Protein AF-A0A388K237-F1 (afdb_monomer)

Secondary structure (DSSP, 8-state):
-EE-TTS-EE----------EEEEEE-SGGGTT--HHHHHHHHHHHHT-GGGGGTTSS-EEEEEEPPPTHHHH--HHHHHTSS-HHHHHHH--SSS-GGGSGGGGGGEETHHHHHSTTT---EEEE--GGGSS-HHHHHHHTT-TT--PPPP--HHHHHHHHHHHHHHHHHH-HHHHSS-HHHHHHHHHHHHHHHHHHHHHHHHHTTT-PPP-TTSHHHHHHHHHHHHHEEEEEETTEEEEEEEEEHHHHHHHHHHHHTSTTEEEESS-HHHHHHHHHHHTTT--------------SS---EEEE-SSPPTT-TTHHHHHHHHHHHHHHHHHHHHHHTT-GGGGGGGTTEEE-SS-EEESS-TTHHHHT--GGGS-TT-----S-TTT-------EE-TTS-EEEEEETTEEEEEEETTTTEEEEEE--TTSTTSS----S--TTSSS-HHHHTHHHHHHHHHHHHH-SSHHHHHHHHHHHHHHHHTTT--HHHHHHHHHHHHHTGGGG---S--HHHHHHHHHHHH----

Sequence (532 aa):
MVTSPSGRRTWRREKFECDDFLHLKYTSRVMEPLSVRRLVNEVLSRVIGDDTASWLQRTRIGWTYNANISSKLCRPAEVFCEFDLSQWMDSDDPEQCPCRTRTYSDMRSNWSIELLRYEGCTHVITLDSSITDKPLLQGIINAGLNHIPLMALDVEEAIVELDRFLDNLFASVMELRELTESSKSFLRRIIVKKGRARMGKFKAAHKHAVAEPFEHPTFKRELDFITGRFLICLTDKAPNTPTFVCKNFIRKLAFQRLSGPEFACIGMPPSAVISWITLCSVGASSRTCCAPISHDSAEGAKGHLQVKGIPMGLACSPIWCGIYFFKYEFHAMMRLVDTGNAHLIPYFESTFRYIDDLGAINNAVISSFLRQSGDRDPNDPCWVYPDQFIEIKENTEVHEDGIGYVANFLSMTITVTSPIEGTYITSQFDKRTDLGFSPCRFMKFKSNRSIKQSLQIITTQVAQILMICSDPESAANEIAKIVPAMMENGFAAGACWRVGKKTLRNAHLYQPSSLSVHVIREALTNIYGIVD

Foldseek 3Di:
DDQDPVRDDDPPPPPLQAQEEFEFELQAPLCLLDPPVVLLQVLCCVQPRPVCVCLCVNHHYYYDYAAFCCVLQADVCCLFAPDDPVVCVVPDDLVVQPQVPPQNVPQWDCVLCVLVVPSNDTGGKHLQLVLDPDVLSSVSLLLFRRFAFHADLDLVVSLVSSLVSLVVVCVRGPVSVPDDPVSSVVSSVSSSVVSSVSSVVVCVVPVVQDTRVCVPPVNVVRSCVQSVFWNWAADPLQRRRIITTGSSSVNVSVVVVLVDPQKDWAPDAVVVVVVVVVVVCVDDPDDDPDRQRDDDDDDDRTGMDGPAAFDPPDPCRQVVLVVVLVVLVVVLCVLCVVVVNNVLVVQCPQWDDDSQFTDGDNNQCLVQQQDAPVVDDPSDSRHRDHPVRDDDDDQFDADPVRHGAWHDTDQKIWGAPDPVVRDIWIAGRRPVVPPPDDRSPFGAPSGRDRPVVSLCVLLVQLLVLLATGPDLLRSLVSNVVVQVSNVVSVDDSVVNVVSNVVSLVVSVVSPGDPDDSVSNVVSNCVVPVDDD

Nearest PDB structures (foldseek):
  7qxs-assembly1_A  TM=2.530E-01  e=1.026E+00  Homo sapiens
  7trd-assembly1_A  TM=2.254E-01  e=4.657E+00  Homo sapiens

pLDDT: mean 86.15, std 14.58, range [30.48, 98.5]

Mean predicted aligned error: 8.94 Å

Solvent-accessible surface area (backbone atoms only — not comparable to full-atom values): 30903 Å² total; per-residue (Å²): 116,41,70,42,100,84,69,49,79,36,80,64,74,79,78,73,73,57,85,41,82,47,63,38,67,45,70,23,68,34,50,62,80,58,54,63,69,60,50,48,47,66,44,41,37,74,73,80,32,72,86,48,74,59,72,58,68,41,47,44,82,49,75,42,67,65,72,33,47,36,82,78,49,46,54,63,50,64,65,68,25,64,50,62,61,67,65,45,66,79,66,68,45,87,87,72,36,84,54,62,45,78,94,36,63,88,42,41,26,6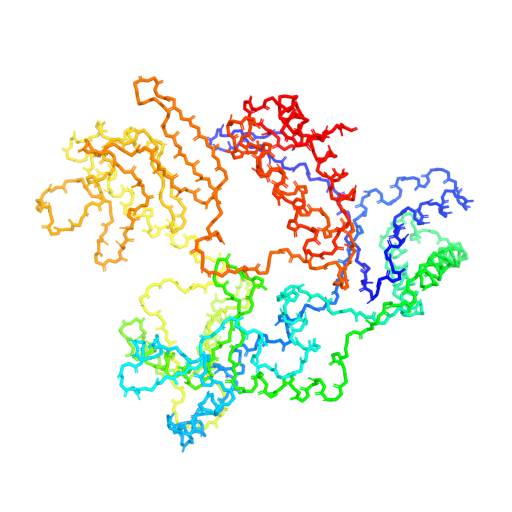9,63,42,25,73,75,39,64,91,72,74,49,64,38,31,54,37,69,65,52,74,84,46,92,48,66,69,59,27,55,51,53,69,33,11,35,71,26,21,66,27,43,54,72,45,61,64,64,44,44,55,42,52,50,56,39,48,54,53,47,33,67,67,37,64,81,53,48,74,47,53,69,71,52,52,52,52,48,49,55,50,46,51,52,53,48,50,56,47,23,50,54,46,37,69,77,46,69,84,62,72,48,58,59,72,84,38,68,73,50,42,54,52,50,50,58,48,55,69,49,28,46,35,42,61,30,83,97,34,62,29,24,55,29,41,31,29,40,69,60,54,45,51,52,48,52,57,52,61,72,30,96,43,31,44,79,39,95,48,48,40,66,57,53,51,50,52,51,52,65,75,38,78,88,56,100,64,91,70,80,69,81,57,61,49,77,88,69,101,78,79,66,61,31,69,42,73,75,58,77,76,68,76,88,47,92,58,38,68,56,54,52,50,52,59,52,45,54,33,53,50,51,26,56,48,41,23,49,79,72,72,44,47,84,58,56,68,45,49,74,51,47,50,75,54,100,93,50,79,46,68,51,90,34,92,61,53,67,61,31,66,55,57,74,92,84,52,62,97,80,62,60,61,45,45,69,59,58,94,81,47,86,82,80,88,71,56,48,57,49,100,88,67,52,70,40,37,37,72,55,101,52,30,32,41,36,58,76,33,83,89,80,71,40,65,45,30,34,80,40,60,89,61,72,78,65,86,57,88,62,42,70,72,71,35,61,72,29,40,61,52,64,76,62,65,52,46,52,46,40,54,51,49,46,47,40,43,60,43,31,59,45,42,58,62,36,25,54,57,54,58,54,51,45,58,56,40,37,80,27,65,43,58,60,76,61,48,49,52,40,42,53,51,38,63,77,48,37,80,82,58,60,48,59,95,54,55,67,65,56,24,47,47,38,30,27,73,79,70,65,53,72,134

Radius of gyration: 28.72 Å; Cα contacts (8 Å, |Δi|>4): 683; chains: 1; bounding box: 72×65×78 Å

Organism: Chara braunii (NCBI:txid69332)

Structure (mmCIF, N/CA/C/O backbone):
data_AF-A0A388K237-F1
#
_entry.id   AF-A0A388K237-F1
#
loop_
_atom_site.group_PDB
_atom_site.id
_atom_site.type_symbol
_atom_site.label_atom_id
_atom_site.label_alt_id
_atom_site.label_comp_id
_atom_site.label_asym_id
_atom_site.label_entity_id
_atom_site.label_seq_id
_atom_site.pdbx_PDB_ins_code
_atom_site.Cartn_x
_atom_site.Cartn_y
_atom_site.Cartn_z
_atom_site.occupancy
_atom_site.B_iso_or_equiv
_atom_site.auth_seq_id
_atom_site.auth_comp_id
_atom_site.auth_asym_id
_atom_site.auth_atom_id
_atom_site.pdbx_PDB_model_num
ATOM 1 N N . MET A 1 1 ? -25.981 -4.193 -14.752 1.00 48.22 1 MET A N 1
ATOM 2 C CA . MET A 1 1 ? -26.506 -4.156 -13.364 1.00 48.22 1 MET A CA 1
ATOM 3 C C . MET A 1 1 ? -27.389 -5.381 -13.174 1.00 48.22 1 MET A C 1
ATOM 5 O O . MET A 1 1 ? -28.038 -5.753 -14.140 1.00 48.22 1 MET A O 1
ATOM 9 N N . VAL A 1 2 ? -27.375 -6.047 -12.016 1.00 60.19 2 VAL A N 1
ATOM 10 C CA . VAL A 1 2 ? -28.115 -7.306 -11.796 1.00 60.19 2 VAL A CA 1
ATOM 11 C C . VAL A 1 2 ? -28.752 -7.305 -10.410 1.00 60.19 2 VAL A C 1
ATOM 13 O O . VAL A 1 2 ? -28.092 -6.981 -9.422 1.00 60.19 2 VAL A O 1
ATOM 16 N N . THR A 1 3 ? -30.029 -7.664 -10.328 1.00 63.22 3 THR A N 1
ATOM 17 C CA . THR A 1 3 ? -30.731 -7.856 -9.055 1.00 63.22 3 THR A CA 1
ATOM 18 C C . THR A 1 3 ? -30.246 -9.152 -8.409 1.00 63.22 3 THR A C 1
ATOM 20 O O . THR A 1 3 ? -30.296 -10.216 -9.021 1.00 63.22 3 THR A O 1
ATOM 23 N N . SER A 1 4 ? -29.717 -9.054 -7.193 1.00 50.19 4 SER A N 1
ATOM 24 C CA . SER A 1 4 ? -29.331 -10.215 -6.384 1.00 50.19 4 SER A CA 1
ATOM 25 C C . SER A 1 4 ? -30.572 -10.944 -5.834 1.00 50.19 4 SER A C 1
ATOM 27 O O . SER A 1 4 ? -31.647 -10.341 -5.798 1.00 50.19 4 SER A O 1
ATOM 29 N N . PRO A 1 5 ? -30.461 -12.204 -5.363 1.00 46.75 5 PRO A N 1
ATOM 30 C CA . PRO A 1 5 ? -31.592 -12.933 -4.772 1.00 46.75 5 PRO A CA 1
ATOM 31 C C . PRO A 1 5 ? -32.267 -12.220 -3.587 1.00 46.75 5 PRO A C 1
ATOM 33 O O . PRO A 1 5 ? -33.431 -12.470 -3.311 1.00 46.75 5 PRO A O 1
ATOM 36 N N . SER A 1 6 ? -31.567 -11.295 -2.920 1.00 58.12 6 SER A N 1
ATOM 37 C CA . SER A 1 6 ? -32.096 -10.436 -1.851 1.00 58.12 6 SER A CA 1
ATOM 38 C C . SER A 1 6 ? -32.778 -9.150 -2.351 1.00 58.12 6 SER A C 1
ATOM 40 O O . SER A 1 6 ? -32.961 -8.208 -1.586 1.00 58.12 6 SER A O 1
ATOM 42 N N . GLY A 1 7 ? -33.087 -9.041 -3.648 1.00 52.09 7 GLY A N 1
ATOM 43 C CA . GLY A 1 7 ? -33.732 -7.865 -4.249 1.00 52.09 7 GLY A CA 1
ATOM 44 C C . GLY A 1 7 ? -32.820 -6.642 -4.434 1.00 52.09 7 GLY A C 1
ATOM 45 O O . GLY A 1 7 ? -33.172 -5.716 -5.166 1.00 52.09 7 GLY A O 1
ATOM 46 N N . ARG A 1 8 ? -31.613 -6.620 -3.847 1.00 48.06 8 ARG A N 1
ATOM 47 C CA . ARG A 1 8 ? -30.666 -5.505 -4.023 1.00 48.06 8 ARG A CA 1
ATOM 48 C C . ARG A 1 8 ? -30.115 -5.472 -5.449 1.00 48.06 8 ARG A C 1
ATOM 50 O O . ARG A 1 8 ? -29.579 -6.471 -5.941 1.00 48.06 8 ARG A O 1
ATOM 57 N N . ARG A 1 9 ? -30.179 -4.303 -6.095 1.00 48.59 9 ARG A N 1
ATOM 58 C CA . ARG A 1 9 ? -29.499 -4.034 -7.371 1.00 48.59 9 ARG A CA 1
ATOM 59 C C . ARG A 1 9 ? -27.990 -3.973 -7.135 1.00 48.59 9 ARG A C 1
ATOM 61 O O . ARG A 1 9 ? -27.501 -3.100 -6.430 1.00 48.59 9 ARG A O 1
ATOM 68 N N . THR A 1 10 ? -27.256 -4.905 -7.734 1.00 44.53 10 THR A N 1
ATOM 69 C CA . THR A 1 10 ? -25.797 -5.016 -7.611 1.00 44.53 10 THR A CA 1
ATOM 70 C C . THR A 1 10 ? -25.102 -4.748 -8.940 1.00 44.53 10 THR A C 1
ATOM 72 O O . THR A 1 10 ? -25.561 -5.130 -10.025 1.00 44.53 10 THR A O 1
ATOM 75 N N . TRP A 1 11 ? -23.947 -4.093 -8.874 1.00 48.31 11 TRP A N 1
ATOM 76 C CA . TRP A 1 11 ? -23.080 -3.912 -10.029 1.00 48.31 11 TRP A CA 1
ATOM 77 C C . TRP A 1 11 ? -22.262 -5.183 -10.260 1.00 48.31 11 TRP A C 1
ATOM 79 O O . TRP A 1 11 ? -21.115 -5.296 -9.832 1.00 48.31 11 TRP A O 1
ATOM 89 N N . ARG A 1 12 ? -22.841 -6.154 -10.979 1.00 47.66 12 ARG A N 1
ATOM 90 C CA . ARG A 1 12 ? -22.039 -7.222 -11.587 1.00 47.66 12 ARG A CA 1
ATOM 91 C C . ARG A 1 12 ? -21.056 -6.554 -12.544 1.00 47.66 12 ARG A C 1
ATOM 93 O O . ARG A 1 12 ? -21.478 -6.032 -13.576 1.00 47.66 12 ARG A O 1
ATOM 100 N N . ARG A 1 13 ? -19.768 -6.553 -12.186 1.00 47.81 13 ARG A N 1
ATOM 101 C CA . ARG A 1 13 ? -18.689 -6.164 -13.097 1.00 47.81 13 ARG A CA 1
ATOM 102 C C . ARG A 1 13 ? -18.852 -6.999 -14.358 1.00 47.81 13 ARG A C 1
ATOM 104 O O . ARG A 1 13 ? -18.894 -8.227 -14.269 1.00 47.81 13 ARG A O 1
ATOM 111 N N . GLU A 1 14 ? -18.979 -6.335 -15.498 1.00 53.19 14 GLU A N 1
ATOM 112 C CA . GLU A 1 14 ? -18.994 -7.011 -16.786 1.00 53.19 14 GLU A CA 1
ATOM 113 C C . GLU A 1 14 ? -17.710 -7.839 -16.880 1.00 53.19 14 GLU A C 1
ATOM 115 O O . GLU A 1 14 ? -16.598 -7.304 -16.772 1.00 53.19 14 GLU A O 1
ATOM 120 N N . LYS A 1 15 ? -17.861 -9.166 -16.952 1.00 50.69 15 LYS A N 1
ATOM 121 C CA . LYS A 1 15 ? -16.728 -10.066 -17.137 1.00 50.69 15 LYS A CA 1
ATOM 122 C C . LYS A 1 15 ? -16.268 -9.877 -18.573 1.00 50.69 15 LYS A C 1
ATOM 124 O O . LYS A 1 15 ? -16.730 -10.573 -19.464 1.00 50.69 15 LYS A O 1
ATOM 129 N N . PHE A 1 16 ? -15.364 -8.923 -18.771 1.00 58.06 16 PHE A N 1
ATOM 130 C CA . PHE A 1 16 ? -14.538 -8.888 -19.966 1.00 58.06 16 PHE A CA 1
ATOM 131 C C . PHE A 1 16 ? -13.853 -10.247 -20.068 1.00 58.06 16 PHE A C 1
ATOM 133 O O . PHE A 1 16 ? -13.026 -10.570 -19.210 1.00 58.06 16 PHE A O 1
ATOM 140 N N . GLU A 1 17 ? -14.234 -11.036 -21.069 1.00 66.06 17 GLU A N 1
ATOM 141 C CA . GLU A 1 17 ? -13.560 -12.291 -21.362 1.00 66.06 17 GLU A CA 1
ATOM 142 C C . GLU A 1 17 ? -12.107 -11.966 -21.693 1.00 66.06 17 GLU A C 1
ATOM 144 O O . GLU A 1 17 ? -11.793 -11.247 -22.643 1.00 66.06 17 GLU A O 1
ATOM 149 N N . CYS A 1 18 ? -11.237 -12.401 -20.793 1.00 72.38 18 CYS A N 1
ATOM 150 C CA . CYS A 1 18 ? -9.807 -12.248 -20.897 1.00 72.38 18 CYS A CA 1
ATOM 151 C C . CYS A 1 18 ? -9.248 -13.646 -21.055 1.00 72.38 18 CYS A C 1
ATOM 153 O O . CYS A 1 18 ? -9.299 -14.418 -20.098 1.00 72.38 18 CYS A O 1
ATOM 155 N N . ASP A 1 19 ? -8.733 -13.947 -22.239 1.00 79.25 19 ASP A N 1
ATOM 156 C CA . ASP A 1 19 ? -8.264 -15.297 -22.549 1.00 79.25 19 ASP A CA 1
ATOM 157 C C . ASP A 1 19 ? -6.937 -15.571 -21.836 1.00 79.25 19 ASP A C 1
ATOM 159 O O . ASP A 1 19 ? -6.762 -16.618 -21.225 1.00 79.25 19 ASP A O 1
ATOM 163 N N . ASP A 1 20 ? -6.050 -14.568 -21.810 1.00 86.50 20 ASP A N 1
ATOM 164 C CA . ASP A 1 20 ? -4.700 -14.682 -21.259 1.00 86.50 20 ASP A CA 1
ATOM 165 C C . ASP A 1 20 ? -4.289 -13.464 -20.424 1.00 86.50 20 ASP A C 1
ATOM 167 O O . ASP A 1 20 ? -4.474 -12.309 -20.825 1.00 86.50 20 ASP A O 1
ATOM 171 N N . PHE A 1 21 ? -3.619 -13.726 -19.299 1.00 91.81 21 PHE A N 1
ATOM 172 C CA . PHE A 1 21 ? -2.900 -12.726 -18.507 1.00 91.81 21 PHE A CA 1
ATOM 173 C C . PHE A 1 21 ? -1.392 -12.919 -18.678 1.00 91.81 21 PHE A C 1
ATOM 175 O O . PHE A 1 21 ? -0.781 -13.767 -18.033 1.00 91.81 21 PHE A O 1
ATOM 182 N N . LEU A 1 22 ? -0.775 -12.097 -19.526 1.00 95.31 22 LEU A N 1
ATOM 183 C CA . LEU A 1 22 ? 0.660 -12.135 -19.791 1.00 95.31 22 LEU A CA 1
ATOM 184 C C . LEU A 1 22 ? 1.384 -11.059 -18.988 1.00 95.31 22 LEU A C 1
ATOM 186 O O . LEU A 1 22 ? 1.009 -9.886 -19.007 1.00 95.31 22 LEU A O 1
ATOM 190 N N . HIS A 1 23 ? 2.440 -11.448 -18.284 1.00 94.19 23 HIS A N 1
ATOM 191 C CA . HIS A 1 23 ? 3.242 -10.546 -17.465 1.00 94.19 23 HIS A CA 1
ATOM 192 C C . HIS A 1 23 ? 4.645 -10.386 -18.052 1.00 94.19 23 HIS A C 1
ATOM 194 O O . HIS A 1 23 ? 5.279 -11.364 -18.435 1.00 94.19 23 HIS A O 1
ATOM 200 N N . LEU A 1 24 ? 5.126 -9.144 -18.083 1.00 95.44 24 LEU A N 1
ATOM 201 C CA . LEU A 1 24 ? 6.512 -8.791 -18.388 1.00 95.44 24 LEU A CA 1
ATOM 202 C C . LEU A 1 24 ? 7.202 -8.378 -17.081 1.00 95.44 24 LEU A C 1
ATOM 204 O O . LEU A 1 24 ? 6.647 -7.563 -16.334 1.00 95.44 24 LEU A O 1
ATOM 208 N N . LYS A 1 25 ? 8.389 -8.912 -16.768 1.00 96.56 25 LYS A N 1
ATOM 209 C CA . LYS A 1 25 ? 9.138 -8.455 -15.589 1.00 96.56 25 LYS A CA 1
ATOM 210 C C . LYS A 1 25 ? 9.693 -7.050 -15.847 1.00 96.56 25 LYS A C 1
ATOM 212 O O . LYS A 1 25 ? 10.304 -6.781 -16.874 1.00 96.56 25 LYS A O 1
ATOM 217 N N . TYR A 1 26 ? 9.493 -6.139 -14.903 1.00 96.50 26 TYR A N 1
ATOM 218 C CA . TYR A 1 26 ? 10.072 -4.800 -14.929 1.00 96.50 26 TYR A CA 1
ATOM 219 C C . TYR A 1 26 ? 11.480 -4.863 -14.323 1.00 96.50 26 TYR A C 1
ATOM 221 O O . TYR A 1 26 ? 11.651 -4.706 -13.113 1.00 96.50 26 TYR A O 1
ATOM 229 N N . THR A 1 27 ? 12.483 -5.167 -15.152 1.00 95.56 27 THR A N 1
ATOM 230 C CA . THR A 1 27 ? 13.873 -5.361 -14.700 1.00 95.56 27 THR A CA 1
ATOM 231 C C . THR A 1 27 ? 14.464 -4.057 -14.173 1.00 95.56 27 THR A C 1
ATOM 233 O O . THR A 1 27 ? 14.864 -3.976 -13.012 1.00 95.56 27 THR A O 1
ATOM 236 N N . SER A 1 28 ? 14.422 -2.991 -14.974 1.00 94.25 28 SER A N 1
ATOM 237 C CA . SER A 1 28 ? 14.882 -1.656 -14.589 1.00 94.25 28 SER A CA 1
ATOM 238 C C . SER A 1 28 ? 14.064 -0.537 -15.238 1.00 94.25 28 SER A C 1
ATOM 240 O O . SER A 1 28 ? 13.298 -0.743 -16.186 1.00 94.25 28 SER A O 1
ATOM 242 N N . ARG A 1 29 ? 14.274 0.702 -14.774 1.00 94.94 29 ARG A N 1
ATOM 243 C CA . ARG A 1 29 ? 13.585 1.895 -15.297 1.00 94.94 29 ARG A CA 1
ATOM 244 C C . ARG A 1 29 ? 13.802 2.175 -16.788 1.00 94.94 29 ARG A C 1
ATOM 246 O O . ARG A 1 29 ? 13.048 2.973 -17.337 1.00 94.94 29 ARG A O 1
ATOM 253 N N . VAL A 1 30 ? 14.735 1.505 -17.480 1.00 96.62 30 VAL A N 1
ATOM 254 C CA . VAL A 1 30 ? 14.841 1.610 -18.954 1.00 96.62 30 VAL A CA 1
ATOM 255 C C . VAL A 1 30 ? 13.572 1.154 -19.680 1.00 96.62 30 VAL A C 1
ATOM 257 O O . VAL A 1 30 ? 13.391 1.498 -20.848 1.00 96.62 30 VAL A O 1
ATOM 260 N N . MET A 1 31 ? 12.697 0.402 -19.001 1.00 96.88 31 MET A N 1
ATOM 261 C CA . MET A 1 31 ? 11.425 -0.090 -19.529 1.00 96.88 31 MET A CA 1
ATOM 262 C C . MET A 1 31 ? 10.269 0.921 -19.427 1.00 96.88 31 MET A C 1
ATOM 264 O O . MET A 1 31 ? 9.267 0.738 -20.110 1.00 96.88 31 MET A O 1
ATOM 268 N N . GLU A 1 32 ? 10.397 2.021 -18.670 1.00 94.81 32 GLU A N 1
ATOM 269 C CA . GLU A 1 32 ? 9.382 3.093 -18.585 1.00 94.81 32 GLU A CA 1
ATOM 270 C C . GLU A 1 32 ? 8.847 3.604 -19.950 1.00 94.81 32 GLU A C 1
ATOM 272 O O . GLU A 1 32 ? 7.630 3.754 -20.087 1.00 94.81 32 GLU A O 1
ATOM 277 N N . PRO A 1 33 ? 9.666 3.852 -21.001 1.00 95.88 33 PRO A N 1
ATOM 278 C CA . PRO A 1 33 ? 9.162 4.275 -22.315 1.00 95.88 33 PRO A CA 1
ATOM 279 C C . PRO A 1 33 ? 8.398 3.180 -23.086 1.00 95.88 33 PRO A C 1
ATOM 281 O O . PRO A 1 33 ? 7.906 3.440 -24.191 1.00 95.88 33 PRO A O 1
ATOM 284 N N . LEU A 1 34 ? 8.307 1.949 -22.569 1.00 94.75 34 LEU A N 1
ATOM 285 C CA . LEU A 1 34 ? 7.599 0.854 -23.223 1.00 94.75 34 LEU A CA 1
ATOM 286 C C . LEU A 1 34 ? 6.124 0.802 -22.824 1.00 94.75 34 LEU A C 1
ATOM 288 O O . LEU A 1 34 ? 5.731 0.245 -21.803 1.00 94.75 34 LEU A O 1
ATOM 292 N N . SER A 1 35 ? 5.265 1.235 -23.741 1.00 93.94 35 SER A N 1
ATOM 293 C CA . SER A 1 35 ? 3.928 0.651 -23.834 1.00 93.94 35 SER A CA 1
ATOM 294 C C . SER A 1 35 ? 4.012 -0.581 -24.735 1.00 93.94 35 SER A C 1
ATOM 296 O O . SER A 1 35 ? 3.958 -0.445 -25.955 1.00 93.94 35 SER A O 1
ATOM 298 N N . VAL A 1 36 ? 4.180 -1.767 -24.139 1.00 93.94 36 VAL A N 1
ATOM 299 C CA . VAL A 1 36 ? 4.383 -3.044 -24.859 1.00 93.94 36 VAL A CA 1
ATOM 300 C C . VAL A 1 36 ? 3.264 -3.295 -25.870 1.00 93.94 36 VAL A C 1
ATOM 302 O O . VAL A 1 36 ? 3.541 -3.439 -27.053 1.00 93.94 36 VAL A O 1
ATOM 305 N N . ARG A 1 37 ? 1.996 -3.206 -25.442 1.00 95.25 37 ARG A N 1
ATOM 306 C CA . ARG A 1 37 ? 0.822 -3.279 -26.332 1.00 95.25 37 ARG A CA 1
ATOM 307 C C . ARG A 1 37 ? 0.928 -2.330 -27.525 1.00 95.25 37 ARG A C 1
ATOM 309 O O . ARG A 1 37 ? 0.760 -2.754 -28.658 1.00 95.25 37 ARG A O 1
ATOM 316 N N . ARG A 1 38 ? 1.211 -1.044 -27.281 1.00 95.50 38 ARG A N 1
ATOM 317 C CA . ARG A 1 38 ? 1.318 -0.050 -28.361 1.00 95.50 38 ARG A CA 1
ATOM 318 C C . ARG A 1 38 ? 2.482 -0.377 -29.293 1.00 95.50 38 ARG A C 1
ATOM 320 O O . ARG A 1 38 ? 2.337 -0.214 -30.492 1.00 95.50 38 ARG A O 1
ATOM 327 N N . LEU A 1 39 ? 3.612 -0.827 -28.750 1.00 96.56 39 LEU A N 1
ATOM 328 C CA . LEU A 1 39 ? 4.785 -1.227 -29.522 1.00 96.56 39 LEU A CA 1
ATOM 329 C C . LEU A 1 39 ? 4.489 -2.434 -30.425 1.00 96.56 39 LEU A C 1
ATOM 331 O O . LEU A 1 39 ? 4.886 -2.405 -31.585 1.00 96.56 39 LEU A O 1
ATOM 335 N N . VAL A 1 40 ? 3.796 -3.454 -29.911 1.00 96.38 40 VAL A N 1
ATOM 336 C CA . VAL A 1 40 ? 3.404 -4.636 -30.690 1.00 96.38 40 VAL A CA 1
ATOM 337 C C . VAL A 1 40 ? 2.376 -4.252 -31.755 1.00 96.38 40 VAL A C 1
ATOM 339 O O . VAL A 1 40 ? 2.645 -4.480 -32.929 1.00 96.38 40 VAL A O 1
ATOM 342 N N . ASN A 1 41 ? 1.277 -3.572 -31.399 1.00 96.25 41 ASN A N 1
ATOM 343 C CA . ASN A 1 41 ? 0.261 -3.132 -32.368 1.00 96.25 41 ASN A CA 1
ATOM 344 C C . ASN A 1 41 ? 0.854 -2.243 -33.483 1.00 96.25 41 ASN A C 1
ATOM 346 O O . ASN A 1 41 ? 0.536 -2.439 -34.645 1.00 96.25 41 ASN A O 1
ATOM 350 N N . GLU A 1 42 ? 1.770 -1.318 -33.162 1.00 96.06 42 GLU A N 1
ATOM 351 C CA . GLU A 1 42 ? 2.474 -0.450 -34.134 1.00 96.06 42 GLU A CA 1
ATOM 352 C C . GLU A 1 42 ? 3.442 -1.218 -35.063 1.00 96.06 42 GLU A C 1
ATOM 354 O O . GLU A 1 42 ? 3.954 -0.670 -36.044 1.00 96.06 42 GLU A O 1
ATOM 359 N N . VAL A 1 43 ? 3.786 -2.465 -34.734 1.00 96.94 43 VAL A N 1
ATOM 360 C CA . VAL A 1 43 ? 4.552 -3.348 -35.624 1.00 96.94 43 VAL A CA 1
ATOM 361 C C . VAL A 1 43 ? 3.619 -4.272 -36.398 1.00 96.94 43 VAL A C 1
ATOM 363 O O . VAL A 1 43 ? 3.802 -4.386 -37.604 1.00 96.94 43 VAL A O 1
ATOM 366 N N . LEU A 1 44 ? 2.604 -4.853 -35.753 1.00 96.38 44 LEU A N 1
ATOM 367 C CA . LEU A 1 44 ? 1.588 -5.678 -36.412 1.00 96.38 44 LEU A CA 1
ATOM 368 C C . LEU A 1 44 ? 0.873 -4.902 -37.528 1.00 96.38 44 LEU A C 1
ATOM 370 O O . LEU A 1 44 ? 0.889 -5.357 -38.670 1.00 96.38 44 LEU A O 1
ATOM 374 N N . SER A 1 45 ? 0.381 -3.688 -37.252 1.00 95.75 45 SER A N 1
ATOM 375 C CA . SER A 1 45 ? -0.339 -2.890 -38.255 1.00 95.75 45 SER A CA 1
ATOM 376 C C . SER A 1 45 ? 0.531 -2.505 -39.453 1.00 95.75 45 SER A C 1
ATOM 378 O O . SER A 1 45 ? 0.059 -2.428 -40.579 1.00 95.75 45 SER A O 1
ATOM 380 N N . ARG A 1 46 ? 1.839 -2.322 -39.228 1.00 95.44 46 ARG A N 1
ATOM 381 C CA . ARG A 1 46 ? 2.807 -1.967 -40.274 1.00 95.44 46 ARG A CA 1
ATOM 382 C C . ARG A 1 46 ? 3.305 -3.165 -41.096 1.00 95.44 46 ARG A C 1
ATOM 384 O O . ARG A 1 46 ? 3.821 -2.955 -42.190 1.00 95.44 46 ARG A O 1
ATOM 391 N N . VAL A 1 47 ? 3.260 -4.378 -40.548 1.00 93.75 47 VAL A N 1
ATOM 392 C CA . VAL A 1 47 ? 3.843 -5.582 -41.172 1.00 93.75 47 VAL A CA 1
ATOM 393 C C . VAL A 1 47 ? 2.778 -6.493 -41.777 1.00 93.75 47 VAL A C 1
ATOM 395 O O . VAL A 1 47 ? 3.038 -7.095 -42.811 1.00 93.75 47 VAL A O 1
ATOM 398 N N . ILE A 1 48 ? 1.612 -6.592 -41.138 1.00 93.31 48 ILE A N 1
ATOM 399 C CA . ILE A 1 48 ? 0.500 -7.456 -41.552 1.00 93.31 48 ILE A CA 1
ATOM 400 C C . ILE A 1 48 ? -0.628 -6.608 -42.152 1.00 93.31 48 ILE A C 1
ATOM 402 O O . ILE A 1 48 ? -1.089 -6.900 -43.248 1.00 93.31 48 ILE A O 1
ATOM 406 N N . GLY A 1 49 ? -1.039 -5.544 -41.454 1.00 92.25 49 GLY A N 1
ATOM 407 C CA . GLY A 1 49 ? -2.131 -4.659 -41.868 1.00 92.25 49 GLY A CA 1
ATOM 408 C C . GLY A 1 49 ? -3.021 -4.224 -40.702 1.00 92.25 49 GLY A C 1
ATOM 409 O O . GLY A 1 49 ? -2.891 -4.718 -39.575 1.00 92.25 49 GLY A O 1
ATOM 410 N N . ASP A 1 50 ? -3.928 -3.284 -40.963 1.00 88.00 50 ASP A N 1
ATOM 411 C CA . ASP A 1 50 ? -4.744 -2.634 -39.927 1.00 88.00 50 ASP A CA 1
ATOM 412 C C . ASP A 1 50 ? -5.750 -3.577 -39.234 1.00 88.00 50 ASP A C 1
ATOM 414 O O . ASP A 1 50 ? -6.102 -3.344 -38.074 1.00 88.00 50 ASP A O 1
ATOM 418 N N . ASP A 1 51 ? -6.101 -4.706 -39.862 1.00 89.19 51 ASP A N 1
ATOM 419 C CA . ASP A 1 51 ? -6.954 -5.769 -39.295 1.00 89.19 51 ASP A CA 1
ATOM 420 C C . ASP A 1 51 ? -6.396 -6.382 -37.991 1.00 89.19 51 ASP A C 1
ATOM 422 O O . ASP A 1 51 ? -7.117 -7.013 -37.219 1.00 89.19 51 ASP A O 1
ATOM 426 N N . THR A 1 52 ? -5.114 -6.151 -37.691 1.00 91.38 52 THR A N 1
ATOM 427 C CA . THR A 1 52 ? -4.454 -6.599 -36.451 1.00 91.38 52 THR A CA 1
ATOM 428 C C . THR A 1 52 ? -4.832 -5.807 -35.194 1.00 91.38 52 THR A C 1
ATOM 430 O O . THR A 1 52 ? -4.389 -6.142 -34.090 1.00 91.38 52 THR A O 1
ATOM 433 N N . ALA A 1 53 ? -5.642 -4.748 -35.311 1.00 87.44 53 ALA A N 1
ATOM 434 C CA . ALA A 1 53 ? -5.983 -3.865 -34.193 1.00 87.44 53 ALA A CA 1
ATOM 435 C C . ALA A 1 53 ? -6.665 -4.587 -33.008 1.00 87.44 53 ALA A C 1
ATOM 437 O O . ALA A 1 53 ? -6.446 -4.207 -31.850 1.00 87.44 53 ALA A O 1
ATOM 438 N N . SER A 1 54 ? -7.454 -5.629 -33.290 1.00 90.75 54 SER A N 1
ATOM 439 C CA . SER A 1 54 ? -8.219 -6.418 -32.313 1.00 90.75 54 SER A CA 1
ATOM 440 C C . SER A 1 54 ? -7.436 -7.569 -31.671 1.00 90.75 54 SER A C 1
ATOM 442 O O . SER A 1 54 ? -7.808 -7.993 -30.580 1.00 90.75 54 SER A O 1
ATOM 444 N N . TRP A 1 55 ? -6.330 -8.038 -32.263 1.00 93.75 55 TRP A N 1
ATOM 445 C CA . TRP A 1 55 ? -5.670 -9.305 -31.882 1.00 93.75 55 TRP A CA 1
ATOM 446 C C . TRP A 1 55 ? -5.197 -9.355 -30.420 1.00 93.75 55 TRP A C 1
ATOM 448 O O . TRP A 1 55 ? -5.159 -10.406 -29.795 1.00 93.75 55 TRP A O 1
ATOM 458 N N . LEU A 1 56 ? -4.854 -8.206 -29.823 1.00 93.31 56 LEU A N 1
ATOM 459 C CA . LEU A 1 56 ? -4.478 -8.134 -28.402 1.00 93.31 56 LEU A CA 1
ATOM 460 C C . LEU A 1 56 ? -5.630 -7.708 -27.477 1.00 93.31 56 LEU A C 1
ATOM 462 O O . LEU A 1 56 ? -5.399 -7.463 -26.291 1.00 93.31 56 LEU A O 1
ATOM 466 N N . GLN A 1 57 ? -6.854 -7.516 -27.977 1.00 90.06 57 GLN A N 1
ATOM 467 C CA . GLN A 1 57 ? -7.970 -6.929 -27.220 1.00 90.06 57 GLN A CA 1
ATOM 468 C C . GLN A 1 57 ? -8.381 -7.790 -26.018 1.00 90.06 57 GLN A C 1
ATOM 470 O O . GLN A 1 57 ? -8.640 -7.230 -24.948 1.00 90.06 57 GLN A O 1
ATOM 475 N N . ARG A 1 58 ? -8.380 -9.120 -26.177 1.00 89.56 58 ARG A N 1
ATOM 476 C CA . ARG A 1 58 ? -8.727 -10.093 -25.126 1.00 89.56 58 ARG A CA 1
ATOM 477 C C . ARG A 1 58 ? -7.548 -10.433 -24.201 1.00 89.56 58 ARG A C 1
ATOM 479 O O . ARG A 1 58 ? -7.758 -10.739 -23.034 1.00 89.56 58 ARG A O 1
ATOM 486 N N . THR A 1 59 ? -6.303 -10.276 -24.653 1.00 92.25 59 THR A N 1
ATOM 487 C CA . THR A 1 59 ? -5.098 -10.439 -23.818 1.00 92.25 59 THR A CA 1
ATOM 488 C C . THR A 1 59 ? -4.966 -9.303 -22.798 1.00 92.25 59 THR A C 1
ATOM 490 O O . THR A 1 59 ? -5.046 -8.125 -23.159 1.00 92.25 59 THR A O 1
ATOM 493 N N . ARG A 1 60 ? -4.645 -9.588 -21.534 1.00 92.25 60 ARG A N 1
ATOM 494 C CA . ARG A 1 60 ? -4.192 -8.577 -20.558 1.00 92.25 60 ARG A CA 1
ATOM 495 C C . ARG A 1 60 ? -2.673 -8.626 -20.440 1.00 92.25 60 ARG A C 1
ATOM 497 O O . ARG A 1 60 ? -2.096 -9.688 -20.266 1.00 92.25 60 ARG A O 1
ATOM 504 N N . ILE A 1 61 ? -2.030 -7.459 -20.530 1.00 93.81 61 ILE A N 1
ATOM 505 C CA . ILE A 1 61 ? -0.571 -7.323 -20.400 1.00 93.81 61 ILE A CA 1
ATOM 506 C C . ILE A 1 61 ? -0.275 -6.567 -19.104 1.00 93.81 61 ILE A C 1
ATOM 508 O O . ILE A 1 61 ? -0.637 -5.392 -18.979 1.00 93.81 61 ILE A O 1
ATOM 512 N N . GLY A 1 62 ? 0.340 -7.260 -18.149 1.00 92.56 62 GLY A N 1
ATOM 513 C CA . GLY A 1 62 ? 0.714 -6.767 -16.826 1.00 92.56 62 GLY A CA 1
ATOM 514 C C . GLY A 1 62 ? 2.224 -6.604 -16.643 1.00 92.56 62 GLY A C 1
ATOM 515 O O . GLY A 1 62 ? 3.025 -7.028 -17.475 1.00 92.56 62 GLY A O 1
ATOM 516 N N . TRP A 1 63 ? 2.602 -5.999 -15.517 1.00 93.94 63 TRP A N 1
ATOM 517 C CA . TRP A 1 63 ? 3.989 -5.901 -15.061 1.00 93.94 63 TRP A CA 1
ATOM 518 C C . TRP A 1 63 ? 4.172 -6.727 -13.789 1.00 93.94 63 TRP A C 1
ATOM 520 O O . TRP A 1 63 ? 3.402 -6.564 -12.841 1.00 93.94 63 TRP A O 1
ATOM 530 N N . THR A 1 64 ? 5.222 -7.543 -13.743 1.00 95.00 64 THR A N 1
ATOM 531 C CA . THR A 1 64 ? 5.736 -8.138 -12.501 1.00 95.00 64 THR A CA 1
ATOM 532 C C . THR A 1 64 ? 6.962 -7.344 -12.068 1.00 95.00 64 THR A C 1
ATOM 534 O O . THR A 1 64 ? 7.868 -7.135 -12.868 1.00 95.00 64 THR A O 1
ATOM 537 N N . TYR A 1 65 ? 7.014 -6.884 -10.823 1.00 94.81 65 TYR A N 1
ATOM 538 C CA . TYR A 1 65 ? 8.150 -6.108 -10.319 1.00 94.81 65 TYR A CA 1
ATOM 539 C C . TYR A 1 65 ? 9.086 -6.965 -9.467 1.00 94.81 65 TYR A C 1
ATOM 541 O O . TYR A 1 65 ? 8.702 -8.030 -8.985 1.00 94.81 65 TYR A O 1
ATOM 549 N N . ASN A 1 66 ? 10.313 -6.479 -9.267 1.00 93.62 66 ASN A N 1
ATOM 550 C CA . ASN A 1 66 ? 11.215 -7.032 -8.259 1.00 93.62 66 ASN A CA 1
ATOM 551 C C . ASN A 1 66 ? 10.614 -6.878 -6.851 1.00 93.62 66 ASN A C 1
ATOM 553 O O . ASN A 1 66 ? 9.745 -6.033 -6.620 1.00 93.62 66 ASN A O 1
ATOM 557 N N . ALA A 1 67 ? 11.098 -7.688 -5.911 1.00 93.88 67 ALA A N 1
ATOM 558 C CA . ALA A 1 67 ? 10.657 -7.621 -4.526 1.00 93.88 67 ALA A CA 1
ATOM 559 C C . ALA A 1 67 ? 10.962 -6.249 -3.893 1.00 93.88 67 ALA A C 1
ATOM 561 O O . ALA A 1 67 ? 11.968 -5.604 -4.206 1.00 93.88 67 ALA A O 1
ATOM 562 N N . ASN A 1 68 ? 10.069 -5.813 -3.009 1.00 94.81 68 ASN A N 1
ATOM 563 C CA . ASN A 1 68 ? 10.227 -4.605 -2.208 1.00 94.81 68 ASN A CA 1
ATOM 564 C C . ASN A 1 68 ? 11.218 -4.830 -1.050 1.00 94.81 68 ASN A C 1
ATOM 566 O O . ASN A 1 68 ? 11.623 -5.957 -0.762 1.00 94.81 68 ASN A O 1
ATOM 570 N N . ILE A 1 69 ? 11.611 -3.761 -0.355 1.00 94.44 69 ILE A N 1
ATOM 571 C CA . ILE A 1 69 ? 12.543 -3.881 0.775 1.00 94.44 69 ILE A CA 1
ATOM 572 C C . ILE A 1 69 ? 11.945 -4.643 1.964 1.00 94.44 69 ILE A C 1
ATOM 574 O O . ILE A 1 69 ? 12.701 -5.267 2.709 1.00 94.44 69 ILE A O 1
ATOM 578 N N . SER A 1 70 ? 10.613 -4.678 2.121 1.00 94.69 70 SER A N 1
ATOM 579 C CA . SER A 1 70 ? 9.976 -5.464 3.187 1.00 94.69 70 SER A CA 1
ATOM 580 C C . SER A 1 70 ? 10.312 -6.950 3.090 1.00 94.69 70 SER A C 1
ATOM 582 O O . SER A 1 70 ? 10.537 -7.570 4.120 1.00 94.69 70 SER A O 1
ATOM 584 N N . SER A 1 71 ? 10.446 -7.522 1.886 1.00 92.88 71 SER A N 1
ATOM 585 C CA . SER A 1 71 ? 10.832 -8.933 1.734 1.00 92.88 71 SER A CA 1
ATOM 586 C C . SER A 1 71 ? 12.283 -9.233 2.144 1.00 92.88 71 SER A C 1
ATOM 588 O O . SER A 1 71 ? 12.665 -10.399 2.182 1.00 92.88 71 SER A O 1
ATOM 590 N N . LYS A 1 72 ? 13.114 -8.203 2.361 1.00 91.50 72 LYS A N 1
ATOM 591 C CA . LYS A 1 72 ? 14.524 -8.325 2.774 1.00 91.50 72 LYS A CA 1
ATOM 592 C C . LYS A 1 72 ? 14.733 -7.947 4.249 1.00 91.50 72 LYS A C 1
ATOM 594 O O . LYS A 1 72 ? 15.605 -8.517 4.903 1.00 91.50 72 LYS A O 1
ATOM 599 N N . LEU A 1 73 ? 13.939 -6.995 4.750 1.00 93.56 73 LEU A N 1
ATOM 600 C CA . LEU A 1 73 ? 13.995 -6.457 6.116 1.00 93.56 73 LEU A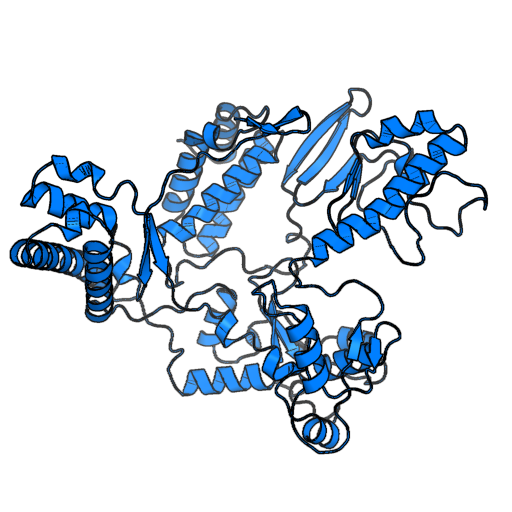 CA 1
ATOM 601 C C . LEU A 1 73 ? 13.070 -7.200 7.092 1.00 93.56 73 LEU A C 1
ATOM 603 O O . LEU A 1 73 ? 13.472 -7.508 8.211 1.00 93.56 73 LEU A O 1
ATOM 607 N N . CYS A 1 74 ? 11.830 -7.488 6.688 1.00 95.06 74 CYS A N 1
ATOM 608 C CA . CYS A 1 74 ? 10.819 -8.066 7.569 1.00 95.06 74 CYS A CA 1
ATOM 609 C C . CYS A 1 74 ? 10.946 -9.589 7.604 1.00 95.06 74 CYS A C 1
ATOM 611 O O . CYS A 1 74 ? 10.323 -10.294 6.810 1.00 95.06 74 CYS A O 1
ATOM 613 N N . ARG A 1 75 ? 11.749 -10.089 8.549 1.00 93.94 75 ARG A N 1
ATOM 614 C CA . ARG A 1 75 ? 12.037 -11.519 8.737 1.00 93.94 75 ARG A CA 1
ATOM 615 C C . ARG A 1 75 ? 11.457 -12.055 10.065 1.00 93.94 75 ARG A C 1
ATOM 617 O O . ARG A 1 75 ? 12.216 -12.417 10.958 1.00 93.94 75 ARG A O 1
ATOM 624 N N . PRO A 1 76 ? 10.120 -12.089 10.257 1.00 91.56 76 PRO A N 1
ATOM 625 C CA . PRO A 1 76 ? 9.523 -12.544 11.518 1.00 91.56 76 PRO A CA 1
ATOM 626 C C . PRO A 1 76 ? 9.778 -14.035 11.803 1.00 91.56 76 PRO A C 1
ATOM 628 O O . PRO A 1 76 ? 9.817 -14.422 12.968 1.00 91.56 76 PRO A O 1
ATOM 631 N N . ALA A 1 77 ? 10.001 -14.858 10.772 1.00 87.75 77 ALA A N 1
ATOM 632 C CA . ALA A 1 77 ? 10.342 -16.273 10.932 1.00 87.75 77 ALA A CA 1
ATOM 633 C C . ALA A 1 77 ? 11.667 -16.457 11.702 1.00 87.75 77 ALA A C 1
ATOM 635 O O . ALA A 1 77 ? 11.667 -17.123 12.733 1.00 87.75 77 ALA A O 1
ATOM 636 N N . GLU A 1 78 ? 12.735 -15.734 11.343 1.00 89.44 78 GLU A N 1
ATOM 637 C CA . GLU A 1 78 ? 14.003 -15.685 12.102 1.00 89.44 78 GLU A CA 1
ATOM 638 C C . GLU A 1 78 ? 13.846 -15.215 13.565 1.00 89.44 78 GLU A C 1
ATOM 640 O O . GLU A 1 78 ? 14.724 -15.427 14.407 1.00 89.44 78 GLU A O 1
ATOM 645 N N . VAL A 1 79 ? 12.765 -14.499 13.888 1.00 90.00 79 VAL A N 1
ATOM 646 C CA . VAL A 1 79 ? 12.515 -13.993 15.245 1.00 90.00 79 VAL A CA 1
ATOM 647 C C . VAL A 1 79 ? 11.756 -15.010 16.088 1.00 90.00 79 VAL A C 1
ATOM 649 O O . VAL A 1 79 ? 12.112 -15.174 17.252 1.00 90.00 79 VAL A O 1
ATOM 652 N N . PHE A 1 80 ? 10.758 -15.695 15.522 1.00 86.00 80 PHE A N 1
ATOM 653 C CA . PHE A 1 80 ? 9.805 -16.507 16.290 1.00 86.00 80 PHE A CA 1
ATOM 654 C C . PHE A 1 80 ? 9.776 -18.003 15.942 1.00 86.00 80 PHE A C 1
ATOM 656 O O . PHE A 1 80 ? 9.275 -18.778 16.745 1.00 86.00 80 PHE A O 1
ATOM 663 N N . CYS A 1 81 ? 10.249 -18.410 14.762 1.00 81.69 81 CYS A N 1
ATOM 664 C CA . CYS A 1 81 ? 10.071 -19.769 14.225 1.00 81.69 81 CYS A CA 1
ATOM 665 C C . CYS A 1 81 ? 11.392 -20.501 13.941 1.00 81.69 81 CYS A C 1
ATOM 667 O O . CYS A 1 81 ? 11.433 -21.713 14.094 1.00 81.69 81 CYS A O 1
ATOM 669 N N . GLU A 1 82 ? 12.441 -19.783 13.522 1.00 84.00 82 GLU A N 1
ATOM 670 C CA . GLU A 1 82 ? 13.693 -20.332 12.962 1.00 84.00 82 GLU A CA 1
ATOM 671 C C . GLU A 1 82 ? 14.914 -20.063 13.870 1.00 84.00 82 GLU A C 1
ATOM 673 O O . GLU A 1 82 ? 16.026 -19.852 13.385 1.00 84.00 82 GLU A O 1
ATOM 678 N N . PHE A 1 83 ? 14.718 -19.991 15.191 1.00 83.69 83 PHE A N 1
ATOM 679 C CA . PHE A 1 83 ? 15.796 -19.738 16.155 1.00 83.69 83 PHE A CA 1
ATOM 680 C C . PHE A 1 83 ? 15.921 -20.868 17.175 1.00 83.69 83 PHE A C 1
ATOM 682 O O . PHE A 1 83 ? 14.918 -21.447 17.591 1.00 83.69 83 PHE A O 1
ATOM 689 N N . ASP A 1 84 ? 17.152 -21.142 17.605 1.00 86.38 84 ASP A N 1
ATOM 690 C CA . ASP A 1 84 ? 17.421 -22.086 18.685 1.00 86.38 84 ASP A CA 1
ATOM 691 C C . ASP A 1 84 ? 16.944 -21.490 20.018 1.00 86.38 84 ASP A C 1
ATOM 693 O O . ASP A 1 84 ? 17.499 -20.510 20.528 1.00 86.38 84 ASP A O 1
ATOM 697 N N . LEU A 1 85 ? 15.861 -22.062 20.548 1.00 83.88 85 LEU A N 1
ATOM 698 C CA . LEU A 1 85 ? 15.257 -21.641 21.806 1.00 83.88 85 LEU A CA 1
ATOM 699 C C . LEU A 1 85 ? 16.142 -21.989 23.006 1.00 83.88 85 LEU A C 1
ATOM 701 O O . LEU A 1 85 ? 16.270 -21.161 23.903 1.00 83.88 85 LEU A O 1
ATOM 705 N N . SER A 1 86 ? 16.756 -23.173 23.018 1.00 83.31 86 SER A N 1
ATOM 706 C CA . SER A 1 86 ? 17.613 -23.622 24.118 1.00 83.31 86 SER A CA 1
ATOM 707 C C . SER A 1 86 ? 18.854 -22.741 24.207 1.00 83.31 86 SER A C 1
ATOM 709 O O . SER A 1 86 ? 19.085 -22.113 25.236 1.00 83.31 86 SER A O 1
ATOM 711 N N . GLN A 1 87 ? 19.567 -22.566 23.090 1.00 88.31 87 GLN A N 1
ATOM 712 C CA . GLN A 1 87 ? 20.722 -21.673 23.021 1.00 88.31 87 GLN A CA 1
ATOM 713 C C . GLN A 1 87 ? 20.356 -20.232 23.395 1.00 88.31 87 GLN A C 1
ATOM 715 O O . GLN A 1 87 ? 21.133 -19.561 24.075 1.00 88.31 87 GLN A O 1
ATOM 720 N N . TRP A 1 88 ? 19.194 -19.728 22.961 1.00 89.56 88 TRP A N 1
ATOM 721 C CA . TRP A 1 88 ? 18.758 -18.380 23.328 1.00 89.56 88 TRP A CA 1
ATOM 722 C C . TRP A 1 88 ? 18.429 -18.270 24.822 1.00 89.56 88 TRP A C 1
ATOM 724 O O . TRP A 1 88 ? 18.868 -17.312 25.442 1.00 89.56 88 TRP A O 1
ATOM 734 N N . MET A 1 89 ? 17.733 -19.240 25.422 1.00 84.06 89 MET A N 1
ATOM 735 C CA . MET A 1 89 ? 17.437 -19.232 26.863 1.00 84.06 89 MET A CA 1
ATOM 736 C C . MET A 1 89 ? 18.698 -19.340 27.729 1.00 84.06 89 MET A C 1
ATOM 738 O O . MET A 1 89 ? 18.779 -18.661 28.748 1.00 84.06 89 MET A O 1
ATOM 742 N N . ASP A 1 90 ? 19.691 -20.124 27.304 1.00 87.62 90 ASP A N 1
ATOM 743 C CA . ASP A 1 90 ? 20.963 -20.287 28.021 1.00 87.62 90 ASP A CA 1
ATOM 744 C C . ASP A 1 90 ? 21.895 -19.062 27.901 1.00 87.62 90 ASP A C 1
ATOM 746 O O . ASP A 1 90 ? 22.834 -18.921 28.685 1.00 87.62 90 ASP A O 1
ATOM 750 N N . SER A 1 91 ? 21.669 -18.182 26.914 1.00 86.69 91 SER A N 1
ATOM 751 C CA . SER A 1 91 ? 22.532 -17.022 26.619 1.00 86.69 91 SER A CA 1
ATOM 752 C C . SER A 1 91 ? 21.854 -15.654 26.746 1.00 86.69 91 SER A C 1
ATOM 754 O O . SER A 1 91 ? 22.517 -14.625 26.586 1.00 86.69 91 SER A O 1
ATOM 756 N N . ASP A 1 92 ? 20.550 -15.604 27.022 1.00 85.56 92 ASP A N 1
ATOM 757 C CA . ASP A 1 92 ? 19.816 -14.353 27.172 1.00 85.56 92 ASP A CA 1
ATOM 758 C C . ASP A 1 92 ? 20.046 -13.728 28.557 1.00 85.56 92 ASP A C 1
ATOM 760 O O . ASP A 1 92 ? 19.508 -14.159 29.574 1.00 85.56 92 ASP A O 1
ATOM 764 N N . ASP A 1 93 ? 20.831 -12.653 28.565 1.00 87.06 93 ASP A N 1
ATOM 765 C CA . ASP A 1 93 ? 20.989 -11.754 29.704 1.00 87.06 93 ASP A CA 1
ATOM 766 C C . ASP A 1 93 ? 20.325 -10.392 29.381 1.00 87.06 93 ASP A C 1
ATOM 768 O O . ASP A 1 93 ? 20.747 -9.712 28.432 1.00 87.06 93 ASP A O 1
ATOM 772 N N . PRO A 1 94 ? 19.301 -9.956 30.151 1.00 83.19 94 PRO A N 1
ATOM 773 C CA . PRO A 1 94 ? 18.690 -8.630 30.026 1.00 83.19 94 PRO A CA 1
ATOM 774 C C . PRO A 1 94 ? 19.689 -7.465 30.042 1.00 83.19 94 PRO A C 1
ATOM 776 O O . PRO A 1 94 ? 19.483 -6.475 29.333 1.00 83.19 94 PRO A O 1
ATOM 779 N N . GLU A 1 95 ? 20.757 -7.554 30.841 1.00 85.00 95 GLU A N 1
ATOM 780 C CA . GLU A 1 95 ? 21.775 -6.508 30.999 1.00 85.00 95 GLU A CA 1
ATOM 781 C C . GLU A 1 95 ? 22.726 -6.443 29.801 1.00 85.00 95 GLU A C 1
ATOM 783 O O . GLU A 1 95 ? 23.090 -5.349 29.361 1.00 85.00 95 GLU A O 1
ATOM 788 N N . GLN A 1 96 ? 23.049 -7.593 29.203 1.00 89.56 96 GLN A N 1
ATOM 789 C CA . GLN A 1 96 ? 23.932 -7.700 28.033 1.00 89.56 96 GLN A CA 1
ATOM 790 C C . GLN A 1 96 ? 23.183 -7.685 26.687 1.00 89.56 96 GLN A C 1
ATOM 792 O O . GLN A 1 96 ? 23.792 -7.873 25.630 1.00 89.56 96 GLN A O 1
ATOM 797 N N . CYS A 1 97 ? 21.872 -7.420 26.692 1.00 92.94 97 CYS A N 1
ATOM 798 C CA . CYS A 1 97 ? 21.050 -7.357 25.486 1.00 92.94 97 CYS A CA 1
ATOM 799 C C . CYS A 1 97 ? 21.675 -6.437 24.405 1.00 92.94 97 CYS A C 1
ATOM 801 O O . CYS A 1 97 ? 21.882 -5.245 24.661 1.00 92.94 97 CYS A O 1
ATOM 803 N N . PRO A 1 98 ? 21.906 -6.912 23.159 1.00 92.56 98 PRO A N 1
ATOM 804 C CA . PRO A 1 98 ? 22.584 -6.136 22.112 1.00 92.56 98 PRO A CA 1
ATOM 805 C C . PRO A 1 98 ? 21.928 -4.803 21.723 1.00 92.56 98 PRO A C 1
ATOM 807 O O . PRO A 1 98 ? 22.573 -3.983 21.071 1.00 92.56 98 PRO A O 1
ATOM 810 N N . CYS A 1 99 ? 20.663 -4.564 22.093 1.00 94.25 99 CYS A N 1
ATOM 811 C CA . CYS A 1 99 ? 20.001 -3.275 21.879 1.00 94.25 99 CYS A CA 1
ATOM 812 C C . CYS A 1 99 ? 20.334 -2.215 22.951 1.00 94.25 99 CYS A C 1
ATOM 814 O O . CYS A 1 99 ? 19.982 -1.053 22.781 1.00 94.25 99 CYS A O 1
ATOM 816 N N . ARG A 1 100 ? 21.021 -2.586 24.042 1.00 92.62 100 ARG A N 1
ATOM 817 C CA . ARG A 1 100 ? 21.400 -1.683 25.146 1.00 92.62 100 ARG A CA 1
ATOM 818 C C . ARG A 1 100 ? 22.767 -1.019 24.967 1.00 92.62 100 ARG A C 1
ATOM 820 O O . ARG A 1 100 ? 23.173 -0.225 25.813 1.00 92.62 100 ARG A O 1
ATOM 827 N N . THR A 1 101 ? 23.478 -1.302 23.872 1.00 91.56 101 THR A N 1
ATOM 828 C CA . THR A 1 101 ? 24.723 -0.596 23.530 1.00 91.56 101 THR A CA 1
ATOM 829 C C . THR A 1 101 ? 24.489 0.911 23.444 1.00 91.56 101 THR A C 1
ATOM 831 O O . THR A 1 101 ? 23.447 1.335 22.943 1.00 91.56 101 THR A O 1
ATOM 834 N N . ARG A 1 102 ? 25.488 1.718 23.830 1.00 91.25 102 ARG A N 1
ATOM 835 C CA . ARG A 1 102 ? 25.413 3.194 23.838 1.00 91.25 102 ARG A CA 1
ATOM 836 C C . ARG A 1 102 ? 24.863 3.804 22.539 1.00 91.25 102 ARG A C 1
ATOM 838 O O . ARG A 1 102 ? 24.167 4.803 22.613 1.00 91.25 102 ARG A O 1
ATOM 845 N N . THR A 1 103 ? 25.120 3.188 21.384 1.00 92.19 103 THR A N 1
ATOM 846 C CA . THR A 1 103 ? 24.596 3.589 20.063 1.00 92.19 103 THR A CA 1
ATOM 847 C C . THR A 1 103 ? 23.074 3.765 20.012 1.00 92.19 103 THR A C 1
ATOM 849 O O . THR A 1 103 ? 22.591 4.586 19.245 1.00 92.19 103 THR A O 1
ATOM 852 N N . TYR A 1 104 ? 22.320 3.014 20.818 1.00 95.50 104 TYR A N 1
ATOM 853 C CA . TYR A 1 104 ? 20.855 3.008 20.791 1.00 95.50 104 TYR A CA 1
ATOM 854 C C . TYR A 1 104 ? 20.230 3.605 22.056 1.00 95.50 104 TYR A C 1
ATOM 856 O O . TYR A 1 104 ? 19.043 3.387 22.302 1.00 95.50 104 TYR A O 1
ATOM 864 N N . SER A 1 105 ? 21.002 4.328 22.882 1.00 93.31 105 SER A N 1
ATOM 865 C CA . SER A 1 105 ? 20.548 4.814 24.195 1.00 93.31 105 SER A CA 1
ATOM 866 C C . SER A 1 105 ? 19.215 5.554 24.132 1.00 93.31 105 SER A C 1
ATOM 868 O O . SER A 1 105 ? 18.374 5.330 25.006 1.00 93.31 105 SER A O 1
ATOM 870 N N . ASP A 1 106 ? 19.045 6.345 23.074 1.00 94.75 106 ASP A N 1
ATOM 871 C CA . ASP A 1 106 ? 17.978 7.330 22.871 1.00 94.75 106 ASP A CA 1
ATOM 872 C C . ASP A 1 106 ? 16.776 6.738 22.103 1.00 94.75 106 ASP A C 1
ATOM 874 O O . ASP A 1 106 ? 15.723 7.358 22.001 1.00 94.75 106 ASP A O 1
ATOM 878 N N . MET A 1 107 ? 16.916 5.510 21.588 1.00 95.88 107 MET A N 1
ATOM 879 C CA . MET A 1 107 ? 15.870 4.746 20.887 1.00 95.88 107 MET A CA 1
ATOM 880 C C . MET A 1 107 ? 15.152 3.741 21.799 1.00 95.88 107 MET A C 1
ATOM 882 O O . MET A 1 107 ? 14.291 2.978 21.347 1.00 95.88 107 MET A O 1
ATOM 886 N N . ARG A 1 108 ? 15.550 3.677 23.074 1.00 95.12 108 ARG A N 1
ATOM 887 C CA . ARG A 1 108 ? 14.947 2.793 24.073 1.00 95.12 108 ARG A CA 1
ATOM 888 C C . ARG A 1 108 ? 13.672 3.409 24.629 1.00 95.12 108 ARG A C 1
ATOM 890 O O . ARG A 1 108 ? 13.600 4.612 24.851 1.00 95.12 108 ARG A O 1
ATOM 897 N N . SER A 1 109 ? 12.679 2.565 24.882 1.00 95.19 109 SER A N 1
ATOM 898 C CA . SER A 1 109 ? 11.333 2.996 25.255 1.00 95.19 109 SER A CA 1
ATOM 899 C C . SER A 1 109 ? 10.907 2.435 26.608 1.00 95.19 109 SER A C 1
ATOM 901 O O . SER A 1 109 ? 11.041 1.233 26.856 1.00 95.19 109 SER A O 1
ATOM 903 N N . ASN A 1 110 ? 10.327 3.284 27.462 1.00 94.75 110 ASN A N 1
ATOM 904 C CA . ASN A 1 110 ? 9.770 2.879 28.759 1.00 94.75 110 ASN A CA 1
ATOM 905 C C . ASN A 1 110 ? 8.609 1.879 28.614 1.00 94.75 110 ASN A C 1
ATOM 907 O O . ASN A 1 110 ? 8.422 1.043 29.494 1.00 94.75 110 ASN A O 1
ATOM 911 N N . TRP A 1 111 ? 7.925 1.864 27.462 1.00 93.12 111 TRP A N 1
ATOM 912 C CA . TRP A 1 111 ? 6.908 0.860 27.125 1.00 93.12 111 TRP A CA 1
ATOM 913 C C . TRP A 1 111 ? 7.408 -0.585 27.252 1.00 93.12 111 TRP A C 1
ATOM 915 O O . TRP A 1 111 ? 6.619 -1.484 27.532 1.00 93.12 111 TRP A O 1
ATOM 925 N N . SER A 1 112 ? 8.712 -0.833 27.083 1.00 93.06 112 SER A N 1
ATOM 926 C CA . SER A 1 112 ? 9.268 -2.173 27.307 1.00 93.06 112 SER A CA 1
ATOM 927 C C . SER A 1 112 ? 9.181 -2.622 28.772 1.00 93.06 112 SER A C 1
ATOM 929 O O . SER A 1 112 ? 8.875 -3.785 29.014 1.00 93.06 112 SER A O 1
ATOM 931 N N . ILE A 1 113 ? 9.327 -1.707 29.737 1.00 92.56 113 ILE A N 1
ATOM 932 C CA . ILE A 1 113 ? 9.132 -1.990 31.168 1.00 92.56 113 ILE A CA 1
ATOM 933 C C . ILE A 1 113 ? 7.645 -2.217 31.465 1.00 92.56 113 ILE A C 1
ATOM 935 O O . ILE A 1 113 ? 7.294 -3.123 32.212 1.00 92.56 113 ILE A O 1
ATOM 939 N N . GLU A 1 114 ? 6.747 -1.437 30.863 1.00 93.06 114 GLU A N 1
ATOM 940 C CA . GLU A 1 114 ? 5.301 -1.592 31.087 1.00 93.06 114 GLU A CA 1
ATOM 941 C C . GLU A 1 114 ? 4.764 -2.940 30.579 1.00 93.06 114 GLU A C 1
ATOM 943 O O . GLU A 1 114 ? 3.914 -3.553 31.235 1.00 93.06 114 GLU A O 1
ATOM 948 N N . LEU A 1 115 ? 5.294 -3.410 29.442 1.00 91.25 115 LEU A N 1
ATOM 949 C CA . LEU A 1 115 ? 4.945 -4.681 28.801 1.00 91.25 115 LEU A CA 1
ATOM 950 C C . LEU A 1 115 ? 5.659 -5.894 29.436 1.00 91.25 115 LEU A C 1
ATOM 952 O O . LEU A 1 115 ? 5.051 -6.959 29.559 1.00 91.25 115 LEU A O 1
ATOM 956 N N . LEU A 1 116 ? 6.915 -5.737 29.877 1.00 89.38 116 LEU A N 1
ATOM 957 C CA . LEU A 1 116 ? 7.723 -6.754 30.569 1.00 89.38 116 LEU A CA 1
ATOM 958 C C . LEU A 1 116 ? 8.146 -6.278 31.968 1.00 89.38 116 LEU A C 1
ATOM 960 O O . LEU A 1 116 ? 9.328 -6.099 32.267 1.00 89.38 116 LEU A O 1
ATOM 964 N N . ARG A 1 117 ? 7.161 -6.115 32.858 1.00 82.38 117 ARG A N 1
ATOM 965 C CA . ARG A 1 117 ? 7.345 -5.553 34.215 1.00 82.38 117 ARG A CA 1
ATOM 966 C C . ARG A 1 117 ? 8.428 -6.237 35.050 1.00 82.38 117 ARG A C 1
ATOM 968 O O . ARG A 1 117 ? 9.052 -5.584 35.878 1.00 82.38 117 ARG A O 1
ATOM 975 N N . TYR A 1 118 ? 8.651 -7.532 34.831 1.00 81.00 118 TYR A N 1
ATOM 976 C CA . TYR A 1 118 ? 9.644 -8.326 35.558 1.00 81.00 118 TYR A CA 1
ATOM 977 C C . TYR A 1 118 ? 11.086 -8.126 35.075 1.00 81.00 118 TYR A C 1
ATOM 979 O O . TYR A 1 118 ? 12.010 -8.460 35.807 1.00 81.00 118 TYR A O 1
ATOM 987 N N . GLU A 1 119 ? 11.299 -7.599 33.864 1.00 82.94 119 GLU A N 1
ATOM 988 C CA . GLU A 1 119 ? 12.647 -7.397 33.320 1.00 82.94 119 GLU A CA 1
ATOM 989 C C . GLU A 1 119 ? 13.272 -6.081 33.808 1.00 82.94 119 GLU A C 1
ATOM 991 O O . GLU A 1 119 ? 14.489 -5.984 33.901 1.00 82.94 119 GLU A O 1
ATOM 996 N N . GLY A 1 120 ? 12.461 -5.065 34.133 1.00 85.94 120 GLY A N 1
ATOM 997 C CA . GLY A 1 120 ? 12.919 -3.794 34.720 1.00 85.94 120 GLY A CA 1
ATOM 998 C C . GLY A 1 120 ? 13.809 -2.924 33.817 1.00 85.94 120 GLY A C 1
ATOM 999 O O . GLY A 1 120 ? 14.339 -1.912 34.269 1.00 85.94 120 GLY A O 1
ATOM 1000 N N . CYS A 1 121 ? 13.973 -3.300 32.547 1.00 90.31 121 CYS A N 1
ATOM 1001 C CA . CYS A 1 121 ? 14.978 -2.747 31.643 1.00 90.31 121 CYS A CA 1
ATOM 1002 C C . CYS A 1 121 ? 14.355 -2.125 30.390 1.00 90.31 121 CYS A C 1
ATOM 1004 O O . CYS A 1 121 ? 13.360 -2.624 29.866 1.00 90.31 121 CYS A O 1
ATOM 1006 N N . THR A 1 122 ? 14.967 -1.052 29.874 1.00 94.88 122 THR A N 1
ATOM 1007 C CA . THR A 1 122 ? 14.507 -0.416 28.634 1.00 94.88 122 THR A CA 1
ATOM 1008 C C . THR A 1 122 ? 15.147 -1.046 27.395 1.00 94.88 122 THR A C 1
ATOM 1010 O O . THR A 1 122 ? 16.369 -1.176 27.292 1.00 94.88 122 THR A O 1
ATOM 1013 N N . HIS A 1 123 ? 14.313 -1.394 26.415 1.00 96.69 123 HIS A N 1
ATOM 1014 C CA . HIS A 1 123 ? 14.709 -1.940 25.114 1.00 96.69 123 HIS A CA 1
ATOM 1015 C C . HIS A 1 123 ? 14.331 -1.007 23.965 1.00 96.69 123 HIS A C 1
ATOM 1017 O O . HIS A 1 123 ? 13.457 -0.149 24.097 1.00 96.69 123 HIS A O 1
ATOM 1023 N N . VAL A 1 124 ? 14.980 -1.195 22.813 1.00 97.56 124 VAL A N 1
ATOM 1024 C CA . VAL A 1 124 ? 14.685 -0.443 21.586 1.00 97.56 124 VAL A CA 1
ATOM 1025 C C . VAL A 1 124 ? 13.299 -0.795 21.048 1.00 97.56 124 VAL A C 1
ATOM 1027 O O . VAL A 1 124 ? 13.032 -1.951 20.704 1.00 97.56 124 VAL A O 1
ATOM 1030 N N . ILE A 1 125 ? 12.452 0.230 20.944 1.00 96.19 125 ILE A N 1
ATOM 1031 C CA . ILE A 1 125 ? 11.152 0.217 20.266 1.00 96.19 125 ILE A CA 1
ATOM 1032 C C . ILE A 1 125 ? 11.039 1.580 19.574 1.00 96.19 125 ILE A C 1
ATOM 1034 O O . ILE A 1 125 ? 10.725 2.574 20.226 1.00 96.19 125 ILE A O 1
ATOM 1038 N N . THR A 1 126 ? 11.360 1.652 18.282 1.00 95.94 126 THR A N 1
ATOM 1039 C CA . THR A 1 126 ? 11.488 2.932 17.566 1.00 95.94 126 THR A CA 1
ATOM 1040 C C . THR A 1 126 ? 10.994 2.866 16.121 1.00 95.94 126 THR A C 1
ATOM 1042 O O . THR A 1 126 ? 10.919 1.799 15.512 1.00 95.94 126 THR A O 1
ATOM 1045 N N . LEU A 1 127 ? 10.673 4.034 15.567 1.00 95.19 127 LEU A N 1
ATOM 1046 C CA . LEU A 1 127 ? 10.439 4.264 14.137 1.00 95.19 127 LEU A CA 1
ATOM 1047 C C . LEU A 1 127 ? 11.649 4.935 13.464 1.00 95.19 127 LEU A C 1
ATOM 1049 O O . LEU A 1 127 ? 11.639 5.156 12.254 1.00 95.19 127 LEU A O 1
ATOM 1053 N N . ASP A 1 128 ? 12.683 5.292 14.234 1.00 94.56 128 ASP A N 1
ATOM 1054 C CA . ASP A 1 128 ? 13.824 6.031 13.709 1.00 94.56 128 ASP A CA 1
ATOM 1055 C C . ASP A 1 128 ? 14.758 5.140 12.878 1.00 94.56 128 ASP A C 1
ATOM 1057 O O . ASP A 1 128 ? 15.419 4.220 13.360 1.00 94.56 128 ASP A O 1
ATOM 1061 N N . SER A 1 129 ? 14.847 5.493 11.599 1.00 93.56 129 SER A N 1
ATOM 1062 C CA . SER A 1 129 ? 15.801 4.972 10.624 1.00 93.56 129 SER A CA 1
ATOM 1063 C C . SER A 1 129 ? 17.282 5.108 11.009 1.00 93.56 129 SER A C 1
ATOM 1065 O O . SER A 1 129 ? 18.105 4.399 10.430 1.00 93.56 129 SER A O 1
ATOM 1067 N N . SER A 1 130 ? 17.644 5.990 11.952 1.00 94.69 130 SER A N 1
ATOM 1068 C CA . SER A 1 130 ? 19.026 6.167 12.432 1.00 94.69 130 SER A CA 1
ATOM 1069 C C . SER A 1 130 ? 19.557 4.982 13.261 1.00 94.69 130 SER A C 1
ATOM 1071 O O . SER A 1 130 ? 20.717 4.973 13.665 1.00 94.69 130 SER A O 1
ATOM 1073 N N . ILE A 1 131 ? 18.752 3.917 13.407 1.00 95.00 131 ILE A N 1
ATOM 1074 C CA . ILE A 1 131 ? 19.147 2.566 13.854 1.00 95.00 131 ILE A CA 1
ATOM 1075 C C . ILE A 1 131 ? 20.370 1.988 13.102 1.00 95.00 131 ILE A C 1
ATOM 1077 O O . ILE A 1 131 ? 20.972 1.014 13.550 1.00 95.00 131 ILE A O 1
ATOM 1081 N N . THR A 1 132 ? 20.736 2.574 11.958 1.00 93.75 132 THR A N 1
ATOM 1082 C CA . THR A 1 132 ? 21.988 2.338 11.228 1.00 93.75 132 THR A CA 1
ATOM 1083 C C . THR A 1 132 ? 22.727 3.650 10.988 1.00 93.75 132 THR A C 1
ATOM 1085 O O . THR A 1 132 ? 22.130 4.666 10.631 1.00 93.75 132 THR A O 1
ATOM 1088 N N . ASP A 1 133 ? 24.053 3.611 11.110 1.00 91.44 133 ASP A N 1
ATOM 1089 C CA . ASP A 1 133 ? 24.958 4.713 10.771 1.00 91.44 133 ASP A CA 1
ATOM 1090 C C . ASP A 1 133 ? 25.172 4.861 9.251 1.00 91.44 133 ASP A C 1
ATOM 1092 O O . ASP A 1 133 ? 25.841 5.798 8.818 1.00 91.44 133 ASP A O 1
ATOM 1096 N N . LYS A 1 134 ? 24.649 3.942 8.420 1.00 94.25 134 LYS A N 1
ATOM 1097 C CA . LYS A 1 134 ? 24.852 3.938 6.963 1.00 94.25 134 LYS A CA 1
ATOM 1098 C C . LYS A 1 134 ? 23.787 4.796 6.261 1.00 94.25 134 LYS A C 1
ATOM 1100 O O . LYS A 1 134 ? 22.675 4.306 6.030 1.00 94.25 134 LYS A O 1
ATOM 1105 N N . PRO A 1 135 ? 24.111 6.016 5.772 1.00 93.44 135 PRO A N 1
ATOM 1106 C CA . PRO A 1 135 ? 23.096 6.957 5.278 1.00 93.44 135 PRO A CA 1
ATOM 1107 C C . PRO A 1 135 ? 22.335 6.448 4.047 1.00 93.44 135 PRO A C 1
ATOM 1109 O O . PRO A 1 135 ? 21.198 6.838 3.792 1.00 93.44 135 PRO A O 1
ATOM 1112 N N . LEU A 1 136 ? 22.950 5.548 3.273 1.00 91.81 136 LEU A N 1
ATOM 1113 C CA . LEU A 1 136 ? 22.322 4.929 2.109 1.00 91.81 136 LEU A CA 1
ATOM 1114 C C . LEU A 1 136 ? 21.233 3.920 2.497 1.00 91.81 136 LEU A C 1
ATOM 1116 O O . LEU A 1 136 ? 20.164 3.928 1.893 1.00 91.81 136 LEU A O 1
ATOM 1120 N N . LEU A 1 137 ? 21.477 3.080 3.509 1.00 92.81 137 LEU A N 1
ATOM 1121 C CA . LEU A 1 137 ? 20.463 2.152 4.014 1.00 92.81 137 LEU A CA 1
ATOM 1122 C C . LEU A 1 137 ? 19.361 2.920 4.751 1.00 92.81 137 LEU A C 1
ATOM 1124 O O . LEU A 1 137 ? 18.186 2.663 4.503 1.00 92.81 137 LEU A O 1
ATOM 1128 N N . GLN A 1 138 ? 19.726 3.933 5.540 1.00 94.31 138 GLN A N 1
ATOM 1129 C CA . GLN A 1 138 ? 18.781 4.867 6.155 1.00 94.31 138 GLN A CA 1
ATOM 1130 C C . GLN A 1 138 ? 17.863 5.528 5.106 1.00 94.31 138 GLN A C 1
ATOM 1132 O O . GLN A 1 138 ? 16.641 5.515 5.242 1.00 94.31 138 GLN A O 1
ATOM 1137 N N . GLY A 1 139 ? 18.427 6.047 4.009 1.00 92.81 139 GLY A N 1
ATOM 1138 C CA . GLY A 1 139 ? 17.664 6.652 2.912 1.00 92.81 139 GLY A CA 1
ATOM 1139 C C . GLY A 1 139 ? 16.729 5.678 2.183 1.00 92.81 139 GLY A C 1
ATOM 1140 O O . GLY A 1 139 ? 15.660 6.084 1.727 1.00 92.81 139 GLY A O 1
ATOM 1141 N N . ILE A 1 140 ? 17.101 4.398 2.104 1.00 92.81 140 ILE A N 1
ATOM 1142 C CA . ILE A 1 140 ? 16.271 3.321 1.542 1.00 92.81 140 ILE A CA 1
ATOM 1143 C C . ILE A 1 140 ? 15.138 2.939 2.509 1.00 92.81 140 ILE A C 1
ATOM 1145 O O . ILE A 1 140 ? 13.994 2.810 2.085 1.00 92.81 140 ILE A O 1
ATOM 1149 N N . ILE A 1 141 ? 15.425 2.820 3.807 1.00 93.81 141 ILE A N 1
ATOM 1150 C CA . ILE A 1 141 ? 14.432 2.593 4.871 1.00 93.81 141 ILE A CA 1
ATOM 1151 C C . ILE A 1 141 ? 13.387 3.726 4.874 1.00 93.81 141 ILE A C 1
ATOM 1153 O O . ILE A 1 141 ? 12.186 3.459 4.860 1.00 93.81 141 ILE A O 1
ATOM 1157 N N . ASN A 1 142 ? 13.835 4.980 4.753 1.00 93.31 142 ASN A N 1
ATOM 1158 C CA . ASN A 1 142 ? 12.988 6.177 4.653 1.00 93.31 142 ASN A CA 1
ATOM 1159 C C . ASN A 1 142 ? 12.229 6.322 3.318 1.00 93.31 142 ASN A C 1
ATOM 1161 O O . ASN A 1 142 ? 11.401 7.224 3.162 1.00 93.31 142 ASN A O 1
ATOM 1165 N N . ALA A 1 143 ? 12.466 5.440 2.340 1.00 93.38 143 ALA A N 1
ATOM 1166 C CA . ALA A 1 143 ? 11.594 5.308 1.173 1.00 93.38 143 ALA A CA 1
ATOM 1167 C C . ALA A 1 143 ? 10.331 4.468 1.463 1.00 93.38 143 ALA A C 1
ATOM 1169 O O . ALA A 1 143 ? 9.394 4.470 0.656 1.00 93.38 143 ALA A O 1
ATOM 1170 N N . GLY A 1 144 ? 10.290 3.803 2.621 1.00 94.44 144 GLY A N 1
ATOM 1171 C CA . GLY A 1 144 ? 9.196 2.969 3.098 1.00 94.44 144 GLY A CA 1
ATOM 1172 C C . GLY A 1 144 ? 9.275 1.522 2.612 1.00 94.44 144 GLY A C 1
ATOM 1173 O O . GLY A 1 144 ? 9.851 1.214 1.570 1.00 94.44 144 GLY A O 1
ATOM 1174 N N . LEU A 1 145 ? 8.653 0.615 3.362 1.00 94.75 145 LEU A N 1
ATOM 1175 C CA . LEU A 1 145 ? 8.727 -0.839 3.185 1.00 94.75 145 LEU A CA 1
ATOM 1176 C C . LEU A 1 145 ? 8.290 -1.349 1.794 1.00 94.75 145 LEU A C 1
ATOM 1178 O O . LEU A 1 145 ? 8.763 -2.393 1.340 1.00 94.75 145 LEU A O 1
ATOM 1182 N N . ASN A 1 146 ? 7.441 -0.603 1.081 1.00 93.44 146 ASN A N 1
ATOM 1183 C CA . ASN A 1 146 ? 7.023 -0.903 -0.292 1.00 93.44 146 ASN A CA 1
ATOM 1184 C C . ASN A 1 146 ? 7.987 -0.403 -1.377 1.00 93.44 146 ASN A C 1
ATOM 1186 O O . ASN A 1 146 ? 7.741 -0.673 -2.555 1.00 93.44 146 ASN A O 1
ATOM 1190 N N . HIS A 1 147 ? 9.052 0.324 -1.032 1.00 94.94 147 HIS A N 1
ATOM 1191 C CA . HIS A 1 147 ? 10.088 0.724 -1.986 1.00 94.94 147 HIS A CA 1
ATOM 1192 C C . HIS A 1 147 ? 10.678 -0.508 -2.676 1.00 94.94 147 HIS A C 1
ATOM 1194 O O . HIS A 1 147 ? 10.992 -1.505 -2.027 1.00 94.94 147 HIS A O 1
ATOM 1200 N N . ILE A 1 148 ? 10.806 -0.4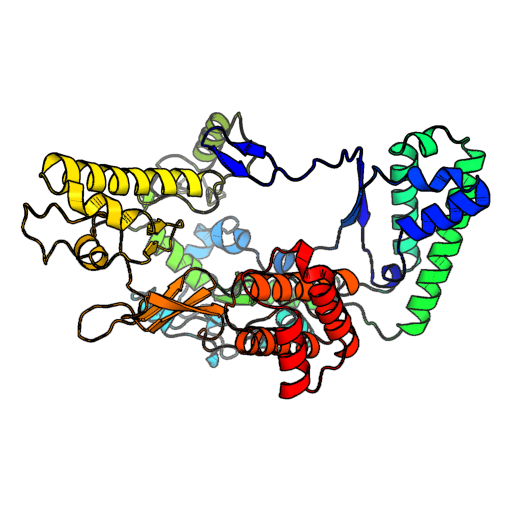49 -4.001 1.00 95.38 148 ILE A N 1
ATOM 1201 C CA . ILE A 1 148 ? 11.413 -1.505 -4.810 1.00 95.38 148 ILE A CA 1
ATOM 1202 C C . ILE A 1 148 ? 12.797 -0.991 -5.200 1.00 95.38 148 ILE A C 1
ATOM 1204 O O . ILE A 1 148 ? 12.858 0.045 -5.871 1.00 95.38 148 ILE A O 1
ATOM 1208 N N . PRO A 1 149 ? 13.892 -1.667 -4.809 1.00 94.25 149 PRO A N 1
ATOM 1209 C CA . PRO A 1 149 ? 15.221 -1.100 -4.967 1.00 94.25 149 PRO A CA 1
ATOM 1210 C C . PRO A 1 149 ? 15.567 -0.712 -6.399 1.00 94.25 149 PRO A C 1
ATOM 1212 O O . PRO A 1 149 ? 15.255 -1.444 -7.345 1.00 94.25 149 PRO A O 1
ATOM 1215 N N . LEU A 1 150 ? 16.217 0.442 -6.564 1.00 93.50 150 LEU A N 1
ATOM 1216 C CA . LEU A 1 150 ? 16.577 0.952 -7.884 1.00 93.50 150 LEU A CA 1
ATOM 1217 C C . LEU A 1 150 ? 17.631 0.050 -8.540 1.00 93.50 150 LEU A C 1
ATOM 1219 O O . LEU A 1 150 ? 18.739 -0.095 -8.034 1.00 93.50 150 LEU A O 1
ATOM 1223 N N . MET A 1 151 ? 17.283 -0.562 -9.671 1.00 93.69 151 MET A N 1
ATOM 1224 C CA . MET A 1 151 ? 18.191 -1.426 -10.430 1.00 93.69 151 MET A CA 1
ATOM 1225 C C . MET A 1 151 ? 19.063 -0.616 -11.394 1.00 93.69 151 MET A C 1
ATOM 1227 O O . MET A 1 151 ? 18.704 0.494 -11.799 1.00 93.69 151 MET A O 1
ATOM 1231 N N . ALA A 1 152 ? 20.193 -1.196 -11.802 1.00 93.31 152 ALA A N 1
ATOM 1232 C CA . ALA A 1 152 ? 21.030 -0.631 -12.854 1.00 93.31 152 ALA A CA 1
ATOM 1233 C C . ALA A 1 152 ? 20.230 -0.478 -14.156 1.00 93.31 152 ALA A C 1
ATOM 1235 O O . ALA A 1 152 ? 19.360 -1.291 -14.464 1.00 93.31 152 ALA A O 1
ATOM 1236 N N . LEU A 1 153 ? 20.532 0.561 -14.942 1.00 95.44 153 LEU A N 1
ATOM 1237 C CA . LEU A 1 153 ? 19.895 0.779 -16.242 1.00 95.44 153 LEU A CA 1
ATOM 1238 C C . LEU A 1 153 ? 20.456 -0.192 -17.295 1.00 95.44 153 LEU A C 1
ATOM 1240 O O . LEU A 1 153 ? 21.192 0.209 -18.201 1.00 95.44 153 LEU A O 1
ATOM 1244 N N . ASP A 1 154 ? 20.139 -1.476 -17.160 1.00 95.50 154 ASP A N 1
ATOM 1245 C CA . ASP A 1 154 ? 20.523 -2.523 -18.102 1.00 95.50 154 ASP A CA 1
ATOM 1246 C C . ASP A 1 154 ? 19.491 -2.645 -19.234 1.00 95.50 154 ASP A C 1
ATOM 1248 O O . ASP A 1 154 ? 18.305 -2.885 -19.002 1.00 95.50 154 ASP A O 1
ATOM 1252 N N . VAL A 1 155 ? 19.953 -2.430 -20.469 1.00 97.75 155 VAL A N 1
ATOM 1253 C CA . VAL A 1 155 ? 19.136 -2.541 -21.687 1.00 97.75 155 VAL A CA 1
ATOM 1254 C C . VAL A 1 155 ? 19.168 -3.964 -22.238 1.00 97.75 155 VAL A C 1
ATOM 1256 O O . VAL A 1 155 ? 18.191 -4.375 -22.851 1.00 97.75 155 VAL A O 1
ATOM 1259 N N . GLU A 1 156 ? 20.235 -4.732 -22.013 1.00 98.06 156 GLU A N 1
ATOM 1260 C CA . GLU A 1 156 ? 20.309 -6.116 -22.480 1.00 98.06 156 GLU A CA 1
ATOM 1261 C C . GLU A 1 156 ? 19.405 -7.012 -21.631 1.00 98.06 156 GLU A C 1
ATOM 1263 O O . GLU A 1 156 ? 18.590 -7.736 -22.196 1.00 98.06 156 GLU A O 1
ATOM 1268 N N . GLU A 1 157 ? 19.437 -6.884 -20.297 1.00 97.25 157 GLU A N 1
ATOM 1269 C CA . GLU A 1 157 ? 18.524 -7.624 -19.404 1.00 97.25 157 GLU A CA 1
ATOM 1270 C C . GLU A 1 157 ? 17.053 -7.323 -19.745 1.00 97.25 157 GLU A C 1
ATOM 1272 O O . GLU A 1 157 ? 16.232 -8.229 -19.897 1.00 97.25 157 GLU A O 1
ATOM 1277 N N . ALA A 1 158 ? 16.720 -6.042 -19.942 1.00 97.69 158 ALA A N 1
ATOM 1278 C CA . ALA A 1 158 ? 15.379 -5.614 -20.332 1.00 97.69 158 ALA A CA 1
ATOM 1279 C C . ALA A 1 158 ? 14.956 -6.120 -21.725 1.00 97.69 158 ALA A C 1
ATOM 1281 O O . ALA A 1 158 ? 13.762 -6.314 -21.966 1.00 97.69 158 ALA A O 1
ATOM 1282 N N . ILE A 1 159 ? 15.902 -6.337 -22.648 1.00 98.31 159 ILE A N 1
ATOM 1283 C CA . ILE A 1 159 ? 15.620 -6.914 -23.968 1.00 98.31 159 ILE A CA 1
ATOM 1284 C C . ILE A 1 159 ? 15.458 -8.432 -23.901 1.00 98.31 159 ILE A C 1
ATOM 1286 O O . ILE A 1 159 ? 14.536 -8.932 -24.533 1.00 98.31 159 ILE A O 1
ATOM 1290 N N . VAL A 1 160 ? 16.264 -9.151 -23.115 1.00 98.25 160 VAL A N 1
ATOM 1291 C CA . VAL A 1 160 ? 16.072 -10.594 -22.865 1.00 98.25 160 VAL A CA 1
ATOM 1292 C C . VAL A 1 160 ? 14.690 -10.858 -22.261 1.00 98.25 160 VAL A C 1
ATOM 1294 O O . VAL A 1 160 ? 13.995 -11.790 -22.659 1.00 98.25 160 VAL A O 1
ATOM 1297 N N . GLU A 1 161 ? 14.258 -10.005 -21.334 1.00 98.12 161 GLU A N 1
ATOM 1298 C CA . GLU A 1 161 ? 12.932 -10.086 -20.725 1.00 98.12 161 GLU A CA 1
ATOM 1299 C C . GLU A 1 161 ? 11.802 -9.750 -21.717 1.00 98.12 161 GLU A C 1
ATOM 1301 O O . GLU A 1 161 ? 10.791 -10.452 -21.762 1.00 98.12 161 GLU A O 1
ATOM 1306 N N . LEU A 1 162 ? 11.983 -8.730 -22.569 1.00 98.25 162 LEU A N 1
ATOM 1307 C CA . LEU A 1 162 ? 11.045 -8.431 -23.658 1.00 98.25 162 LEU A CA 1
ATOM 1308 C C . LEU A 1 162 ? 10.946 -9.587 -24.664 1.00 98.25 162 LEU A C 1
ATOM 1310 O O . LEU A 1 162 ? 9.850 -9.874 -25.134 1.00 98.25 162 LEU A O 1
ATOM 1314 N N . ASP A 1 163 ? 12.061 -10.239 -24.994 1.00 98.00 163 ASP A N 1
ATOM 1315 C CA . ASP A 1 163 ? 12.098 -11.344 -25.954 1.00 98.00 163 ASP A CA 1
ATOM 1316 C C . ASP A 1 163 ? 11.344 -12.569 -25.416 1.00 98.00 163 ASP A C 1
ATOM 1318 O O . ASP A 1 163 ? 10.428 -13.055 -26.076 1.00 98.00 163 ASP A O 1
ATOM 1322 N N . ARG A 1 164 ? 11.598 -12.954 -24.155 1.00 98.00 164 ARG A N 1
ATOM 1323 C CA . ARG A 1 164 ? 10.853 -14.021 -23.458 1.00 98.00 164 ARG A CA 1
ATOM 1324 C C . ARG A 1 164 ? 9.353 -13.727 -23.366 1.00 98.00 164 ARG A C 1
ATOM 1326 O O . ARG A 1 164 ? 8.524 -14.628 -23.474 1.00 98.00 164 ARG A O 1
ATOM 1333 N N . PHE A 1 165 ? 8.972 -12.466 -23.170 1.00 97.94 165 PHE A N 1
ATOM 1334 C CA . PHE A 1 165 ? 7.563 -12.078 -23.218 1.00 97.94 165 PHE A CA 1
ATOM 1335 C C . PHE A 1 165 ? 6.958 -12.255 -24.619 1.00 97.94 165 PHE A C 1
ATOM 1337 O O . PHE A 1 165 ? 5.787 -12.612 -24.720 1.00 97.94 165 PHE A O 1
ATOM 1344 N N . LEU A 1 166 ? 7.724 -12.032 -25.694 1.00 98.12 166 LEU A N 1
ATOM 1345 C CA . LEU A 1 166 ? 7.253 -12.271 -27.061 1.00 98.12 166 LEU A CA 1
ATOM 1346 C C . LEU A 1 166 ? 7.090 -13.764 -27.370 1.00 98.12 166 LEU A C 1
ATOM 1348 O O . LEU A 1 166 ? 6.148 -14.098 -28.083 1.00 98.12 166 LEU A O 1
ATOM 1352 N N . ASP A 1 167 ? 7.915 -14.651 -26.800 1.00 97.31 167 ASP A N 1
ATOM 1353 C CA . ASP A 1 167 ? 7.665 -16.103 -26.837 1.00 97.31 167 ASP A CA 1
ATOM 1354 C C . ASP A 1 167 ? 6.291 -16.436 -26.247 1.00 97.31 167 ASP A C 1
ATOM 1356 O O . ASP A 1 167 ? 5.444 -17.015 -26.927 1.00 97.31 167 ASP A O 1
ATOM 1360 N N . ASN A 1 168 ? 6.032 -15.982 -25.018 1.00 97.00 168 ASN A N 1
ATOM 1361 C CA . ASN A 1 168 ? 4.750 -16.202 -24.346 1.00 97.00 168 ASN A CA 1
ATOM 1362 C C . ASN A 1 168 ? 3.577 -15.578 -25.123 1.00 97.00 168 ASN A C 1
ATOM 1364 O O . ASN A 1 168 ? 2.512 -16.177 -25.220 1.00 97.00 168 ASN A O 1
ATOM 1368 N N . LEU A 1 169 ? 3.765 -14.394 -25.715 1.00 96.94 169 LEU A N 1
ATOM 1369 C CA . LEU A 1 169 ? 2.738 -13.711 -26.503 1.00 96.94 169 LEU A CA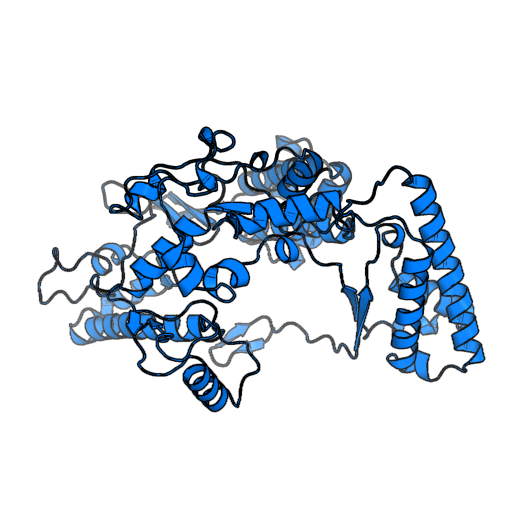 1
ATOM 1370 C C . LEU A 1 169 ? 2.379 -14.474 -27.786 1.00 96.94 169 LEU A C 1
ATOM 1372 O O . LEU A 1 169 ? 1.196 -14.634 -28.078 1.00 96.94 169 LEU A O 1
ATOM 1376 N N . PHE A 1 170 ? 3.380 -14.942 -28.537 1.00 97.00 170 PHE A N 1
ATOM 1377 C CA . PHE A 1 170 ? 3.175 -15.732 -29.756 1.00 97.00 170 PHE A CA 1
ATOM 1378 C C . PHE A 1 170 ? 2.666 -17.149 -29.462 1.00 97.00 170 PHE A C 1
ATOM 1380 O O . PHE A 1 170 ? 2.002 -17.741 -30.309 1.00 97.00 170 PHE A O 1
ATOM 1387 N N . ALA A 1 171 ? 2.955 -17.693 -28.278 1.00 95.31 171 ALA A N 1
ATOM 1388 C CA . ALA A 1 171 ? 2.391 -18.957 -27.825 1.00 95.31 171 ALA A CA 1
ATOM 1389 C C . ALA A 1 171 ? 0.919 -18.813 -27.400 1.00 95.31 171 ALA A C 1
ATOM 1391 O O . ALA A 1 171 ? 0.100 -19.652 -27.767 1.00 95.31 171 ALA A O 1
ATOM 1392 N N . SER A 1 172 ? 0.560 -17.766 -26.655 1.00 94.12 172 SER A N 1
ATOM 1393 C CA . SER A 1 172 ? -0.790 -17.592 -26.099 1.00 94.12 172 SER A CA 1
ATOM 1394 C C . SER A 1 172 ? -1.820 -17.102 -27.120 1.00 94.12 172 SER A C 1
ATOM 1396 O O . SER A 1 172 ? -2.835 -17.765 -27.316 1.00 94.12 172 SER A O 1
ATOM 1398 N N . VAL A 1 173 ? -1.550 -15.990 -27.813 1.00 94.31 173 VAL A N 1
ATOM 1399 C CA . VAL A 1 173 ? -2.534 -15.326 -28.688 1.00 94.31 173 VAL A CA 1
ATOM 1400 C C . VAL A 1 173 ? -2.737 -16.122 -29.977 1.00 94.31 173 VAL A C 1
ATOM 1402 O O . VAL A 1 173 ? -1.784 -16.338 -30.724 1.00 94.31 173 VAL A O 1
ATOM 1405 N N . MET A 1 174 ? -3.979 -16.525 -30.252 1.00 92.69 174 MET A N 1
ATOM 1406 C CA . MET A 1 174 ? -4.349 -17.413 -31.362 1.00 92.69 174 MET A CA 1
ATOM 1407 C C . MET A 1 174 ? -3.873 -16.887 -32.723 1.00 92.69 174 MET A C 1
ATOM 1409 O O . MET A 1 174 ? -3.128 -17.572 -33.422 1.00 92.69 174 MET A O 1
ATOM 1413 N N . GLU A 1 175 ? -4.196 -15.637 -33.049 1.00 94.31 175 GLU A N 1
ATOM 1414 C CA . GLU A 1 175 ? -3.856 -14.997 -34.324 1.00 94.31 175 GLU A CA 1
ATOM 1415 C C . GLU A 1 175 ? -2.336 -14.845 -34.515 1.00 94.31 175 GLU A C 1
ATOM 1417 O O . GLU A 1 175 ? -1.833 -14.849 -35.637 1.00 94.31 175 GLU A O 1
ATOM 1422 N N . LEU A 1 176 ? -1.576 -14.744 -33.417 1.00 94.75 176 LEU A N 1
ATOM 1423 C CA . LEU A 1 176 ? -0.111 -14.706 -33.453 1.00 94.75 176 LEU A CA 1
ATOM 1424 C C . LEU A 1 176 ? 0.515 -16.105 -33.518 1.00 94.75 176 LEU A C 1
ATOM 1426 O O . LEU A 1 176 ? 1.603 -16.253 -34.080 1.00 94.75 176 LEU A O 1
ATOM 1430 N N . ARG A 1 177 ? -0.159 -17.125 -32.974 1.00 94.88 177 ARG A N 1
ATOM 1431 C CA . ARG A 1 177 ? 0.270 -18.529 -33.001 1.00 94.88 177 ARG A CA 1
ATOM 1432 C C . ARG A 1 177 ? 0.233 -1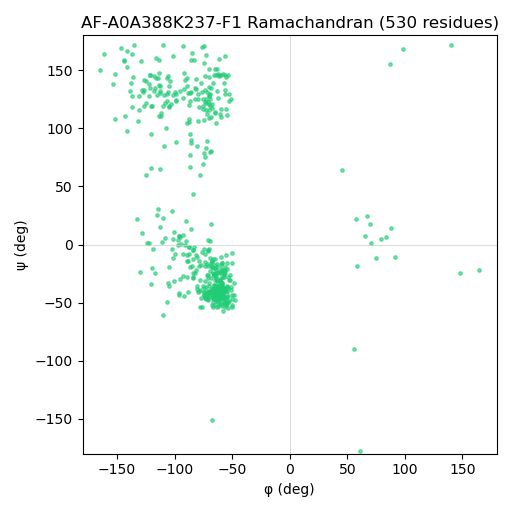9.098 -34.419 1.00 94.88 177 ARG A C 1
ATOM 1434 O O . ARG A 1 177 ? 1.150 -19.830 -34.791 1.00 94.88 177 ARG A O 1
ATOM 1441 N N . GLU A 1 178 ? -0.777 -18.722 -35.200 1.00 95.06 178 GLU A N 1
ATOM 1442 C CA . GLU A 1 178 ? -0.999 -19.166 -36.587 1.00 95.06 178 GLU A CA 1
ATOM 1443 C C . GLU A 1 178 ? -0.027 -18.549 -37.610 1.00 95.06 178 GLU A C 1
ATOM 1445 O O . GLU A 1 178 ? 0.114 -19.058 -38.722 1.00 95.06 178 GLU A O 1
ATOM 1450 N N . LEU A 1 179 ? 0.698 -17.486 -37.243 1.00 95.25 179 LEU A N 1
ATOM 1451 C CA . LEU A 1 179 ? 1.724 -16.897 -38.105 1.00 95.25 179 LEU A CA 1
ATOM 1452 C C . LEU A 1 179 ? 2.867 -17.881 -38.394 1.00 95.25 179 LEU A C 1
ATOM 1454 O O . LEU A 1 179 ? 3.301 -18.640 -37.527 1.00 95.25 179 LEU A O 1
ATOM 1458 N N . THR A 1 180 ? 3.446 -17.793 -39.594 1.00 96.69 180 THR A N 1
ATOM 1459 C CA . THR A 1 180 ? 4.652 -18.563 -39.931 1.00 96.69 180 THR A CA 1
ATOM 1460 C C . THR A 1 180 ? 5.833 -18.163 -39.040 1.00 96.69 180 THR A C 1
ATOM 1462 O O . THR A 1 180 ? 5.973 -16.999 -38.654 1.00 96.69 180 THR A O 1
ATOM 1465 N N . GLU A 1 181 ? 6.756 -19.091 -38.783 1.00 96.69 181 GLU A N 1
ATOM 1466 C CA . GLU A 1 181 ? 7.968 -18.805 -37.996 1.00 96.69 181 GLU A CA 1
ATOM 1467 C C . GLU A 1 181 ? 8.840 -17.700 -38.617 1.00 96.69 181 GLU A C 1
ATOM 1469 O O . GLU A 1 181 ? 9.426 -16.882 -37.904 1.00 96.69 181 GLU A O 1
ATOM 1474 N N . SER A 1 182 ? 8.854 -17.587 -39.951 1.00 96.56 182 SER A N 1
ATOM 1475 C CA . SER A 1 182 ? 9.478 -16.460 -40.655 1.00 96.56 182 SER A CA 1
ATOM 1476 C C . SER A 1 182 ? 8.827 -15.116 -40.299 1.00 96.56 182 SER A C 1
ATOM 1478 O O . SER A 1 182 ? 9.536 -14.136 -40.058 1.00 96.56 182 SER A O 1
ATOM 1480 N N . SER A 1 183 ? 7.497 -15.076 -40.189 1.00 95.62 183 SER A N 1
ATOM 1481 C CA . SER A 1 183 ? 6.728 -13.882 -39.818 1.00 95.62 183 SER A CA 1
ATOM 1482 C C . SER A 1 183 ? 6.927 -13.528 -38.343 1.00 95.62 183 SER A C 1
ATOM 1484 O O . SER A 1 183 ? 7.254 -12.382 -38.031 1.00 95.62 183 SER A O 1
ATOM 1486 N N . LYS A 1 184 ? 6.836 -14.510 -37.433 1.00 97.38 184 LYS A N 1
ATOM 1487 C CA . LYS A 1 184 ? 7.113 -14.336 -35.993 1.00 97.38 184 LYS A CA 1
ATOM 1488 C C . LYS A 1 184 ? 8.529 -13.811 -35.750 1.00 97.38 184 LYS A C 1
ATOM 1490 O O . LYS A 1 184 ? 8.707 -12.832 -35.025 1.00 97.38 184 LYS A O 1
ATOM 1495 N N . SER A 1 185 ? 9.532 -14.399 -36.404 1.00 97.69 185 SER A N 1
ATOM 1496 C CA . SER A 1 185 ? 10.935 -13.966 -36.328 1.00 97.69 185 SER A CA 1
ATOM 1497 C C . SER A 1 185 ? 11.132 -12.537 -36.857 1.00 97.69 185 SER A C 1
ATOM 1499 O O . SER A 1 185 ? 11.785 -11.704 -36.216 1.00 97.69 185 SER A O 1
ATOM 1501 N N . PHE A 1 186 ? 10.497 -12.194 -37.983 1.00 97.75 186 PHE A N 1
ATOM 1502 C CA . PHE A 1 186 ? 10.541 -10.844 -38.547 1.00 97.75 186 PHE A CA 1
ATOM 1503 C C . PHE A 1 186 ? 9.896 -9.798 -37.620 1.00 97.75 186 PHE A C 1
ATOM 1505 O O . PHE A 1 186 ? 10.505 -8.754 -37.356 1.00 97.75 186 PHE A O 1
ATOM 1512 N N . LEU A 1 187 ? 8.713 -10.098 -37.070 1.00 97.81 187 LEU A N 1
ATOM 1513 C CA . LEU A 1 187 ? 8.016 -9.267 -36.084 1.00 97.81 187 LEU A CA 1
ATOM 1514 C C . LEU A 1 187 ? 8.859 -9.077 -34.818 1.00 97.81 187 LEU A C 1
ATOM 1516 O O . LEU A 1 187 ? 9.108 -7.932 -34.433 1.00 97.81 187 LEU A O 1
ATOM 1520 N N . ARG A 1 188 ? 9.365 -10.169 -34.219 1.00 98.25 188 ARG A N 1
ATOM 1521 C CA . ARG A 1 188 ? 10.264 -10.152 -33.047 1.00 98.25 188 ARG A CA 1
ATOM 1522 C C . ARG A 1 188 ? 11.430 -9.204 -33.276 1.00 98.25 188 ARG A C 1
ATOM 1524 O O . ARG A 1 188 ? 11.618 -8.264 -32.507 1.00 98.25 188 ARG A O 1
ATOM 1531 N N . ARG A 1 189 ? 12.153 -9.373 -34.387 1.00 98.38 189 ARG A N 1
ATOM 1532 C CA . ARG A 1 189 ? 13.310 -8.541 -34.745 1.00 98.38 189 ARG A CA 1
ATOM 1533 C C . ARG A 1 189 ? 12.965 -7.050 -34.813 1.00 98.38 189 ARG A C 1
ATOM 1535 O O . ARG A 1 189 ? 13.756 -6.224 -34.357 1.00 98.38 189 ARG A O 1
ATOM 1542 N N . ILE A 1 190 ? 11.800 -6.680 -35.352 1.00 98.25 190 ILE A N 1
ATOM 1543 C CA . ILE A 1 190 ? 11.364 -5.274 -35.420 1.00 98.25 190 ILE A CA 1
ATOM 1544 C C . ILE A 1 190 ? 10.935 -4.753 -34.042 1.00 98.25 190 ILE A C 1
ATOM 1546 O O . ILE A 1 190 ? 11.341 -3.648 -33.669 1.00 98.25 190 ILE A O 1
ATOM 1550 N N . ILE A 1 191 ? 10.155 -5.524 -33.278 1.00 98.38 191 ILE A N 1
ATOM 1551 C CA . ILE A 1 191 ? 9.690 -5.158 -31.931 1.00 98.38 191 ILE A CA 1
ATOM 1552 C C . ILE A 1 191 ? 10.889 -4.948 -31.002 1.00 98.38 191 ILE A C 1
ATOM 1554 O O . ILE A 1 191 ? 11.014 -3.878 -30.404 1.00 98.38 191 ILE A O 1
ATOM 1558 N N . VAL A 1 192 ? 11.816 -5.908 -30.954 1.00 98.31 192 VAL A N 1
ATOM 1559 C CA . VAL A 1 192 ? 13.053 -5.849 -30.163 1.00 98.31 192 VAL A CA 1
ATOM 1560 C C . VAL A 1 192 ? 13.924 -4.666 -30.590 1.00 98.31 192 VAL A C 1
ATOM 1562 O O . VAL A 1 192 ? 14.346 -3.885 -29.738 1.00 98.31 192 VAL A O 1
ATOM 1565 N N . LYS A 1 193 ? 14.134 -4.441 -31.898 1.00 98.38 193 LYS A N 1
ATOM 1566 C CA . LYS A 1 193 ? 14.903 -3.284 -32.402 1.00 98.38 193 LYS A CA 1
ATOM 1567 C C . LYS A 1 193 ? 14.279 -1.944 -31.990 1.00 98.38 193 LYS A C 1
ATOM 1569 O O . LYS A 1 193 ? 14.997 -1.047 -31.542 1.00 98.38 193 LYS A O 1
ATOM 1574 N N . LYS A 1 194 ? 12.954 -1.793 -32.107 1.00 98.38 194 LYS A N 1
ATOM 1575 C CA . LYS A 1 194 ? 12.231 -0.584 -31.668 1.00 98.38 194 LYS A CA 1
ATOM 1576 C C . LYS A 1 194 ? 12.266 -0.419 -30.141 1.00 98.38 194 LYS A C 1
ATOM 1578 O O . LYS A 1 194 ? 12.477 0.697 -29.666 1.00 98.38 194 LYS A O 1
ATOM 1583 N N . GLY A 1 195 ? 12.088 -1.502 -29.383 1.00 98.06 195 GLY A N 1
ATOM 1584 C CA . GLY A 1 195 ? 12.174 -1.522 -27.920 1.00 98.06 195 GLY A CA 1
ATOM 1585 C C . GLY A 1 195 ? 13.547 -1.057 -27.440 1.00 98.06 195 GLY A C 1
ATOM 1586 O O . GLY A 1 195 ? 13.641 -0.064 -26.721 1.00 98.06 195 GLY A O 1
ATOM 1587 N N . ARG A 1 196 ? 14.612 -1.679 -27.959 1.00 98.50 196 ARG A N 1
ATOM 1588 C CA . ARG A 1 196 ? 16.021 -1.339 -27.707 1.00 98.50 196 ARG A CA 1
ATOM 1589 C C . ARG A 1 196 ? 16.316 0.134 -27.984 1.00 98.50 196 ARG A C 1
ATOM 1591 O O . ARG A 1 196 ? 16.934 0.803 -27.162 1.00 98.50 196 ARG A O 1
ATOM 1598 N N . ALA A 1 197 ? 15.815 0.675 -29.097 1.00 98.38 197 ALA A N 1
ATOM 1599 C CA . ALA A 1 197 ? 15.977 2.092 -29.426 1.00 98.38 197 ALA A CA 1
ATOM 1600 C C . ALA A 1 197 ? 15.261 3.035 -28.434 1.00 98.38 197 ALA A C 1
ATOM 1602 O O . ALA A 1 197 ? 15.786 4.106 -28.124 1.00 98.38 197 ALA A O 1
ATOM 1603 N N . ARG A 1 198 ? 14.084 2.656 -27.909 1.00 98.19 198 ARG A N 1
ATOM 1604 C CA . ARG A 1 198 ? 13.364 3.429 -26.875 1.00 98.19 198 ARG A CA 1
ATOM 1605 C C . ARG A 1 198 ? 14.082 3.363 -25.522 1.00 98.19 198 ARG A C 1
ATOM 1607 O O . ARG A 1 198 ? 14.325 4.411 -24.926 1.00 98.19 198 ARG A O 1
ATOM 1614 N N . MET A 1 199 ? 14.479 2.166 -25.085 1.00 98.12 199 MET A N 1
ATOM 1615 C CA . MET A 1 199 ? 15.241 1.949 -23.847 1.00 98.12 199 MET A CA 1
ATOM 1616 C C . MET A 1 199 ? 16.593 2.680 -23.869 1.00 98.12 199 MET A C 1
ATOM 1618 O O . MET A 1 199 ? 16.942 3.366 -22.912 1.00 98.12 199 MET A O 1
ATOM 1622 N N . GLY A 1 200 ? 17.342 2.592 -24.975 1.00 98.00 200 GLY A N 1
ATOM 1623 C CA . GLY A 1 200 ? 18.653 3.231 -25.126 1.00 98.00 200 GLY A CA 1
ATOM 1624 C C . GLY A 1 200 ? 18.587 4.759 -25.050 1.00 98.00 200 GLY A C 1
ATOM 1625 O O . GLY A 1 200 ? 19.377 5.373 -24.333 1.00 98.00 200 GLY A O 1
ATOM 1626 N N . LYS A 1 201 ? 17.588 5.378 -25.700 1.00 97.94 201 LYS A N 1
ATOM 1627 C CA . LYS A 1 201 ? 17.315 6.821 -25.561 1.00 97.94 201 LYS A CA 1
ATOM 1628 C C . LYS A 1 201 ? 16.992 7.204 -24.114 1.00 97.94 201 LYS A C 1
ATOM 1630 O O . LYS A 1 201 ? 17.501 8.209 -23.624 1.00 97.94 201 LYS A O 1
ATOM 1635 N N . PHE A 1 202 ? 16.192 6.394 -23.417 1.00 96.94 202 PHE A N 1
ATOM 1636 C CA . PHE A 1 202 ? 15.884 6.627 -22.007 1.00 96.94 202 PHE A CA 1
ATOM 1637 C C . PHE A 1 202 ? 17.132 6.515 -21.120 1.00 96.94 202 PHE A C 1
ATOM 1639 O O . PHE A 1 202 ? 17.365 7.408 -20.308 1.00 96.94 202 PHE A O 1
ATOM 1646 N N . LYS A 1 203 ? 17.965 5.480 -21.307 1.00 96.75 203 LYS A N 1
ATOM 1647 C CA . LYS A 1 203 ? 19.233 5.297 -20.580 1.00 96.75 203 LYS A CA 1
ATOM 1648 C C . LYS A 1 203 ? 20.177 6.485 -20.767 1.00 96.75 203 LYS A C 1
ATOM 1650 O O . LYS A 1 203 ? 20.728 6.967 -19.784 1.00 96.75 203 LYS A O 1
ATOM 1655 N N . ALA A 1 204 ? 20.318 6.995 -21.992 1.00 96.56 204 ALA A N 1
ATOM 1656 C CA . ALA A 1 204 ? 21.145 8.170 -22.269 1.00 96.56 204 ALA A CA 1
ATOM 1657 C C . ALA A 1 204 ? 20.660 9.422 -21.511 1.00 96.56 204 ALA A C 1
ATOM 1659 O O . ALA A 1 204 ? 21.471 10.133 -20.918 1.00 96.56 204 ALA A O 1
ATOM 1660 N N . ALA A 1 205 ? 19.342 9.654 -21.470 1.00 95.94 205 ALA A N 1
ATOM 1661 C CA . ALA A 1 205 ? 18.738 10.772 -20.741 1.00 95.94 205 ALA A CA 1
ATOM 1662 C C . ALA A 1 205 ? 18.796 10.621 -19.204 1.00 95.94 205 ALA A C 1
ATOM 1664 O O . ALA A 1 205 ? 18.817 11.621 -18.495 1.00 95.94 205 ALA A O 1
ATOM 1665 N N . HIS A 1 206 ? 18.852 9.389 -18.684 1.00 93.81 206 HIS A N 1
ATOM 1666 C CA . HIS A 1 206 ? 18.795 9.088 -17.245 1.00 93.81 206 HIS A CA 1
ATOM 1667 C C . HIS A 1 206 ? 20.086 8.456 -16.702 1.00 93.81 206 HIS A C 1
ATOM 1669 O O . HIS A 1 206 ? 20.058 7.779 -15.676 1.00 93.81 206 HIS A O 1
ATOM 1675 N N . LYS A 1 207 ? 21.235 8.705 -17.346 1.00 88.81 207 LYS A N 1
ATOM 1676 C CA . LYS A 1 207 ? 22.557 8.149 -16.981 1.00 88.81 207 LYS A CA 1
ATOM 1677 C C . LYS A 1 207 ? 23.004 8.397 -15.528 1.00 88.81 207 LYS A C 1
ATOM 1679 O O . LYS A 1 207 ? 23.932 7.752 -15.062 1.00 88.81 207 LYS A O 1
ATOM 1684 N N . HIS A 1 208 ? 22.355 9.329 -14.831 1.00 86.94 208 HIS A N 1
ATOM 1685 C CA . HIS A 1 208 ? 22.602 9.679 -13.429 1.00 86.94 208 HIS A CA 1
ATOM 1686 C C . HIS A 1 208 ? 21.807 8.821 -12.423 1.00 86.94 208 HIS A C 1
ATOM 1688 O O . HIS A 1 208 ? 21.953 9.005 -11.217 1.00 86.94 208 HIS A O 1
ATOM 1694 N N . ALA A 1 209 ? 20.955 7.899 -12.885 1.00 86.50 209 ALA A N 1
ATOM 1695 C CA . ALA A 1 209 ? 20.271 6.943 -12.018 1.00 86.50 209 ALA A CA 1
ATOM 1696 C C . ALA A 1 209 ? 21.256 5.859 -11.543 1.00 86.50 209 ALA A C 1
ATOM 1698 O O . ALA A 1 209 ? 21.659 4.991 -12.317 1.00 86.50 209 ALA A O 1
ATOM 1699 N N . VAL A 1 210 ? 21.640 5.925 -10.267 1.00 88.44 210 VAL A N 1
ATOM 1700 C CA . VAL A 1 210 ? 22.544 4.965 -9.618 1.00 88.44 210 VAL A CA 1
ATOM 1701 C C . VAL A 1 210 ? 21.733 3.814 -9.023 1.00 88.44 210 VAL A C 1
ATOM 1703 O O . VAL A 1 210 ? 20.697 4.047 -8.405 1.00 88.44 210 VAL A O 1
ATOM 1706 N N . ALA A 1 211 ? 22.201 2.579 -9.212 1.00 92.50 211 ALA A N 1
ATOM 1707 C CA . ALA A 1 211 ? 21.583 1.397 -8.622 1.00 92.50 211 ALA A CA 1
ATOM 1708 C C . ALA A 1 211 ? 21.794 1.349 -7.099 1.00 92.50 211 ALA A C 1
ATOM 1710 O O . ALA A 1 211 ? 22.859 1.711 -6.600 1.00 92.50 211 ALA A O 1
ATOM 1711 N N . GLU A 1 212 ? 20.806 0.853 -6.362 1.00 93.75 212 GLU A N 1
ATOM 1712 C CA . GLU A 1 212 ? 20.919 0.636 -4.921 1.00 93.75 212 GLU A CA 1
ATOM 1713 C C . GLU A 1 212 ? 21.696 -0.665 -4.640 1.00 93.75 212 GLU A C 1
ATOM 1715 O O . GLU A 1 212 ? 21.362 -1.716 -5.196 1.00 93.75 212 GLU A O 1
ATOM 1720 N N . PRO A 1 213 ? 22.733 -0.641 -3.782 1.00 91.62 213 PRO A N 1
ATOM 1721 C CA . PRO A 1 213 ? 23.749 -1.690 -3.714 1.00 91.62 213 PRO A CA 1
ATOM 1722 C C . PRO A 1 213 ? 23.328 -2.882 -2.841 1.00 91.62 213 PRO A C 1
ATOM 1724 O O . PRO A 1 213 ? 24.133 -3.414 -2.083 1.00 91.62 213 PRO A O 1
ATOM 1727 N N . PHE A 1 214 ? 22.081 -3.342 -2.960 1.00 86.25 214 PHE A N 1
ATOM 1728 C CA . PHE A 1 214 ? 21.553 -4.474 -2.186 1.00 86.25 214 PHE A CA 1
ATOM 1729 C C . PHE A 1 214 ? 22.346 -5.774 -2.356 1.00 86.25 214 PHE A C 1
ATOM 1731 O O . PHE A 1 214 ? 22.332 -6.619 -1.464 1.00 86.25 214 PHE A O 1
ATOM 1738 N N . GLU A 1 215 ? 23.040 -5.937 -3.483 1.00 85.56 215 GLU A N 1
ATOM 1739 C CA . GLU A 1 215 ? 23.879 -7.107 -3.734 1.00 85.56 215 GLU A CA 1
ATOM 1740 C C . GLU A 1 215 ? 25.326 -6.948 -3.238 1.00 85.56 215 GLU A C 1
ATOM 1742 O O . GLU A 1 215 ? 26.060 -7.935 -3.185 1.00 85.56 215 GLU A O 1
ATOM 1747 N N . HIS A 1 216 ? 25.724 -5.743 -2.810 1.00 90.25 216 HIS A N 1
ATOM 1748 C CA . HIS A 1 216 ? 27.080 -5.440 -2.357 1.00 90.25 216 HIS A CA 1
ATOM 1749 C C . HIS A 1 216 ? 27.368 -6.046 -0.967 1.00 90.25 216 HIS A C 1
ATOM 1751 O O . HIS A 1 216 ? 26.580 -5.829 -0.040 1.00 90.25 216 HIS A O 1
ATOM 1757 N N . PRO A 1 217 ? 28.512 -6.730 -0.753 1.00 92.50 217 PRO A N 1
ATOM 1758 C CA . PRO A 1 217 ? 28.805 -7.423 0.506 1.00 92.50 217 PRO A CA 1
ATOM 1759 C C . PRO A 1 217 ? 28.716 -6.543 1.760 1.00 92.50 217 PRO A C 1
ATOM 1761 O O . PRO A 1 217 ? 28.156 -6.970 2.765 1.00 92.50 217 PRO A O 1
ATOM 1764 N N . THR A 1 218 ? 29.204 -5.298 1.709 1.00 90.38 218 THR A N 1
ATOM 1765 C CA . THR A 1 218 ? 29.115 -4.360 2.847 1.00 90.38 218 THR A CA 1
ATOM 1766 C C . THR A 1 218 ? 27.670 -4.010 3.206 1.00 90.38 218 THR A C 1
ATOM 1768 O O . THR A 1 218 ? 27.356 -3.870 4.381 1.00 90.38 218 THR A O 1
ATOM 1771 N N . PHE A 1 219 ? 26.780 -3.903 2.213 1.00 91.75 219 PHE A N 1
ATOM 1772 C CA . PHE A 1 219 ? 25.369 -3.594 2.445 1.00 91.75 219 PHE A CA 1
ATOM 1773 C C . PHE A 1 219 ? 24.625 -4.805 3.019 1.00 91.75 219 PHE A C 1
ATOM 1775 O O . PHE A 1 219 ? 23.807 -4.648 3.917 1.00 91.75 219 PHE A O 1
ATOM 1782 N N . LYS A 1 220 ? 24.956 -6.020 2.555 1.00 93.31 220 LYS A N 1
ATOM 1783 C CA . LYS A 1 220 ? 24.442 -7.272 3.135 1.00 93.31 220 LYS A CA 1
ATOM 1784 C C . LYS A 1 220 ? 24.853 -7.427 4.601 1.00 93.31 220 LYS A C 1
ATOM 1786 O O . LYS A 1 220 ? 23.990 -7.633 5.438 1.00 93.31 220 LYS A O 1
ATOM 1791 N N . ARG A 1 221 ? 26.131 -7.197 4.932 1.00 94.25 221 ARG A N 1
ATOM 1792 C CA . ARG A 1 221 ? 26.617 -7.215 6.327 1.00 94.25 221 ARG A CA 1
ATOM 1793 C C . ARG A 1 221 ? 25.882 -6.225 7.233 1.00 94.25 221 ARG A C 1
ATOM 1795 O O . ARG A 1 221 ? 25.578 -6.576 8.364 1.00 94.25 221 ARG A O 1
ATOM 1802 N N . GLU A 1 222 ? 25.598 -5.016 6.749 1.00 94.44 222 GLU A N 1
ATOM 1803 C CA . GLU A 1 222 ? 24.811 -4.031 7.503 1.00 94.44 222 GLU A CA 1
ATOM 1804 C C . GLU A 1 222 ? 23.354 -4.487 7.675 1.00 94.44 222 GLU A C 1
ATOM 1806 O O . GLU A 1 222 ? 22.813 -4.440 8.777 1.00 94.44 222 GLU A O 1
ATOM 1811 N N . LEU A 1 223 ? 22.729 -4.989 6.604 1.00 93.62 223 LEU A N 1
ATOM 1812 C CA . LEU A 1 223 ? 21.376 -5.538 6.655 1.00 93.62 223 LEU A CA 1
ATOM 1813 C C . LEU A 1 223 ? 21.280 -6.654 7.703 1.00 93.62 223 LEU A C 1
ATOM 1815 O O . LEU A 1 223 ? 20.425 -6.577 8.578 1.00 93.62 223 LEU A O 1
ATOM 1819 N N . ASP A 1 224 ? 22.190 -7.628 7.657 1.00 94.19 224 ASP A N 1
ATOM 1820 C CA . ASP A 1 224 ? 22.235 -8.757 8.588 1.00 94.19 224 ASP A CA 1
ATOM 1821 C C . ASP A 1 224 ? 22.618 -8.321 10.020 1.00 94.19 224 ASP A C 1
ATOM 1823 O O . ASP A 1 224 ? 22.163 -8.918 10.995 1.00 94.19 224 ASP A O 1
ATOM 1827 N N . PHE A 1 225 ? 23.387 -7.238 10.187 1.00 94.06 225 PHE A N 1
ATOM 1828 C CA . PHE A 1 225 ? 23.678 -6.640 11.497 1.00 94.06 225 PHE A CA 1
ATOM 1829 C C . PHE A 1 225 ? 22.416 -6.075 12.174 1.00 94.06 225 PHE A C 1
ATOM 1831 O O . PHE A 1 225 ? 22.228 -6.296 13.378 1.00 94.06 225 PHE A O 1
ATOM 1838 N N . ILE A 1 226 ? 21.549 -5.394 11.411 1.00 95.12 226 ILE A N 1
ATOM 1839 C CA . ILE A 1 226 ? 20.272 -4.842 11.895 1.00 95.12 226 ILE A CA 1
ATOM 1840 C C . ILE A 1 226 ? 19.238 -5.960 12.050 1.00 95.12 226 ILE A C 1
ATOM 1842 O O . ILE A 1 226 ? 18.694 -6.135 13.141 1.00 95.12 226 ILE A O 1
ATOM 1846 N N . THR A 1 227 ? 18.987 -6.757 11.001 1.00 95.19 227 THR A N 1
ATOM 1847 C CA . THR A 1 227 ? 18.002 -7.853 11.048 1.00 95.19 227 THR A CA 1
ATOM 1848 C C . THR A 1 227 ? 18.430 -8.975 11.983 1.00 95.19 227 THR A C 1
ATOM 1850 O O . THR A 1 227 ? 17.590 -9.781 12.357 1.00 95.19 227 THR A O 1
ATOM 1853 N N . GLY A 1 228 ? 19.693 -9.032 12.417 1.00 94.25 228 GLY A N 1
ATOM 1854 C CA . GLY A 1 228 ? 20.155 -9.901 13.499 1.00 94.25 228 GLY A CA 1
ATOM 1855 C C . GLY A 1 228 ? 19.719 -9.437 14.896 1.00 94.25 228 GLY A C 1
ATOM 1856 O O . GLY A 1 228 ? 19.459 -10.279 15.751 1.00 94.25 228 GLY A O 1
ATOM 1857 N N . ARG A 1 229 ? 19.581 -8.122 15.127 1.00 95.31 229 ARG A N 1
ATOM 1858 C CA . ARG A 1 229 ? 19.273 -7.511 16.444 1.00 95.31 229 ARG A CA 1
ATOM 1859 C C . ARG A 1 229 ? 17.816 -7.106 16.622 1.00 95.31 229 ARG A C 1
ATOM 1861 O O . ARG A 1 229 ? 17.301 -7.144 17.740 1.00 95.31 229 ARG A O 1
ATOM 1868 N N . PHE A 1 230 ? 17.161 -6.721 15.533 1.00 97.62 230 PHE A N 1
ATOM 1869 C CA . PHE A 1 230 ? 15.828 -6.136 15.556 1.00 97.62 230 PHE A CA 1
ATOM 1870 C C . PHE A 1 230 ? 14.847 -6.955 14.716 1.00 97.62 230 PHE A C 1
ATOM 1872 O O . PHE A 1 230 ? 15.154 -7.383 13.603 1.00 97.62 230 PHE A O 1
ATOM 1879 N N . LEU A 1 231 ? 13.640 -7.144 15.245 1.00 97.44 231 LEU A N 1
ATOM 1880 C CA . LEU A 1 231 ? 12.463 -7.394 14.430 1.00 97.44 231 LEU A CA 1
ATOM 1881 C C . LEU A 1 231 ? 12.132 -6.088 13.701 1.00 97.44 231 LEU A C 1
ATOM 1883 O O . LEU A 1 231 ? 11.880 -5.069 14.344 1.00 97.44 231 LEU A O 1
ATOM 1887 N N . ILE A 1 232 ? 12.119 -6.136 12.371 1.00 97.25 232 ILE A N 1
ATOM 1888 C CA . ILE A 1 232 ? 11.627 -5.042 11.532 1.00 97.25 232 ILE A CA 1
ATOM 1889 C C . ILE A 1 232 ? 10.240 -5.435 11.035 1.00 97.25 232 ILE A C 1
ATOM 1891 O O . ILE A 1 232 ? 10.086 -6.460 10.367 1.00 97.25 232 ILE A O 1
ATOM 1895 N N . CYS A 1 233 ? 9.223 -4.641 11.345 1.00 94.56 233 CYS A N 1
ATOM 1896 C CA . CYS A 1 233 ? 7.840 -4.915 10.959 1.00 94.56 233 CYS A CA 1
ATOM 1897 C C . CYS A 1 233 ? 7.138 -3.668 10.406 1.00 94.56 233 CYS A C 1
ATOM 1899 O O . CYS A 1 233 ? 7.681 -2.565 10.416 1.00 94.56 233 CYS A O 1
ATOM 1901 N N . LEU A 1 234 ? 5.938 -3.871 9.865 1.00 94.06 234 LEU A N 1
ATOM 1902 C CA . LEU A 1 234 ? 5.067 -2.806 9.386 1.00 94.06 234 LEU A CA 1
ATOM 1903 C C . LEU A 1 234 ? 4.426 -2.120 10.601 1.00 94.06 234 LEU A C 1
ATOM 1905 O O . LEU A 1 234 ? 3.873 -2.813 11.457 1.00 94.06 234 LEU A O 1
ATOM 1909 N N . THR A 1 235 ? 4.446 -0.789 10.671 1.00 92.75 235 THR A N 1
ATOM 1910 C CA . THR A 1 235 ? 3.708 -0.058 11.714 1.00 92.75 235 THR A CA 1
ATOM 1911 C C . THR A 1 235 ? 2.194 -0.193 11.492 1.00 92.75 235 THR A C 1
ATOM 1913 O O . THR A 1 235 ? 1.720 -0.014 10.366 1.00 92.75 235 THR A O 1
ATOM 1916 N N . ASP A 1 236 ? 1.410 -0.474 12.542 1.00 87.44 236 ASP A N 1
ATOM 1917 C CA . ASP A 1 236 ? -0.058 -0.465 12.426 1.00 87.44 236 ASP A CA 1
ATOM 1918 C C . ASP A 1 236 ? -0.563 0.923 11.992 1.00 87.44 236 ASP A C 1
ATOM 1920 O O . ASP A 1 236 ? 0.050 1.949 12.289 1.00 87.44 236 ASP A O 1
ATOM 1924 N N . LYS A 1 237 ? -1.646 0.943 11.207 1.00 86.00 237 LYS A N 1
ATOM 1925 C CA . LYS A 1 237 ? -2.230 2.103 10.496 1.00 86.00 237 LYS A CA 1
ATOM 1926 C C . LYS A 1 237 ? -1.293 2.817 9.501 1.00 86.00 237 LYS A C 1
ATOM 1928 O O . LYS A 1 237 ? -1.775 3.469 8.574 1.00 86.00 237 LYS A O 1
ATOM 1933 N N . ALA A 1 238 ? 0.022 2.628 9.595 1.00 90.88 238 ALA A N 1
ATOM 1934 C CA . ALA A 1 238 ? 1.038 3.169 8.700 1.00 90.88 238 ALA A CA 1
ATOM 1935 C C . ALA A 1 238 ? 1.936 2.059 8.101 1.00 90.88 238 ALA A C 1
ATOM 1937 O O . ALA A 1 238 ? 3.153 2.114 8.251 1.00 90.88 238 ALA A O 1
ATOM 1938 N N . PRO A 1 239 ? 1.384 1.079 7.352 1.00 90.19 239 PRO A N 1
ATOM 1939 C CA . PRO A 1 239 ? 2.075 -0.172 6.999 1.00 90.19 239 PRO A CA 1
ATOM 1940 C C . PRO A 1 239 ? 3.309 -0.026 6.093 1.00 90.19 239 PRO A C 1
ATOM 1942 O O . PRO A 1 239 ? 4.053 -0.981 5.888 1.00 90.19 239 PRO A O 1
ATOM 1945 N N . ASN A 1 240 ? 3.520 1.150 5.501 1.00 92.69 240 ASN A N 1
ATOM 1946 C CA . ASN A 1 240 ? 4.717 1.451 4.719 1.00 92.69 240 ASN A CA 1
ATOM 1947 C C . ASN A 1 240 ? 5.863 2.014 5.582 1.00 92.69 240 ASN A C 1
ATOM 1949 O O . ASN A 1 240 ? 6.993 2.088 5.109 1.00 92.69 240 ASN A O 1
ATOM 1953 N N . THR A 1 241 ? 5.583 2.423 6.818 1.00 94.94 241 THR A N 1
ATOM 1954 C CA . THR A 1 241 ? 6.581 2.840 7.803 1.00 94.94 241 THR A CA 1
ATOM 1955 C C . THR A 1 241 ? 7.169 1.587 8.470 1.00 94.94 241 THR A C 1
ATOM 1957 O O . THR A 1 241 ? 6.407 0.681 8.821 1.00 94.94 241 THR A O 1
ATOM 1960 N N . PRO A 1 242 ? 8.501 1.490 8.607 1.00 96.19 242 PRO A N 1
ATOM 1961 C CA . PRO A 1 242 ? 9.141 0.426 9.366 1.00 96.19 242 PRO A CA 1
ATOM 1962 C C . PRO A 1 242 ? 9.155 0.742 10.866 1.00 96.19 242 PRO A C 1
ATOM 1964 O O . PRO A 1 242 ? 9.542 1.836 11.272 1.00 96.19 242 PRO A O 1
ATOM 1967 N N . THR A 1 243 ? 8.806 -0.248 11.685 1.00 96.38 243 THR A N 1
ATOM 1968 C CA . THR A 1 243 ? 9.059 -0.251 13.131 1.00 96.38 243 THR A CA 1
ATOM 1969 C C . THR A 1 243 ? 10.219 -1.190 13.446 1.00 96.38 243 THR A C 1
ATOM 1971 O O . THR A 1 243 ? 10.267 -2.307 12.928 1.00 96.38 243 THR A O 1
ATOM 1974 N N . PHE A 1 244 ? 11.124 -0.756 14.323 1.00 97.50 244 PHE A N 1
ATOM 1975 C CA . PHE A 1 244 ? 12.259 -1.523 14.835 1.00 97.50 244 PHE A CA 1
ATOM 1976 C C . PHE A 1 244 ? 12.011 -1.896 16.296 1.00 97.50 244 PHE A C 1
ATOM 1978 O O . PHE A 1 244 ? 11.821 -1.023 17.145 1.00 97.50 244 PHE A O 1
ATOM 1985 N N . VAL A 1 245 ? 12.028 -3.194 16.596 1.00 97.81 245 VAL A N 1
ATOM 1986 C CA . VAL A 1 245 ? 11.809 -3.733 17.945 1.00 97.81 245 VAL A CA 1
ATOM 1987 C C . VAL A 1 245 ? 12.948 -4.684 18.297 1.00 97.81 245 VAL A C 1
ATOM 1989 O O . VAL A 1 245 ? 13.304 -5.542 17.494 1.00 97.81 245 VAL A O 1
ATOM 1992 N N . CYS A 1 246 ? 13.530 -4.566 19.490 1.00 97.44 246 CYS A N 1
ATOM 1993 C CA . CYS A 1 246 ? 14.544 -5.502 19.986 1.00 97.44 246 CYS A CA 1
ATOM 1994 C C . CYS A 1 246 ? 14.065 -6.971 19.907 1.00 97.44 246 CYS A C 1
ATOM 1996 O O . CYS A 1 246 ? 12.979 -7.297 20.393 1.00 97.44 246 CYS A O 1
ATOM 1998 N N . LYS A 1 247 ? 14.880 -7.873 19.325 1.00 95.75 247 LYS A N 1
ATOM 1999 C CA . LYS A 1 247 ? 14.531 -9.305 19.208 1.00 95.75 247 LYS A CA 1
ATOM 2000 C C . LYS A 1 247 ? 14.347 -9.989 20.563 1.00 95.75 247 LYS A C 1
ATOM 2002 O O . LYS A 1 247 ? 13.374 -10.718 20.728 1.00 95.75 247 LYS A O 1
ATOM 2007 N N . ASN A 1 248 ? 15.244 -9.762 21.523 1.00 94.31 248 ASN A N 1
ATOM 2008 C CA . ASN A 1 248 ? 15.164 -10.423 22.831 1.00 94.31 248 ASN A CA 1
ATOM 2009 C C . ASN A 1 248 ? 13.906 -9.971 23.587 1.00 94.31 248 ASN A C 1
ATOM 2011 O O . ASN A 1 248 ? 13.145 -10.811 24.059 1.00 94.31 248 ASN A O 1
ATOM 2015 N N . PHE A 1 249 ? 13.623 -8.664 23.584 1.00 95.06 249 PHE A N 1
ATOM 2016 C CA . PHE A 1 249 ? 12.385 -8.097 24.122 1.00 95.06 249 PHE A CA 1
ATOM 2017 C C . PHE A 1 249 ? 11.131 -8.747 23.518 1.00 95.06 249 PHE A C 1
ATOM 2019 O O . PHE A 1 249 ? 10.286 -9.263 24.247 1.00 95.06 249 PHE A O 1
ATOM 2026 N N . ILE A 1 250 ? 11.002 -8.768 22.184 1.00 94.62 250 ILE A N 1
ATOM 2027 C CA . ILE A 1 250 ? 9.772 -9.271 21.557 1.00 94.62 250 ILE A CA 1
ATOM 2028 C C . ILE A 1 250 ? 9.623 -10.795 21.690 1.00 94.62 250 ILE A C 1
ATOM 2030 O O . ILE A 1 250 ? 8.498 -11.281 21.789 1.00 94.62 250 ILE A O 1
ATOM 2034 N N . ARG A 1 251 ? 10.731 -11.551 21.774 1.00 92.56 251 ARG A N 1
ATOM 2035 C CA . ARG A 1 251 ? 10.713 -12.983 22.128 1.00 92.56 251 ARG A CA 1
ATOM 2036 C C . ARG A 1 251 ? 10.190 -13.199 23.546 1.00 92.56 251 ARG A C 1
ATOM 2038 O O . ARG A 1 251 ? 9.257 -13.977 23.719 1.00 92.56 251 ARG A O 1
ATOM 2045 N N . LYS A 1 252 ? 10.712 -12.475 24.544 1.00 91.31 252 LYS A N 1
ATOM 2046 C CA . LYS A 1 252 ? 10.214 -12.539 25.932 1.00 91.31 252 LYS A CA 1
ATOM 2047 C C . LYS A 1 252 ? 8.737 -12.183 26.030 1.00 91.31 252 LYS A C 1
ATOM 2049 O O . LYS A 1 252 ? 7.980 -12.914 26.660 1.00 91.31 252 LYS A O 1
ATOM 2054 N N . LEU A 1 253 ? 8.311 -11.111 25.359 1.00 91.69 253 LEU A N 1
ATOM 2055 C CA . LEU A 1 253 ? 6.908 -10.695 25.333 1.00 91.69 253 LEU A CA 1
ATOM 2056 C C . LEU A 1 253 ? 6.006 -11.754 24.684 1.00 91.69 253 LEU A C 1
ATOM 2058 O O . LEU A 1 253 ? 4.913 -12.015 25.187 1.00 91.69 253 LEU A O 1
ATOM 2062 N N . ALA A 1 254 ? 6.478 -12.419 23.624 1.00 89.56 254 ALA A N 1
ATOM 2063 C CA . ALA A 1 254 ? 5.781 -13.559 23.042 1.00 89.56 254 ALA A CA 1
ATOM 2064 C C . ALA A 1 254 ? 5.684 -14.733 24.033 1.00 89.56 254 ALA A C 1
ATOM 2066 O O . ALA A 1 254 ? 4.585 -15.237 24.242 1.00 89.56 254 ALA A O 1
ATOM 2067 N N . PHE A 1 255 ? 6.771 -15.130 24.706 1.00 86.69 255 PHE A N 1
ATOM 2068 C CA . PHE A 1 255 ? 6.738 -16.221 25.694 1.00 86.69 255 PHE A CA 1
ATOM 2069 C C . PHE A 1 255 ? 5.856 -15.920 26.911 1.00 86.69 255 PHE A C 1
ATOM 2071 O O . PHE A 1 255 ? 5.074 -16.780 27.321 1.00 86.69 255 PHE A O 1
ATOM 2078 N N . GLN A 1 256 ? 5.907 -14.698 27.449 1.00 86.81 256 GLN A N 1
ATOM 2079 C CA . GLN A 1 256 ? 4.994 -14.250 28.504 1.00 86.81 256 GLN A CA 1
ATOM 2080 C C . GLN A 1 256 ? 3.529 -14.357 28.050 1.00 86.81 256 GLN A C 1
ATOM 2082 O O . GLN A 1 256 ? 2.684 -14.814 28.817 1.00 86.81 256 GLN A O 1
ATOM 2087 N N . ARG A 1 257 ? 3.223 -14.002 26.792 1.00 86.25 257 ARG A N 1
ATOM 2088 C CA . ARG A 1 257 ? 1.866 -14.125 26.240 1.00 86.25 257 ARG A CA 1
ATOM 2089 C C . ARG A 1 257 ? 1.441 -15.578 25.999 1.00 86.25 257 ARG A C 1
ATOM 2091 O O . ARG A 1 257 ? 0.314 -15.925 26.337 1.00 86.25 257 ARG A O 1
ATOM 2098 N N . LEU A 1 258 ? 2.327 -16.430 25.479 1.00 84.06 258 LEU A N 1
ATOM 2099 C CA . LEU A 1 258 ? 2.077 -17.870 25.297 1.00 84.06 258 LEU A CA 1
ATOM 2100 C C . LEU A 1 258 ? 1.856 -18.607 26.627 1.00 84.06 258 LEU A C 1
ATOM 2102 O O . LEU A 1 258 ? 1.177 -19.629 26.649 1.00 84.06 258 LEU A O 1
ATOM 2106 N N . SER A 1 259 ? 2.389 -18.065 27.723 1.00 83.50 259 SER A N 1
ATOM 2107 C CA . SER A 1 259 ? 2.175 -18.553 29.092 1.00 83.50 259 SER A CA 1
ATOM 2108 C C . SER A 1 259 ? 0.879 -18.015 29.725 1.00 83.50 259 SER A C 1
ATOM 2110 O O . SER A 1 259 ? 0.543 -18.373 30.854 1.00 83.50 259 SER A O 1
ATOM 2112 N N . GLY A 1 260 ? 0.161 -17.124 29.032 1.00 85.50 260 GLY A N 1
ATOM 2113 C CA . GLY A 1 260 ? -1.074 -16.501 29.497 1.00 85.50 260 GLY A CA 1
ATOM 2114 C C . GLY A 1 260 ? -2.333 -17.343 29.232 1.00 85.50 260 GLY A C 1
ATOM 2115 O O . GLY A 1 260 ? -2.335 -18.230 28.380 1.00 85.50 260 GLY A O 1
ATOM 2116 N N . PRO A 1 261 ? -3.465 -17.016 29.887 1.00 85.50 261 PRO A N 1
ATOM 2117 C CA . PRO A 1 261 ? -4.720 -17.783 29.827 1.00 85.50 261 PRO A CA 1
ATOM 2118 C C . PRO A 1 261 ? -5.469 -17.696 28.480 1.00 85.50 261 PRO A C 1
ATOM 2120 O O . PRO A 1 261 ? -6.592 -18.191 28.360 1.00 85.50 261 PRO A O 1
ATOM 2123 N N . GLU A 1 262 ? -4.890 -17.020 27.486 1.00 83.44 262 GLU A N 1
ATOM 2124 C CA . GLU A 1 262 ? -5.354 -17.001 26.094 1.00 83.44 262 GLU A CA 1
ATOM 2125 C C . GLU A 1 262 ? -4.885 -18.238 25.311 1.00 83.44 262 GLU A C 1
ATOM 2127 O O . GLU A 1 262 ? -5.501 -18.590 24.302 1.00 83.44 262 GLU A O 1
ATOM 2132 N N . PHE A 1 263 ? -3.813 -18.894 25.770 1.00 84.94 263 PHE A N 1
ATOM 2133 C CA . PHE A 1 263 ? -3.154 -20.006 25.095 1.00 84.94 263 PHE A CA 1
ATOM 2134 C C . PHE A 1 263 ? -3.221 -21.284 25.933 1.00 84.94 263 PHE A C 1
ATOM 2136 O O . PHE A 1 263 ? -3.135 -21.259 27.158 1.00 84.94 263 PHE A O 1
ATOM 2143 N N . ALA A 1 264 ? -3.354 -22.421 25.255 1.00 83.25 264 ALA A N 1
ATOM 2144 C CA . ALA A 1 264 ? -3.184 -23.738 25.845 1.00 83.25 264 ALA A CA 1
ATOM 2145 C C . ALA A 1 264 ? -1.958 -24.421 25.243 1.00 83.25 264 ALA A C 1
ATOM 2147 O O . ALA A 1 264 ? -1.739 -24.409 24.027 1.00 83.25 264 ALA A O 1
ATOM 2148 N N . CYS A 1 265 ? -1.178 -25.054 26.111 1.00 79.31 265 CYS A N 1
ATOM 2149 C CA . CYS A 1 265 ? -0.083 -25.918 25.721 1.00 79.31 265 CYS A CA 1
ATOM 2150 C C . CYS A 1 265 ? -0.647 -27.219 25.126 1.00 79.31 265 CYS A C 1
ATOM 2152 O O . CYS A 1 265 ? -1.254 -28.025 25.833 1.00 79.31 265 CYS A O 1
ATOM 2154 N N . ILE A 1 266 ? -0.452 -27.434 23.825 1.00 73.81 266 ILE A N 1
ATOM 2155 C CA . ILE A 1 266 ? -0.730 -28.715 23.183 1.00 73.81 266 ILE A CA 1
ATOM 2156 C C . ILE A 1 266 ? 0.441 -29.648 23.512 1.00 73.81 266 ILE A C 1
ATOM 2158 O O . ILE A 1 266 ? 1.569 -29.423 23.079 1.00 73.81 266 ILE A O 1
ATOM 2162 N N . GLY A 1 267 ? 0.165 -30.751 24.210 1.00 68.06 267 GLY A N 1
ATOM 2163 C CA . GLY A 1 267 ? 1.139 -31.819 24.481 1.00 68.06 267 GLY A CA 1
ATOM 2164 C C . GLY A 1 267 ? 1.566 -32.642 23.254 1.00 68.06 267 GLY A C 1
ATOM 2165 O O . GLY A 1 267 ? 2.069 -33.747 23.418 1.00 68.06 267 GLY A O 1
ATOM 2166 N N . MET A 1 268 ? 1.338 -32.140 22.037 1.00 63.97 268 MET A N 1
ATOM 2167 C CA . MET A 1 268 ? 1.742 -32.762 20.775 1.00 63.97 268 MET A CA 1
ATOM 2168 C C . MET A 1 268 ? 2.934 -32.002 20.179 1.00 63.97 268 MET A C 1
ATOM 2170 O O . MET A 1 268 ? 2.969 -30.770 20.269 1.00 63.97 268 MET A O 1
ATOM 2174 N N . PRO A 1 269 ? 3.875 -32.694 19.511 1.00 64.31 269 PRO A N 1
ATOM 2175 C CA . PRO A 1 269 ? 4.956 -32.029 18.795 1.00 64.31 269 PRO A CA 1
ATOM 2176 C C . PRO A 1 269 ? 4.406 -31.198 17.615 1.00 64.31 269 PRO A C 1
ATOM 2178 O O . PRO A 1 269 ? 3.390 -31.579 17.019 1.00 64.31 269 PRO A O 1
ATOM 2181 N N . PRO A 1 270 ? 5.076 -30.096 17.216 1.00 59.31 270 PRO A N 1
ATOM 2182 C CA . PRO A 1 270 ? 4.627 -29.226 16.127 1.00 59.31 270 PRO A CA 1
ATOM 2183 C C . PRO A 1 270 ? 4.369 -29.967 14.809 1.00 59.31 270 PRO A C 1
ATOM 2185 O O . PRO A 1 270 ? 3.411 -29.650 14.109 1.00 59.31 270 PRO A O 1
ATOM 2188 N N . SER A 1 271 ? 5.162 -30.997 14.501 1.00 63.34 271 SER A N 1
ATOM 2189 C CA . SER A 1 271 ? 4.983 -31.852 13.322 1.00 63.34 271 SER A CA 1
ATOM 2190 C C . SER A 1 271 ? 3.623 -32.560 13.302 1.00 63.34 271 SER A C 1
ATOM 2192 O O . SER A 1 271 ? 2.946 -32.535 12.278 1.00 63.34 271 SER A O 1
ATOM 2194 N N . ALA A 1 272 ? 3.165 -33.103 14.435 1.00 63.72 272 ALA A N 1
ATOM 2195 C CA . ALA A 1 272 ? 1.848 -33.734 14.548 1.00 63.72 272 ALA A CA 1
ATOM 2196 C C . ALA A 1 272 ? 0.705 -32.713 14.412 1.00 63.72 272 ALA A C 1
ATOM 2198 O O . ALA A 1 272 ? -0.302 -33.000 13.763 1.00 63.72 272 ALA A O 1
ATOM 2199 N N . VAL A 1 273 ? 0.876 -31.501 14.958 1.00 61.62 273 VAL A N 1
ATOM 2200 C CA . VAL A 1 273 ? -0.087 -30.396 14.796 1.00 61.62 273 VAL A CA 1
ATOM 2201 C C . VAL A 1 273 ? -0.189 -29.976 13.322 1.00 61.62 273 VAL A C 1
ATOM 2203 O O . VAL A 1 273 ? -1.294 -29.870 12.792 1.00 61.62 273 VAL A O 1
ATOM 2206 N N . ILE A 1 274 ? 0.943 -29.801 12.631 1.00 62.31 274 ILE A N 1
ATOM 2207 C CA . ILE A 1 274 ? 0.988 -29.468 11.197 1.00 62.31 274 ILE A CA 1
ATOM 2208 C C . ILE A 1 274 ? 0.343 -30.577 10.360 1.00 62.31 274 ILE A C 1
ATOM 2210 O O . ILE A 1 274 ? -0.463 -30.278 9.478 1.00 62.31 274 ILE A O 1
ATOM 2214 N N . SER A 1 275 ? 0.653 -31.849 10.630 1.00 61.81 275 SER A N 1
ATOM 2215 C CA . SER A 1 275 ? 0.034 -32.983 9.936 1.00 61.81 275 SER A CA 1
ATOM 2216 C C . SER A 1 275 ? -1.481 -33.012 10.136 1.00 61.81 275 SER A C 1
ATOM 2218 O O . SER A 1 275 ? -2.207 -33.153 9.156 1.00 61.81 275 SER A O 1
ATOM 2220 N N . TRP A 1 276 ? -1.968 -32.805 11.365 1.00 59.56 276 TRP A N 1
ATOM 2221 C CA . TRP A 1 276 ? -3.401 -32.755 11.675 1.00 59.56 276 TRP A CA 1
ATOM 2222 C C . TRP A 1 276 ? -4.113 -31.612 10.937 1.00 59.56 276 TRP A C 1
ATOM 2224 O O . TRP A 1 276 ? -5.125 -31.839 10.274 1.00 59.56 276 TRP A O 1
ATOM 2234 N N . ILE A 1 277 ? -3.543 -30.403 10.957 1.00 59.38 277 ILE A N 1
ATOM 2235 C CA . ILE A 1 277 ? -4.090 -29.245 10.232 1.00 59.38 277 ILE A CA 1
ATOM 2236 C C . ILE A 1 277 ? -4.082 -29.492 8.724 1.00 59.38 277 ILE A C 1
ATOM 2238 O O . ILE A 1 277 ? -5.064 -29.183 8.052 1.00 59.38 277 ILE A O 1
ATOM 2242 N N . THR A 1 278 ? -3.012 -30.079 8.184 1.00 54.47 278 THR A N 1
ATOM 2243 C CA . THR A 1 278 ? -2.894 -30.384 6.750 1.00 54.47 278 THR A CA 1
ATOM 2244 C C . THR A 1 278 ? -3.942 -31.413 6.323 1.00 54.47 278 THR A C 1
ATOM 2246 O O . THR A 1 278 ? -4.565 -31.236 5.279 1.00 54.47 278 THR A O 1
ATOM 2249 N N . LEU A 1 279 ? -4.212 -32.426 7.158 1.00 49.19 279 LEU A N 1
ATOM 2250 C CA . LEU A 1 279 ? -5.277 -33.410 6.942 1.00 49.19 279 LEU A CA 1
ATOM 2251 C C . LEU A 1 279 ? -6.670 -32.755 6.930 1.00 49.19 279 LEU A C 1
ATOM 2253 O O . LEU A 1 279 ? -7.485 -33.049 6.060 1.00 49.19 279 LEU A O 1
ATOM 2257 N N . CYS A 1 280 ? -6.922 -31.819 7.849 1.00 44.12 280 CYS A N 1
ATOM 2258 C CA . CYS A 1 280 ? -8.158 -31.033 7.894 1.00 44.12 280 CYS A CA 1
ATOM 2259 C C . CYS A 1 280 ? -8.264 -29.984 6.765 1.00 44.12 280 CYS A C 1
ATOM 2261 O O . CYS A 1 280 ? -9.355 -29.489 6.493 1.00 44.12 280 CYS A O 1
ATOM 2263 N N . SER A 1 281 ? -7.153 -29.641 6.103 1.00 44.59 281 SER A N 1
ATOM 2264 C CA . SER A 1 281 ? -7.075 -28.601 5.062 1.00 44.59 281 SER A CA 1
ATOM 2265 C C . SER A 1 281 ? -7.170 -29.142 3.629 1.00 44.59 281 SER A C 1
ATOM 2267 O O . SER A 1 281 ? -6.989 -28.376 2.677 1.00 44.59 281 SER A O 1
ATOM 2269 N N . VAL A 1 282 ? -7.464 -30.438 3.445 1.00 36.81 282 VAL A N 1
ATOM 2270 C CA . VAL A 1 282 ? -7.660 -31.071 2.127 1.00 36.81 282 VAL A CA 1
ATOM 2271 C C . VAL A 1 282 ? -8.945 -30.536 1.476 1.00 36.81 282 VAL A C 1
ATOM 2273 O O . VAL A 1 282 ? -10.015 -31.133 1.533 1.00 36.81 282 VAL A O 1
ATOM 2276 N N . GLY A 1 283 ? -8.823 -29.349 0.883 1.00 36.72 283 GLY A N 1
ATOM 2277 C CA . GLY A 1 283 ? -9.915 -28.574 0.296 1.00 36.72 283 GLY A CA 1
ATOM 2278 C C . GLY A 1 283 ? -9.565 -27.105 0.025 1.00 36.72 283 GLY A C 1
ATOM 2279 O O . GLY A 1 283 ? -10.186 -26.494 -0.841 1.00 36.72 283 GLY A O 1
ATOM 2280 N N . ALA A 1 284 ? -8.553 -26.533 0.697 1.00 32.16 284 ALA A N 1
ATOM 2281 C CA . ALA A 1 284 ? -8.162 -25.133 0.505 1.00 32.16 284 ALA A CA 1
ATOM 2282 C C . ALA A 1 284 ? -6.637 -24.938 0.441 1.00 32.16 284 ALA A C 1
ATOM 2284 O O . ALA A 1 284 ? -5.914 -25.144 1.412 1.00 32.16 284 ALA A O 1
ATOM 2285 N N . SER A 1 285 ? -6.150 -24.445 -0.703 1.00 30.95 285 SER A N 1
ATOM 2286 C CA . SER A 1 285 ? -4.759 -24.009 -0.873 1.00 30.95 285 SER A CA 1
ATOM 2287 C C . SER A 1 285 ? -4.513 -22.664 -0.172 1.00 30.95 285 SER A C 1
ATOM 2289 O O . SER A 1 285 ? -4.440 -21.617 -0.817 1.00 30.95 285 SER A O 1
ATOM 2291 N N . SER A 1 286 ? -4.347 -22.687 1.149 1.00 33.78 286 SER A N 1
ATOM 2292 C CA . SER A 1 286 ? -3.873 -21.540 1.932 1.00 33.78 286 SER A CA 1
ATOM 2293 C C . SER A 1 286 ? -2.849 -21.985 2.968 1.00 33.78 286 SER A C 1
ATOM 2295 O O . SER A 1 286 ? -3.136 -22.869 3.770 1.00 33.78 286 SER A O 1
ATOM 2297 N N . ARG A 1 287 ? -1.675 -21.342 2.989 1.00 33.03 287 ARG A N 1
ATOM 2298 C CA . ARG A 1 287 ? -0.688 -21.518 4.065 1.00 33.03 287 ARG A CA 1
ATOM 2299 C C . ARG A 1 287 ? -1.302 -21.008 5.371 1.00 33.03 287 ARG A C 1
ATOM 2301 O O . ARG A 1 287 ? -1.433 -19.801 5.550 1.00 33.03 287 ARG A O 1
ATOM 2308 N N . THR A 1 288 ? -1.716 -21.916 6.247 1.00 34.34 288 THR A N 1
ATOM 2309 C CA . THR A 1 288 ? -2.309 -21.591 7.548 1.00 34.34 288 THR A CA 1
ATOM 2310 C C . THR A 1 288 ? -1.262 -21.021 8.496 1.00 34.34 288 THR A C 1
ATOM 2312 O O . THR A 1 288 ? -0.235 -21.653 8.739 1.00 34.34 288 THR A O 1
ATOM 2315 N N . CYS A 1 289 ? -1.553 -19.860 9.082 1.00 32.09 289 CYS A N 1
ATOM 2316 C CA . CYS A 1 289 ? -0.776 -19.278 10.172 1.00 32.09 289 CYS A CA 1
ATOM 2317 C C . CYS A 1 289 ? -1.016 -20.039 11.485 1.00 32.09 289 CYS A C 1
ATOM 2319 O O . CYS A 1 289 ? -1.686 -19.550 12.389 1.00 32.09 289 CYS A O 1
ATOM 2321 N N . CYS A 1 290 ? -0.427 -21.225 11.603 1.00 34.97 290 CYS A N 1
ATOM 2322 C CA . CYS A 1 290 ? 0.090 -21.654 12.896 1.00 34.97 290 CYS A CA 1
ATOM 2323 C C . CYS A 1 290 ? 1.552 -21.220 12.979 1.00 34.97 290 CYS A C 1
ATOM 2325 O O . CYS A 1 290 ? 2.240 -21.179 11.960 1.00 34.97 290 CYS A O 1
ATOM 2327 N N . ALA A 1 291 ? 2.014 -20.892 14.183 1.00 37.31 291 ALA A N 1
ATOM 2328 C CA . ALA A 1 291 ? 3.420 -20.638 14.461 1.00 37.31 291 ALA A CA 1
ATOM 2329 C C . ALA A 1 291 ? 4.034 -21.906 15.078 1.00 37.31 291 ALA A C 1
ATOM 2331 O O . ALA A 1 291 ? 4.000 -22.060 16.301 1.00 37.31 291 ALA A O 1
ATOM 2332 N N . PRO A 1 292 ? 4.545 -22.857 14.272 1.00 37.53 292 PRO A N 1
ATOM 2333 C CA . PRO A 1 292 ? 5.441 -23.867 14.799 1.00 37.53 292 PRO A CA 1
ATOM 2334 C C . PRO A 1 292 ? 6.758 -23.183 15.175 1.00 37.53 292 PRO A C 1
ATOM 2336 O O . PRO A 1 292 ? 7.439 -22.609 14.328 1.00 37.53 292 PRO A O 1
ATOM 2339 N N . ILE A 1 293 ? 7.116 -23.260 16.453 1.00 39.97 293 ILE A N 1
ATOM 2340 C CA . ILE A 1 293 ? 8.506 -23.097 16.878 1.00 39.97 293 ILE A CA 1
ATOM 2341 C C . ILE A 1 293 ? 9.191 -24.447 16.596 1.00 39.97 293 ILE A C 1
ATOM 2343 O O . ILE A 1 293 ? 8.685 -25.487 17.019 1.00 39.97 293 ILE A O 1
ATOM 2347 N N . SER A 1 294 ? 10.290 -24.439 15.840 1.00 35.50 294 SER A N 1
ATOM 2348 C CA . SER A 1 294 ? 11.013 -25.615 15.305 1.00 35.50 294 SER A CA 1
ATOM 2349 C C . SER A 1 294 ? 12.497 -25.255 15.130 1.00 35.50 294 SER A C 1
ATOM 2351 O O . SER A 1 294 ? 12.750 -24.121 14.751 1.00 35.50 294 SER A O 1
ATOM 2353 N N . HIS A 1 295 ? 13.548 -26.069 15.275 1.00 37.56 295 HIS A N 1
ATOM 2354 C CA . HIS A 1 295 ? 13.836 -27.473 15.647 1.00 37.56 295 HIS A CA 1
ATOM 2355 C C . HIS A 1 295 ? 15.358 -27.480 16.044 1.00 37.56 295 HIS A C 1
ATOM 2357 O O . HIS A 1 295 ? 16.056 -26.532 15.696 1.00 37.56 295 HIS A O 1
ATOM 2363 N N . ASP A 1 296 ? 15.977 -28.452 16.729 1.00 33.56 296 ASP A N 1
ATOM 2364 C CA . ASP A 1 296 ? 15.527 -29.779 17.168 1.00 33.56 296 ASP A CA 1
ATOM 2365 C C . ASP A 1 296 ? 16.285 -30.267 18.428 1.00 33.56 296 ASP A C 1
ATOM 2367 O O . ASP A 1 296 ? 17.509 -30.157 18.487 1.00 33.56 296 ASP A O 1
ATOM 2371 N N . SER A 1 297 ? 15.590 -30.875 19.396 1.00 30.48 297 SER A N 1
ATOM 2372 C CA . SER A 1 297 ? 16.165 -31.742 20.446 1.00 30.48 297 SER A CA 1
ATOM 2373 C C . SER A 1 297 ? 15.048 -32.544 21.138 1.00 30.48 297 SER A C 1
ATOM 2375 O O . SER A 1 297 ? 13.887 -32.133 21.157 1.00 30.48 297 SER A O 1
ATOM 2377 N N . ALA A 1 298 ? 15.369 -33.744 21.637 1.00 32.06 298 ALA A N 1
ATOM 2378 C CA . ALA A 1 298 ? 14.390 -34.829 21.816 1.00 32.06 298 ALA A CA 1
ATOM 2379 C C . ALA A 1 298 ? 13.347 -34.655 22.947 1.00 32.06 298 ALA A C 1
ATOM 2381 O O . ALA A 1 298 ? 12.432 -35.470 23.046 1.00 32.06 298 ALA A O 1
ATOM 2382 N N . GLU A 1 299 ? 13.438 -33.606 23.769 1.00 32.66 299 GLU A N 1
ATOM 2383 C CA . GLU A 1 299 ? 12.484 -33.305 24.844 1.00 32.66 299 GLU A CA 1
ATOM 2384 C C . GLU A 1 299 ? 12.272 -31.783 24.966 1.00 32.66 299 GLU A C 1
ATOM 2386 O O . GLU A 1 299 ? 13.156 -31.075 25.437 1.00 32.66 299 GLU A O 1
ATOM 2391 N N . GLY A 1 300 ? 11.091 -31.254 24.601 1.00 40.50 300 GLY A N 1
ATOM 2392 C CA . GLY A 1 300 ? 10.688 -29.910 25.065 1.00 40.50 300 GLY A CA 1
ATOM 2393 C C . GLY A 1 300 ? 9.812 -29.041 24.156 1.00 40.50 300 GLY A C 1
ATOM 2394 O O . GLY A 1 300 ? 9.089 -28.191 24.676 1.00 40.50 300 GLY A O 1
ATOM 2395 N N . ALA A 1 301 ? 9.810 -29.237 22.833 1.00 48.41 301 ALA A N 1
ATOM 2396 C CA . ALA A 1 301 ? 9.058 -28.376 21.909 1.00 48.41 301 ALA A CA 1
ATOM 2397 C C . ALA A 1 301 ? 7.533 -28.615 21.980 1.00 48.41 301 ALA A C 1
ATOM 2399 O O . ALA A 1 301 ? 6.962 -29.353 21.177 1.00 48.41 301 ALA A O 1
ATOM 2400 N N . LYS A 1 302 ? 6.852 -27.988 22.947 1.00 57.59 302 LYS A N 1
ATOM 2401 C CA . LYS A 1 302 ? 5.387 -28.040 23.077 1.00 57.59 302 LYS A CA 1
ATOM 2402 C C . LYS A 1 302 ? 4.727 -26.946 22.235 1.00 57.59 302 LYS A C 1
ATOM 2404 O O . LYS A 1 302 ? 4.992 -25.755 22.425 1.00 57.59 302 LYS A O 1
ATOM 2409 N N . GLY A 1 303 ? 3.834 -27.338 21.327 1.00 64.56 303 GLY A N 1
ATOM 2410 C CA . GLY A 1 303 ? 3.024 -26.385 20.568 1.00 64.56 303 GLY A CA 1
ATOM 2411 C C . GLY A 1 303 ? 2.089 -25.594 21.488 1.00 64.56 303 GLY A C 1
ATOM 2412 O O . GLY A 1 303 ? 1.582 -26.131 22.468 1.00 64.56 303 GLY A O 1
ATOM 2413 N N . HIS A 1 304 ? 1.833 -24.326 21.176 1.00 74.31 304 HIS A N 1
ATOM 2414 C CA . HIS A 1 304 ? 0.840 -23.513 21.883 1.00 74.31 304 HIS A CA 1
ATOM 2415 C C . HIS A 1 304 ? -0.274 -23.118 20.913 1.00 74.31 304 HIS A C 1
ATOM 2417 O O . HIS A 1 304 ? -0.005 -22.708 19.783 1.00 74.31 304 HIS A O 1
ATOM 2423 N N . LEU A 1 305 ? -1.526 -23.241 21.350 1.00 78.88 305 LEU A N 1
ATOM 2424 C CA . LEU A 1 305 ? -2.710 -22.867 20.580 1.00 78.88 305 LEU A CA 1
ATOM 2425 C C . LEU A 1 305 ? -3.466 -21.765 21.305 1.00 78.88 305 LEU A C 1
ATOM 2427 O O . LEU A 1 305 ? -3.745 -21.887 22.494 1.00 78.88 305 LEU A O 1
ATOM 2431 N N . GLN A 1 306 ? -3.840 -20.718 20.575 1.00 82.25 306 GLN A N 1
ATOM 2432 C CA . GLN A 1 306 ? -4.782 -19.722 21.064 1.00 82.25 306 GLN A CA 1
ATOM 2433 C C . GLN A 1 306 ? -6.151 -20.389 21.268 1.00 82.25 306 GLN A C 1
ATOM 2435 O O . GLN A 1 306 ? -6.781 -20.823 20.306 1.00 82.25 306 GLN A O 1
ATOM 2440 N N . VAL A 1 307 ? -6.596 -20.481 22.521 1.00 83.25 307 VAL A N 1
ATOM 2441 C CA . VAL A 1 307 ? -7.896 -21.056 22.914 1.00 83.25 307 VAL A CA 1
ATOM 2442 C C . VAL A 1 307 ? -8.950 -19.991 23.213 1.00 83.25 307 VAL A C 1
ATOM 2444 O O . VAL A 1 307 ? -10.132 -20.314 23.317 1.00 83.25 307 VAL A O 1
ATOM 2447 N N . LYS A 1 308 ? -8.549 -18.716 23.319 1.00 82.00 308 LYS A N 1
ATOM 2448 C CA . LYS A 1 308 ? -9.461 -17.568 23.412 1.00 82.00 308 LYS A CA 1
ATOM 2449 C C . LYS A 1 308 ? -9.233 -16.607 22.248 1.00 82.00 308 LYS A C 1
ATOM 2451 O O . LYS A 1 308 ? -8.150 -16.043 22.109 1.00 82.00 308 LYS A O 1
ATOM 2456 N N . GLY A 1 309 ? -10.274 -16.400 21.445 1.00 81.88 309 GLY A N 1
ATOM 2457 C CA . GLY A 1 309 ? -10.246 -15.566 20.241 1.00 81.88 309 GLY A CA 1
ATOM 2458 C C . GLY A 1 309 ? -10.074 -16.369 18.947 1.00 81.88 309 GLY A C 1
ATOM 2459 O O . GLY A 1 309 ? -9.796 -17.566 18.963 1.00 81.88 309 GLY A O 1
ATOM 2460 N N . ILE A 1 310 ? -10.276 -15.695 17.815 1.00 83.25 310 ILE A N 1
ATOM 2461 C CA . ILE A 1 310 ? -10.136 -16.272 16.472 1.00 83.25 310 ILE A CA 1
ATOM 2462 C C . ILE A 1 310 ? -8.750 -15.879 15.933 1.00 83.25 310 ILE A C 1
ATOM 2464 O O . ILE A 1 310 ? -8.470 -14.680 15.864 1.00 83.25 310 ILE A O 1
ATOM 2468 N N . PRO A 1 311 ? -7.890 -16.829 15.514 1.00 79.25 311 PRO A N 1
ATOM 2469 C CA . PRO A 1 311 ? -6.570 -16.507 14.976 1.00 79.25 311 PRO A CA 1
ATOM 2470 C C . PRO A 1 311 ? -6.642 -15.550 13.781 1.00 79.25 311 PRO A C 1
ATOM 2472 O O . PRO A 1 311 ? -7.371 -15.787 12.811 1.00 79.25 311 PRO A O 1
ATOM 2475 N N . MET A 1 312 ? -5.868 -14.468 13.822 1.00 77.88 312 MET A N 1
ATOM 2476 C CA . MET A 1 312 ? -5.768 -13.529 12.703 1.00 77.88 312 MET A CA 1
ATOM 2477 C C . MET A 1 312 ? -5.019 -14.160 11.517 1.00 77.88 312 MET A C 1
ATOM 2479 O O . MET A 1 312 ? -4.150 -15.012 11.687 1.00 77.88 312 MET A O 1
ATOM 2483 N N . GLY A 1 313 ? -5.339 -13.723 10.297 1.00 75.19 313 GLY A N 1
ATOM 2484 C CA . GLY A 1 313 ? -4.630 -14.130 9.075 1.00 75.19 313 GLY A CA 1
ATOM 2485 C C . GLY A 1 313 ? -5.191 -15.355 8.342 1.00 75.19 313 GLY A C 1
ATOM 2486 O O . GLY A 1 313 ? -4.819 -15.573 7.189 1.00 75.19 313 GLY A O 1
ATOM 2487 N N . LEU A 1 314 ? -6.124 -16.119 8.924 1.00 79.69 314 LEU A N 1
ATOM 2488 C CA . LEU A 1 314 ? -6.857 -17.143 8.166 1.00 79.69 314 LEU A CA 1
ATOM 2489 C C . LEU A 1 314 ? -7.937 -16.481 7.298 1.00 79.69 314 LEU A C 1
ATOM 2491 O O . LEU A 1 314 ? -8.659 -15.592 7.749 1.00 79.69 314 LEU A O 1
ATOM 2495 N N . ALA A 1 315 ? -8.102 -16.957 6.061 1.00 80.81 315 ALA A N 1
ATOM 2496 C CA . ALA A 1 315 ? -9.074 -16.401 5.112 1.00 80.81 315 ALA A CA 1
ATOM 2497 C C . ALA A 1 315 ? -10.536 -16.486 5.602 1.00 80.81 315 ALA A C 1
ATOM 2499 O O . ALA A 1 315 ? -11.375 -15.688 5.189 1.00 80.81 315 ALA A O 1
ATOM 2500 N N . CYS A 1 316 ? -10.841 -17.432 6.495 1.00 85.75 316 CYS A N 1
ATOM 2501 C CA . CYS A 1 316 ? -12.160 -17.608 7.100 1.00 85.75 316 CYS A CA 1
ATOM 2502 C C . CYS A 1 316 ? -12.372 -16.809 8.399 1.00 85.75 316 CYS A C 1
ATOM 2504 O O . CYS A 1 316 ? -13.522 -16.662 8.810 1.00 85.75 316 CYS A O 1
ATOM 2506 N N . SER A 1 317 ? -11.329 -16.264 9.040 1.00 87.38 317 SER A N 1
ATOM 2507 C CA . SER A 1 317 ? -11.461 -15.562 10.331 1.00 87.38 317 SER A CA 1
ATOM 2508 C C . SER A 1 317 ? -12.453 -14.389 10.308 1.00 87.38 317 SER A C 1
ATOM 2510 O O . SER A 1 317 ? -13.258 -14.306 11.235 1.00 87.38 317 SER A O 1
ATOM 2512 N N . PRO A 1 318 ? -12.509 -13.539 9.258 1.00 88.94 318 PRO A N 1
ATOM 2513 C CA . PRO A 1 318 ? -13.548 -12.513 9.131 1.00 88.94 318 PRO A CA 1
ATOM 2514 C C . PRO A 1 318 ? -14.979 -13.066 9.143 1.00 88.94 318 PRO A C 1
ATOM 2516 O O . PRO A 1 318 ? -15.876 -12.447 9.707 1.00 88.94 318 PRO A O 1
ATOM 2519 N N . ILE A 1 319 ? -15.193 -14.241 8.540 1.00 89.50 319 ILE A N 1
ATOM 2520 C CA . ILE A 1 319 ? -16.509 -14.888 8.449 1.00 89.50 319 ILE A CA 1
ATOM 2521 C C . ILE A 1 319 ? -16.904 -15.443 9.820 1.00 89.50 319 ILE A C 1
ATOM 2523 O O . ILE A 1 319 ? -18.009 -15.182 10.289 1.00 89.50 319 ILE A O 1
ATOM 2527 N N . TRP A 1 320 ? -15.987 -16.144 10.494 1.00 90.81 320 TRP A N 1
ATOM 2528 C CA . TRP A 1 320 ? -16.206 -16.645 11.854 1.00 90.81 320 TRP A CA 1
ATOM 2529 C C . TRP A 1 320 ? -16.473 -15.516 12.851 1.00 90.81 320 TRP A C 1
ATOM 2531 O O . TRP A 1 320 ? -17.397 -15.625 13.652 1.00 90.81 320 TRP A O 1
ATOM 2541 N N . CYS A 1 321 ? -15.726 -14.413 12.762 1.00 91.38 321 CYS A N 1
ATOM 2542 C CA . CYS A 1 321 ? -15.944 -13.230 13.592 1.00 91.38 321 CYS A CA 1
ATOM 2543 C C . CYS A 1 321 ? -17.313 -12.590 13.297 1.00 91.38 321 CYS A C 1
ATOM 2545 O O . CYS A 1 321 ? -18.079 -12.284 14.210 1.00 91.38 321 CYS A O 1
ATOM 2547 N N . GLY A 1 322 ? -17.684 -12.493 12.014 1.00 92.56 322 GLY A N 1
ATOM 2548 C CA . GLY A 1 322 ? -19.011 -12.055 11.581 1.00 92.56 322 GLY A CA 1
ATOM 2549 C C . GLY A 1 322 ? -20.153 -12.888 12.172 1.00 92.56 322 GLY A C 1
ATOM 2550 O O . GLY A 1 322 ? -21.110 -12.305 12.674 1.00 92.56 322 GLY A O 1
ATOM 2551 N N . ILE A 1 323 ? -20.032 -14.222 12.165 1.00 93.62 323 ILE A N 1
ATOM 2552 C CA . ILE A 1 323 ? -21.008 -15.158 12.755 1.00 93.62 323 ILE A CA 1
ATOM 2553 C C . ILE A 1 323 ? -21.039 -15.046 14.289 1.00 93.62 323 ILE A C 1
ATOM 2555 O O . ILE A 1 323 ? -22.115 -15.081 14.887 1.00 93.62 323 ILE A O 1
ATOM 2559 N N . TYR A 1 324 ? -19.875 -14.895 14.927 1.00 92.88 324 TYR A N 1
ATOM 2560 C CA . TYR A 1 324 ? -19.756 -14.760 16.380 1.00 92.88 324 TYR A CA 1
ATOM 2561 C C . TYR A 1 324 ? -20.499 -13.523 16.896 1.00 92.88 324 TYR A C 1
ATOM 2563 O O . TYR A 1 324 ? -21.309 -13.643 17.813 1.00 92.88 324 TYR A O 1
ATOM 2571 N N . PHE A 1 325 ? -20.305 -12.364 16.262 1.00 93.88 325 PHE A N 1
ATOM 2572 C CA . PHE A 1 325 ? -21.070 -11.159 16.586 1.00 93.88 325 PHE A CA 1
ATOM 2573 C C . PHE A 1 325 ? -22.549 -11.277 16.191 1.00 93.88 325 PHE A C 1
ATOM 2575 O O . PHE A 1 325 ? -23.405 -10.942 17.010 1.00 93.88 325 PHE A O 1
ATOM 2582 N N . PHE A 1 326 ? -22.864 -11.851 15.019 1.00 94.75 326 PHE A N 1
ATOM 2583 C CA . PHE A 1 326 ? -24.250 -12.051 14.569 1.00 94.75 326 PHE A CA 1
ATOM 2584 C C . PHE A 1 326 ? -25.097 -12.818 15.589 1.00 94.75 326 PHE A C 1
ATOM 2586 O O . PHE A 1 326 ? -26.261 -12.483 15.784 1.00 94.75 326 PHE A O 1
ATOM 2593 N N . LYS A 1 327 ? -24.523 -13.803 16.294 1.00 95.19 327 LYS A N 1
ATOM 2594 C CA . LYS A 1 327 ? -25.204 -14.494 17.398 1.00 95.19 327 LYS A CA 1
ATOM 2595 C C . LYS A 1 327 ? -25.735 -13.505 18.447 1.00 95.19 327 LYS A C 1
ATOM 2597 O O . LYS A 1 327 ? -26.889 -13.613 18.853 1.00 95.19 327 LYS A O 1
ATOM 2602 N N . TYR A 1 328 ? -24.904 -12.569 18.901 1.00 94.38 328 TYR A N 1
ATOM 2603 C CA . TYR A 1 328 ? -25.278 -11.586 19.922 1.00 94.38 328 TYR A CA 1
ATOM 2604 C C . TYR A 1 328 ? -26.262 -10.545 19.378 1.00 94.38 328 TYR A C 1
ATOM 2606 O O . TYR A 1 328 ? -27.275 -10.281 20.022 1.00 94.38 328 TYR A O 1
ATOM 2614 N N . GLU A 1 329 ? -26.015 -10.038 18.167 1.00 95.06 329 GLU A N 1
ATOM 2615 C CA . GLU A 1 329 ? -26.894 -9.102 17.451 1.00 95.06 329 GLU A CA 1
ATOM 2616 C C . GLU A 1 329 ? -28.306 -9.694 17.266 1.00 95.06 329 GLU A C 1
ATOM 2618 O O . GLU A 1 329 ? -29.304 -9.076 17.635 1.00 95.06 329 GLU A O 1
ATOM 2623 N N . PHE A 1 330 ? -28.397 -10.936 16.781 1.00 95.69 330 PHE A N 1
ATOM 2624 C CA . PHE A 1 330 ? -29.657 -11.655 16.590 1.00 95.69 330 PHE A CA 1
ATOM 2625 C C . PHE A 1 330 ? -30.384 -11.919 17.914 1.00 95.69 330 PHE A C 1
ATOM 2627 O O . PHE A 1 330 ? -31.579 -11.645 18.022 1.00 95.69 330 PHE A O 1
ATOM 2634 N N . HIS A 1 331 ? -29.685 -12.410 18.944 1.00 95.25 331 HIS A N 1
ATOM 2635 C CA . HIS A 1 331 ? -30.309 -12.638 20.250 1.00 95.25 331 HIS A CA 1
ATOM 2636 C C . HIS A 1 331 ? -30.773 -11.341 20.924 1.00 95.25 331 HIS A C 1
ATOM 2638 O O . HIS A 1 331 ? -31.768 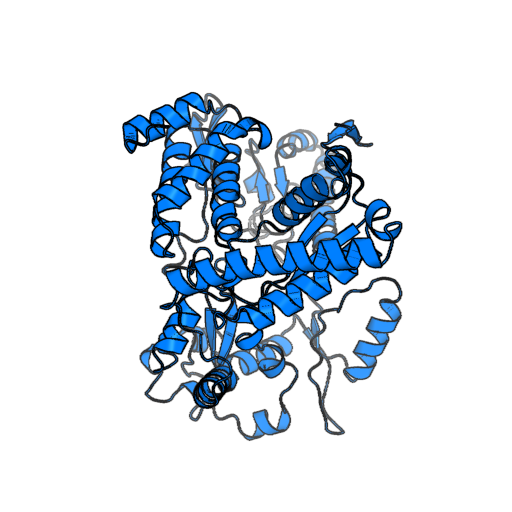-11.380 21.643 1.00 95.25 331 HIS A O 1
ATOM 2644 N N . ALA A 1 332 ? -30.114 -10.203 20.685 1.00 94.38 332 ALA A N 1
ATOM 2645 C CA . ALA A 1 332 ? -30.598 -8.904 21.145 1.00 94.38 332 ALA A CA 1
ATOM 2646 C C . ALA A 1 332 ? -31.925 -8.528 20.468 1.00 94.38 332 ALA A C 1
ATOM 2648 O O . ALA A 1 332 ? -32.884 -8.195 21.159 1.00 94.38 332 ALA A O 1
ATOM 2649 N N . MET A 1 333 ? -32.024 -8.671 19.141 1.00 95.75 333 MET A N 1
ATOM 2650 C CA . MET A 1 333 ? -33.281 -8.415 18.422 1.00 95.75 333 MET A CA 1
ATOM 2651 C C . MET A 1 333 ? -34.409 -9.352 18.879 1.00 95.75 333 MET A C 1
ATOM 2653 O O . MET A 1 333 ? -35.526 -8.893 19.102 1.00 95.75 333 MET A O 1
ATOM 2657 N N . MET A 1 334 ? -34.122 -10.643 19.089 1.00 96.56 334 MET A N 1
ATOM 2658 C CA . MET A 1 334 ? -35.114 -11.592 19.610 1.00 96.56 334 MET A CA 1
ATOM 2659 C C . MET A 1 334 ? -35.562 -11.244 21.036 1.00 96.56 334 MET A C 1
ATOM 2661 O O . MET A 1 334 ? -36.762 -11.201 21.283 1.00 96.56 334 MET A O 1
ATOM 2665 N N . ARG A 1 335 ? -34.641 -10.876 21.946 1.00 94.94 335 ARG A N 1
ATOM 2666 C CA . ARG A 1 335 ? -35.005 -10.382 23.290 1.00 94.94 335 ARG A CA 1
ATOM 2667 C C . ARG A 1 335 ? -35.956 -9.190 23.229 1.00 94.94 335 ARG A C 1
ATOM 2669 O O . ARG A 1 335 ? -36.874 -9.117 24.042 1.00 94.94 335 ARG A O 1
ATOM 2676 N N . LEU A 1 336 ? -35.757 -8.263 22.289 1.00 95.12 336 LEU A N 1
ATOM 2677 C CA . LEU A 1 336 ? -36.666 -7.127 22.116 1.00 95.12 336 LEU A CA 1
ATOM 2678 C C . LEU A 1 336 ? -38.068 -7.576 21.689 1.00 95.12 336 LEU A C 1
ATOM 2680 O O . LEU A 1 336 ? -39.041 -7.039 22.207 1.00 95.12 336 LEU A O 1
ATOM 2684 N N . VAL A 1 337 ? -38.197 -8.579 20.815 1.00 95.56 337 VAL A N 1
ATOM 2685 C CA . VAL A 1 337 ? -39.507 -9.172 20.485 1.00 95.56 337 VAL A CA 1
ATOM 2686 C C . VAL A 1 337 ? -40.135 -9.824 21.719 1.00 95.56 337 VAL A C 1
ATOM 2688 O O . VAL A 1 337 ? -41.249 -9.464 22.100 1.00 95.56 337 VAL A O 1
ATOM 2691 N N . ASP A 1 338 ? -39.402 -10.726 22.372 1.00 95.31 338 ASP A N 1
ATOM 2692 C CA . ASP A 1 338 ? -39.910 -11.573 23.457 1.00 95.31 338 ASP A CA 1
ATOM 2693 C C . ASP A 1 338 ? -40.303 -10.772 24.715 1.00 95.31 338 ASP A C 1
ATOM 2695 O O . ASP A 1 338 ? -41.183 -11.183 25.468 1.00 95.31 338 ASP A O 1
ATOM 2699 N N . THR A 1 339 ? -39.689 -9.602 24.931 1.00 94.25 339 THR A N 1
ATOM 2700 C CA . THR A 1 339 ? -39.984 -8.698 26.063 1.00 94.25 339 THR A CA 1
ATOM 2701 C C . THR A 1 339 ? -40.982 -7.579 25.735 1.00 94.25 339 THR A C 1
ATOM 2703 O O . THR A 1 339 ? -41.207 -6.701 26.563 1.00 94.25 339 THR A O 1
ATOM 2706 N N . GLY A 1 340 ? -41.589 -7.576 24.540 1.00 94.19 340 GLY A N 1
ATOM 2707 C CA . GLY A 1 340 ? -42.553 -6.546 24.116 1.00 94.19 340 GLY A CA 1
ATOM 2708 C C . GLY A 1 340 ? -41.927 -5.225 23.635 1.00 94.19 340 GLY A C 1
ATOM 2709 O O . GLY A 1 340 ? -42.634 -4.285 23.272 1.00 94.19 340 GLY A O 1
ATOM 2710 N N . ASN A 1 341 ? -40.599 -5.161 23.550 1.00 94.44 341 ASN A N 1
ATOM 2711 C CA . ASN A 1 341 ? -39.817 -4.005 23.104 1.00 94.44 341 ASN A CA 1
ATOM 2712 C C . ASN A 1 341 ? -39.553 -3.986 21.583 1.00 94.44 341 ASN A C 1
ATOM 2714 O O . ASN A 1 341 ? -38.656 -3.291 21.108 1.00 94.44 341 ASN A O 1
ATOM 2718 N N . ALA A 1 342 ? -40.352 -4.711 20.790 1.00 95.12 342 ALA A N 1
ATOM 2719 C CA . ALA A 1 342 ? -40.203 -4.812 19.332 1.00 95.12 342 ALA A CA 1
ATOM 2720 C C . ALA A 1 342 ? -40.227 -3.448 18.608 1.00 95.12 342 ALA A C 1
ATOM 2722 O O . ALA A 1 342 ? -39.649 -3.304 17.532 1.00 95.12 342 ALA A O 1
ATOM 2723 N N . HIS A 1 343 ? -40.844 -2.431 19.218 1.00 94.12 343 HIS A N 1
ATOM 2724 C CA . HIS A 1 343 ? -40.862 -1.049 18.732 1.00 94.12 343 HIS A CA 1
ATOM 2725 C C . HIS A 1 343 ? -39.469 -0.384 18.679 1.00 94.12 343 HIS A C 1
ATOM 2727 O O . HIS A 1 343 ? -39.311 0.618 17.987 1.00 94.12 343 HIS A O 1
ATOM 2733 N N . LEU A 1 344 ? -38.458 -0.938 19.364 1.00 93.69 344 LEU A N 1
ATOM 2734 C CA . LEU A 1 344 ? -37.068 -0.467 19.312 1.00 93.69 344 LEU A CA 1
ATOM 2735 C C . LEU A 1 344 ? -36.273 -1.043 18.127 1.00 93.69 344 LEU A C 1
ATOM 2737 O O . LEU A 1 344 ? -35.249 -0.479 17.750 1.00 93.69 344 LEU A O 1
ATOM 2741 N N . ILE A 1 345 ? -36.732 -2.134 17.505 1.00 93.31 345 ILE A N 1
ATOM 2742 C CA . ILE A 1 345 ? -36.013 -2.806 16.406 1.00 93.31 345 ILE A CA 1
ATOM 2743 C C . ILE A 1 345 ? -35.781 -1.885 15.186 1.00 93.31 345 ILE A C 1
ATOM 2745 O O . ILE A 1 345 ? -34.665 -1.899 14.662 1.00 93.31 345 ILE A O 1
ATOM 2749 N N . PRO A 1 346 ? -36.738 -1.037 14.742 1.00 94.06 346 PRO A N 1
ATOM 2750 C CA . PRO A 1 346 ? -36.523 -0.124 13.613 1.00 94.06 346 PRO A CA 1
ATOM 2751 C C . PRO A 1 346 ? -35.344 0.846 13.780 1.00 94.06 346 PRO A C 1
ATOM 2753 O O . PRO A 1 346 ? -34.713 1.198 12.787 1.00 94.06 346 PRO A O 1
ATOM 2756 N N . TYR A 1 347 ? -34.973 1.226 15.010 1.00 91.81 347 TYR A N 1
ATOM 2757 C CA . TYR A 1 347 ? -33.820 2.108 15.256 1.00 91.81 347 TYR A CA 1
ATOM 2758 C C . TYR A 1 347 ? -32.484 1.486 14.808 1.00 91.81 347 TYR A C 1
ATOM 2760 O O . TYR A 1 347 ? -31.515 2.202 14.561 1.00 91.81 347 TYR A O 1
ATOM 2768 N N . PHE A 1 348 ? -32.425 0.160 14.643 1.00 92.62 348 PHE A N 1
ATOM 2769 C CA . PHE A 1 348 ? -31.238 -0.547 14.164 1.00 92.62 348 PHE A CA 1
ATOM 2770 C C . PHE A 1 348 ? -31.144 -0.649 12.630 1.00 92.62 348 PHE A C 1
ATOM 2772 O O . PHE A 1 348 ? -30.133 -1.140 12.132 1.00 92.62 348 PHE A O 1
ATOM 2779 N N . GLU A 1 349 ? -32.122 -0.149 11.858 1.00 91.00 349 GLU A N 1
ATOM 2780 C CA . GLU A 1 349 ? -32.109 -0.220 10.381 1.00 91.00 349 GLU A CA 1
ATOM 2781 C C . GLU A 1 349 ? -30.854 0.424 9.760 1.00 91.00 349 GLU A C 1
ATOM 2783 O O . GLU A 1 349 ? -30.293 -0.097 8.795 1.00 91.00 349 GLU A O 1
ATOM 2788 N N . SER A 1 350 ? -30.384 1.529 10.348 1.00 89.88 350 SER A N 1
ATOM 2789 C CA . SER A 1 350 ? -29.169 2.250 9.937 1.00 89.88 350 SER A CA 1
ATOM 2790 C C . SER A 1 350 ? -27.964 1.973 10.852 1.00 89.88 350 SER A C 1
ATOM 2792 O O . SER A 1 350 ? -27.079 2.817 11.005 1.00 89.88 350 SER A O 1
ATOM 2794 N N . THR A 1 351 ? -27.922 0.786 11.469 1.00 91.62 351 THR A N 1
ATOM 2795 C CA . THR A 1 351 ? -26.759 0.291 12.221 1.00 91.62 351 THR A CA 1
ATOM 2796 C C . THR A 1 351 ? -25.933 -0.665 11.358 1.00 91.62 351 THR A C 1
ATOM 2798 O O . THR A 1 351 ? -26.425 -1.675 10.858 1.00 91.62 351 THR A O 1
ATOM 2801 N N . PHE A 1 352 ? -24.651 -0.349 11.184 1.00 91.00 352 PHE A N 1
ATOM 2802 C CA . PHE A 1 352 ? -23.706 -1.070 10.339 1.00 91.00 352 PHE A CA 1
ATOM 2803 C C . PHE A 1 352 ? -22.484 -1.486 11.154 1.00 91.00 352 PHE A C 1
ATOM 2805 O O . PHE A 1 352 ? -21.764 -0.645 11.690 1.00 91.00 352 PHE A O 1
ATOM 2812 N N . ARG A 1 353 ? -22.208 -2.790 11.195 1.00 91.88 353 ARG A N 1
ATOM 2813 C CA . ARG A 1 353 ? -21.006 -3.337 11.824 1.00 91.88 353 ARG A CA 1
ATOM 2814 C C . ARG A 1 353 ? -20.001 -3.815 10.774 1.00 91.88 353 ARG A C 1
ATOM 2816 O O . ARG A 1 353 ? -20.305 -4.674 9.945 1.00 91.88 353 ARG A O 1
ATOM 2823 N N . TYR A 1 354 ? -18.786 -3.283 10.847 1.00 89.31 354 TYR A N 1
ATOM 2824 C CA . TYR A 1 354 ? -17.575 -3.901 10.312 1.00 89.31 354 TYR A CA 1
ATOM 2825 C C . TYR A 1 354 ? -16.899 -4.742 11.409 1.00 89.31 354 TYR A C 1
ATOM 2827 O O . TYR A 1 354 ? -17.326 -4.694 12.553 1.00 89.31 354 TYR A O 1
ATOM 2835 N N . ILE A 1 355 ? -15.875 -5.544 11.094 1.00 87.56 355 ILE A N 1
ATOM 2836 C CA . ILE A 1 355 ? -15.330 -6.544 12.046 1.00 87.56 355 ILE A CA 1
ATOM 2837 C C . ILE A 1 355 ? -15.027 -5.933 13.427 1.00 87.56 355 ILE A C 1
ATOM 2839 O O . ILE A 1 355 ? -15.479 -6.491 14.422 1.00 87.56 355 ILE A O 1
ATOM 2843 N N . ASP A 1 356 ? -14.359 -4.774 13.444 1.00 87.19 356 ASP A N 1
ATOM 2844 C CA . ASP A 1 356 ? -13.912 -4.073 14.656 1.00 87.19 356 ASP A CA 1
ATOM 2845 C C . ASP A 1 356 ? -14.473 -2.631 14.780 1.00 87.19 356 ASP A C 1
ATOM 2847 O O . ASP A 1 356 ? -14.137 -1.925 15.726 1.00 87.19 356 ASP A O 1
ATOM 2851 N N . ASP A 1 357 ? -15.309 -2.169 13.836 1.00 89.94 357 ASP A N 1
ATOM 2852 C CA . ASP A 1 357 ? -15.915 -0.823 13.835 1.00 89.94 357 ASP A CA 1
ATOM 2853 C C . ASP A 1 357 ? -17.458 -0.952 13.816 1.00 89.94 357 ASP A C 1
ATOM 2855 O O . ASP A 1 357 ? -18.016 -1.609 12.933 1.00 89.94 357 ASP A O 1
ATOM 2859 N N . LEU A 1 358 ? -18.167 -0.291 14.737 1.00 92.00 358 LEU A N 1
ATOM 2860 C CA . LEU A 1 358 ? -19.636 -0.207 14.770 1.00 92.00 358 LEU A CA 1
ATOM 2861 C C . LEU A 1 358 ? -20.069 1.235 14.480 1.00 92.00 358 LEU A C 1
ATOM 2863 O O . LEU A 1 358 ? -19.560 2.159 15.102 1.00 92.00 358 LEU A O 1
ATOM 2867 N N . GLY A 1 359 ? -21.004 1.433 13.551 1.00 91.56 359 GLY A N 1
ATOM 2868 C CA . GLY A 1 359 ? -21.605 2.737 13.270 1.00 91.56 359 GLY A CA 1
ATOM 2869 C C . GLY A 1 359 ? -23.125 2.655 13.335 1.00 91.56 359 GLY A C 1
ATOM 2870 O O . GLY A 1 359 ? -23.713 1.746 12.753 1.00 91.56 359 GLY A O 1
ATOM 2871 N N . ALA A 1 360 ? -23.769 3.597 14.020 1.00 90.19 360 ALA A N 1
ATOM 2872 C CA . ALA A 1 360 ? -25.224 3.679 14.112 1.00 90.19 360 ALA A CA 1
ATOM 2873 C C . ALA A 1 360 ? -25.680 5.108 13.797 1.00 90.19 360 ALA A C 1
ATOM 2875 O O . ALA A 1 360 ? -25.345 6.044 14.515 1.00 90.19 360 ALA A O 1
ATOM 2876 N N . ILE A 1 361 ? -26.429 5.276 12.707 1.00 85.88 361 ILE A N 1
ATOM 2877 C CA . ILE A 1 361 ? -26.974 6.571 12.278 1.00 85.88 361 ILE A CA 1
ATOM 2878 C C . ILE A 1 361 ? -28.467 6.598 12.624 1.00 85.88 361 ILE A C 1
ATOM 2880 O O . ILE A 1 361 ? -29.147 5.583 12.490 1.00 85.88 361 ILE A O 1
ATOM 2884 N N . ASN A 1 362 ? -28.977 7.747 13.081 1.00 85.94 362 ASN A N 1
ATOM 2885 C CA . ASN A 1 362 ? -30.374 7.950 13.502 1.00 85.94 362 ASN A CA 1
ATOM 2886 C C . ASN A 1 362 ? -30.861 7.010 14.631 1.00 85.94 362 ASN A C 1
ATOM 2888 O O . ASN A 1 362 ? -32.063 6.824 14.816 1.00 85.94 362 ASN A O 1
ATOM 2892 N N . ASN A 1 363 ? -29.941 6.440 15.418 1.00 87.69 363 ASN A N 1
ATOM 2893 C CA . ASN A 1 363 ? -30.251 5.537 16.526 1.00 87.69 363 ASN A CA 1
ATOM 2894 C C . ASN A 1 363 ? -29.974 6.212 17.880 1.00 87.69 363 ASN A C 1
ATOM 2896 O O . ASN A 1 363 ? -28.916 6.025 18.475 1.00 87.69 363 ASN A O 1
ATOM 2900 N N . ALA A 1 364 ? -30.942 6.981 18.384 1.00 82.69 364 ALA A N 1
ATOM 2901 C CA . ALA A 1 364 ? -30.822 7.688 19.665 1.00 82.69 364 ALA A CA 1
ATOM 2902 C C . ALA A 1 364 ? -30.763 6.762 20.902 1.00 82.69 364 ALA A C 1
ATOM 2904 O O . ALA A 1 364 ? -30.442 7.224 21.993 1.00 82.69 364 ALA A O 1
ATOM 2905 N N . VAL A 1 365 ? -31.072 5.466 20.759 1.00 88.31 365 VAL A N 1
ATOM 2906 C CA . VAL A 1 365 ? -31.091 4.507 21.879 1.00 88.31 365 VAL A CA 1
ATOM 2907 C C . VAL A 1 365 ? -29.832 3.639 21.965 1.00 88.31 365 VAL A C 1
ATOM 2909 O O . VAL A 1 365 ? -29.660 2.939 22.963 1.00 88.31 365 VAL A O 1
ATOM 2912 N N . ILE A 1 366 ? -28.937 3.685 20.967 1.00 89.88 366 ILE A N 1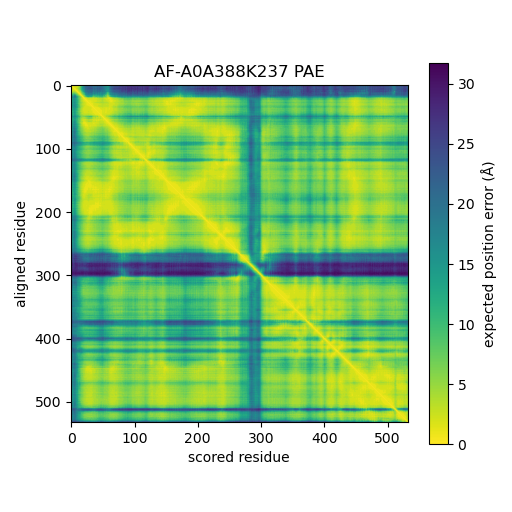
ATOM 2913 C CA . ILE A 1 366 ? -27.787 2.769 20.847 1.00 89.88 366 ILE A CA 1
ATOM 2914 C C . ILE A 1 366 ? -26.889 2.750 22.091 1.00 89.88 366 ILE A C 1
ATOM 2916 O O . ILE A 1 366 ? -26.465 1.678 22.513 1.00 89.88 366 ILE A O 1
ATOM 2920 N N . SER A 1 367 ? -26.656 3.899 22.728 1.00 86.88 367 SER A N 1
ATOM 2921 C CA . SER A 1 367 ? -25.785 4.014 23.904 1.00 86.88 367 SER A CA 1
ATOM 2922 C C . SER A 1 367 ? -26.254 3.135 25.069 1.00 86.88 367 SER A C 1
ATOM 2924 O O . SER A 1 367 ? -25.435 2.485 25.716 1.00 86.88 367 SER A O 1
ATOM 2926 N N . SER A 1 368 ? -27.568 3.012 25.290 1.00 87.94 368 SER A N 1
ATOM 2927 C CA . SER A 1 368 ? -28.155 2.104 26.289 1.00 87.94 368 SER A CA 1
ATOM 2928 C C . SER A 1 368 ? -27.813 0.635 26.006 1.00 87.94 368 SER A C 1
ATOM 2930 O O . SER A 1 368 ? -27.396 -0.100 26.903 1.00 87.94 368 SER A O 1
ATOM 2932 N N . PHE A 1 369 ? -27.870 0.233 24.734 1.00 91.00 369 PHE A N 1
ATOM 2933 C CA . PHE A 1 369 ? -27.543 -1.123 24.280 1.00 91.00 369 PHE A CA 1
ATOM 2934 C C . PHE A 1 369 ? -26.055 -1.492 24.405 1.00 91.00 369 PHE A C 1
ATOM 2936 O O . PHE A 1 369 ? -25.718 -2.682 24.372 1.00 91.00 369 PHE A O 1
ATOM 2943 N N . LEU A 1 370 ? -25.177 -0.501 24.586 1.00 89.19 370 LEU A N 1
ATOM 2944 C CA . LEU A 1 370 ? -23.720 -0.660 24.656 1.00 89.19 370 LEU A CA 1
ATOM 2945 C C . LEU A 1 370 ? -23.121 -0.407 26.055 1.00 89.19 370 LEU A C 1
ATOM 2947 O O . LEU A 1 370 ? -21.910 -0.532 26.216 1.00 89.19 370 LEU A O 1
ATOM 2951 N N . ARG A 1 371 ? -23.945 -0.113 27.076 1.00 82.56 371 ARG A N 1
ATOM 2952 C CA . ARG A 1 371 ? -23.503 0.025 28.484 1.00 82.56 371 ARG A CA 1
ATOM 2953 C C . ARG A 1 371 ? -22.779 -1.226 29.004 1.00 82.56 371 ARG A C 1
ATOM 2955 O O . ARG A 1 371 ? -22.921 -2.317 28.443 1.00 82.56 371 ARG A O 1
ATOM 2962 N N . GLN A 1 372 ? -22.037 -1.084 30.099 1.00 79.06 372 GLN A N 1
ATOM 2963 C CA . GLN A 1 372 ? -21.409 -2.214 30.792 1.00 79.06 372 GLN A CA 1
ATOM 2964 C C . GLN A 1 372 ? -22.406 -2.899 31.741 1.00 79.06 372 GLN A C 1
ATOM 2966 O O . GLN A 1 372 ? -23.425 -2.323 32.119 1.00 79.06 372 GLN A O 1
ATOM 2971 N N . SER A 1 373 ? -22.153 -4.158 32.099 1.00 72.81 373 SER A N 1
ATOM 2972 C CA . SER A 1 373 ? -23.060 -4.970 32.926 1.00 72.81 373 SER A CA 1
ATOM 2973 C C . SER A 1 373 ? -23.216 -4.456 34.360 1.00 72.81 373 SER A C 1
ATOM 2975 O O . SER A 1 373 ? -24.267 -4.668 34.958 1.00 72.81 373 SER A O 1
ATOM 2977 N N . GLY A 1 374 ? -22.218 -3.737 34.889 1.00 72.62 374 GLY A N 1
ATOM 2978 C CA . GLY A 1 374 ? -22.273 -3.122 36.220 1.00 72.62 374 GLY A CA 1
ATOM 2979 C C . GLY A 1 374 ? -23.341 -2.031 36.376 1.00 72.62 374 GLY A C 1
ATOM 2980 O O . GLY A 1 374 ? -23.785 -1.788 37.495 1.00 72.62 374 GLY A O 1
ATOM 2981 N N . ASP A 1 375 ? -23.793 -1.429 35.270 1.00 68.19 375 ASP A N 1
ATOM 2982 C CA . ASP A 1 375 ? -24.760 -0.321 35.255 1.00 68.19 375 ASP A CA 1
ATOM 2983 C C . ASP A 1 375 ? -26.198 -0.770 34.911 1.00 68.19 375 ASP A C 1
ATOM 2985 O O . ASP A 1 375 ? -27.055 0.066 34.605 1.00 68.19 375 ASP A O 1
ATOM 2989 N N . ARG A 1 376 ? -26.469 -2.085 34.885 1.00 74.62 376 ARG A N 1
ATOM 2990 C CA . ARG A 1 376 ? -27.727 -2.667 34.382 1.00 74.62 376 ARG A CA 1
ATOM 2991 C C . ARG A 1 376 ? -28.577 -3.343 35.453 1.00 74.62 376 ARG A C 1
ATOM 2993 O O . ARG A 1 376 ? -28.068 -3.996 36.361 1.00 74.62 376 ARG A O 1
ATOM 3000 N N . ASP A 1 377 ? -29.895 -3.276 35.266 1.00 78.81 377 ASP A N 1
ATOM 3001 C CA . ASP A 1 377 ? -30.831 -4.196 35.920 1.00 78.81 377 ASP A CA 1
ATOM 3002 C C . ASP A 1 377 ? -30.612 -5.623 35.367 1.00 78.81 377 ASP A C 1
ATOM 3004 O O . ASP A 1 377 ? -30.452 -5.776 34.152 1.00 78.81 377 ASP A O 1
ATOM 3008 N N . PRO A 1 378 ? -30.636 -6.686 36.193 1.00 76.25 378 PRO A N 1
ATOM 3009 C CA . PRO A 1 378 ? -30.554 -8.073 35.719 1.00 76.25 378 PRO A CA 1
ATOM 3010 C C . PRO A 1 378 ? -31.599 -8.468 34.660 1.00 76.25 378 PRO A C 1
ATOM 3012 O O . PRO A 1 378 ? -31.391 -9.441 33.935 1.00 76.25 378 PRO A O 1
ATOM 3015 N N . ASN A 1 379 ? -32.713 -7.736 34.574 1.00 81.25 379 ASN A N 1
ATOM 3016 C CA . ASN A 1 379 ? -33.802 -7.940 33.619 1.00 81.25 379 ASN A CA 1
ATOM 3017 C C . ASN A 1 379 ? -33.761 -6.963 32.430 1.00 81.25 379 ASN A C 1
ATOM 3019 O O . ASN A 1 379 ? -34.686 -6.976 31.619 1.00 81.25 379 ASN A O 1
ATOM 3023 N N . ASP A 1 380 ? -32.730 -6.116 32.314 1.00 85.06 380 ASP A N 1
ATOM 3024 C CA . ASP A 1 380 ? -32.576 -5.171 31.204 1.00 85.06 380 ASP A CA 1
ATOM 3025 C C . ASP A 1 380 ? -32.514 -5.922 29.852 1.00 85.06 380 ASP A C 1
ATOM 3027 O O . ASP A 1 380 ? -31.577 -6.695 29.616 1.00 85.06 380 ASP A O 1
ATOM 3031 N N . PRO A 1 381 ? -33.481 -5.727 28.931 1.00 85.62 381 PRO A N 1
ATOM 3032 C CA . PRO A 1 381 ? -33.421 -6.327 27.601 1.00 85.62 381 PRO A CA 1
ATOM 3033 C C . PRO A 1 381 ? -32.449 -5.581 26.672 1.00 85.62 381 PRO A C 1
ATOM 3035 O O . PRO A 1 381 ? -32.033 -6.138 25.649 1.00 85.62 381 PRO A O 1
ATOM 3038 N N . CYS A 1 382 ? -32.079 -4.342 27.015 1.00 88.06 382 CYS A N 1
ATOM 3039 C CA . CYS A 1 382 ? -31.332 -3.404 26.186 1.00 88.06 382 CYS A CA 1
ATOM 3040 C C . CYS A 1 382 ? -29.817 -3.597 26.328 1.00 88.06 382 CYS A C 1
ATOM 3042 O O . CYS A 1 382 ? -29.071 -2.730 26.780 1.00 88.06 382 CYS A O 1
ATOM 3044 N N . TRP A 1 383 ? -29.341 -4.748 25.864 1.00 90.62 383 TRP A N 1
ATOM 3045 C CA . TRP A 1 383 ? -27.919 -5.009 25.652 1.00 90.62 383 TRP A CA 1
ATOM 3046 C C . TRP A 1 383 ? -27.698 -5.819 24.384 1.00 90.62 383 TRP A C 1
ATOM 3048 O O . TRP A 1 383 ? -28.571 -6.589 23.981 1.00 90.62 383 TRP A O 1
ATOM 3058 N N . VAL A 1 384 ? -26.526 -5.676 23.762 1.00 92.12 384 VAL A N 1
ATOM 3059 C CA . VAL A 1 384 ? -26.123 -6.518 22.621 1.00 92.12 384 VAL A CA 1
ATOM 3060 C C . VAL A 1 384 ? -24.991 -7.460 23.010 1.00 92.12 384 VAL A C 1
ATOM 3062 O O . VAL A 1 384 ? -25.169 -8.678 22.967 1.00 92.12 384 VAL A O 1
ATOM 3065 N N . TYR A 1 385 ? -23.849 -6.914 23.429 1.00 91.88 385 TYR A N 1
ATOM 3066 C CA . TYR A 1 385 ? -22.614 -7.677 23.607 1.00 91.88 385 TYR A CA 1
ATOM 3067 C C . TYR A 1 385 ? -22.266 -7.912 25.087 1.00 91.88 385 TYR A C 1
ATOM 3069 O O . TYR A 1 385 ? -22.475 -7.017 25.905 1.00 91.88 385 TYR A O 1
ATOM 3077 N N . PRO A 1 386 ? -21.714 -9.087 25.446 1.00 87.75 386 PRO A N 1
ATOM 3078 C CA . PRO A 1 386 ? -21.120 -9.323 26.759 1.00 87.75 386 PRO A CA 1
ATOM 3079 C C . PRO A 1 386 ? -19.777 -8.589 26.903 1.00 87.75 386 PRO A C 1
ATOM 3081 O O . PRO A 1 386 ? -18.791 -8.939 26.250 1.00 87.75 386 PRO A O 1
ATOM 3084 N N . ASP A 1 387 ? -19.726 -7.633 27.824 1.00 84.31 387 ASP A N 1
ATOM 3085 C CA . ASP A 1 387 ? -18.532 -6.867 28.217 1.00 84.31 387 ASP A CA 1
ATOM 3086 C C . ASP A 1 387 ? -17.359 -7.739 28.707 1.00 84.31 387 ASP A C 1
ATOM 3088 O O . ASP A 1 387 ? -16.198 -7.397 28.501 1.00 84.31 387 ASP A O 1
ATOM 3092 N N . GLN A 1 388 ? -17.648 -8.921 29.259 1.00 82.62 388 GLN A N 1
ATOM 3093 C CA . GLN A 1 388 ? -16.658 -9.946 29.629 1.00 82.62 388 GLN A CA 1
ATOM 3094 C C . GLN A 1 388 ? -15.764 -10.411 28.463 1.00 82.62 388 GLN A C 1
ATOM 3096 O O . GLN A 1 388 ? -14.687 -10.963 28.700 1.00 82.62 388 GLN A O 1
ATOM 3101 N N . PHE A 1 389 ? -16.221 -10.253 27.214 1.00 82.75 389 PHE A N 1
ATOM 3102 C CA . PHE A 1 389 ? -15.529 -10.741 26.013 1.00 82.75 389 PHE A CA 1
ATOM 3103 C C . PHE A 1 389 ? -15.369 -9.684 24.915 1.00 82.75 389 PHE A C 1
ATOM 3105 O O . PHE A 1 389 ? -14.503 -9.840 24.056 1.00 82.75 389 PHE A O 1
ATOM 3112 N N . ILE A 1 390 ? -16.221 -8.656 24.902 1.00 87.50 390 ILE A N 1
ATOM 3113 C CA . ILE A 1 390 ? -16.311 -7.654 23.840 1.00 87.50 390 ILE A CA 1
ATOM 3114 C C . ILE A 1 390 ? -16.313 -6.270 24.490 1.00 87.50 390 ILE A C 1
ATOM 3116 O O . ILE A 1 390 ? -17.309 -5.836 25.061 1.00 87.50 390 ILE A O 1
ATOM 3120 N N . GLU A 1 391 ? -15.188 -5.571 24.370 1.00 86.94 391 GLU A N 1
ATOM 3121 C CA . GLU A 1 391 ? -15.067 -4.157 24.718 1.00 86.94 391 GLU A CA 1
ATOM 3122 C C . GLU A 1 391 ? -15.495 -3.306 23.512 1.00 86.94 391 GLU A C 1
ATOM 3124 O O . GLU A 1 391 ? -15.014 -3.525 22.399 1.00 86.94 391 GLU A O 1
ATOM 3129 N N . ILE A 1 392 ? -16.367 -2.318 23.724 1.00 86.81 392 ILE A N 1
ATOM 3130 C CA . ILE A 1 392 ? -16.669 -1.280 22.731 1.00 86.81 392 ILE A CA 1
ATOM 3131 C C . ILE A 1 392 ? -16.209 0.058 23.293 1.00 86.81 392 ILE A C 1
ATOM 3133 O O . ILE A 1 392 ? -16.539 0.416 24.422 1.00 86.81 392 ILE A O 1
ATOM 3137 N N . LYS A 1 393 ? -15.423 0.782 22.494 1.00 87.06 393 LYS A N 1
ATOM 3138 C CA . LYS A 1 393 ? -14.917 2.115 22.821 1.00 87.06 393 LYS A CA 1
ATOM 3139 C C . LYS A 1 393 ? -15.699 3.125 22.017 1.00 87.06 393 LYS A C 1
ATOM 3141 O O . LYS A 1 393 ? -15.650 3.089 20.790 1.00 87.06 393 LYS A O 1
ATOM 3146 N N . GLU A 1 394 ? -16.402 4.002 22.719 1.00 86.00 394 GLU A N 1
ATOM 3147 C CA . GLU A 1 394 ? -17.070 5.130 22.090 1.00 86.00 394 GLU A CA 1
ATOM 3148 C C . GLU A 1 394 ? -16.022 6.050 21.450 1.00 86.00 394 GLU A C 1
ATOM 3150 O O . GLU A 1 394 ? -15.000 6.370 22.062 1.00 86.00 394 GLU A O 1
ATOM 3155 N N . ASN A 1 395 ? -16.262 6.433 20.199 1.00 85.62 395 ASN A N 1
ATOM 3156 C CA . ASN A 1 395 ? -15.428 7.368 19.441 1.00 85.62 395 ASN A CA 1
ATOM 3157 C C . ASN A 1 395 ? -16.248 8.512 18.819 1.00 85.62 395 ASN A C 1
ATOM 3159 O O . ASN A 1 395 ? -15.726 9.269 17.996 1.00 85.62 395 ASN A O 1
ATOM 3163 N N . THR A 1 396 ? -17.519 8.610 19.211 1.00 88.50 396 THR A N 1
ATOM 3164 C CA . THR A 1 396 ? -18.446 9.690 18.890 1.00 88.50 396 THR A CA 1
ATOM 3165 C C . THR A 1 396 ? -18.300 10.818 19.908 1.00 88.50 396 THR A C 1
ATOM 3167 O O . THR A 1 396 ? -18.360 10.588 21.115 1.00 88.50 396 THR A O 1
ATOM 3170 N N . GLU A 1 397 ? -18.156 12.051 19.433 1.00 88.69 397 GLU A N 1
ATOM 3171 C CA . GLU A 1 397 ? -18.343 13.239 20.259 1.00 88.69 397 GLU A CA 1
ATOM 3172 C C . GLU A 1 397 ? -19.846 13.460 20.480 1.00 88.69 397 GLU A C 1
ATOM 3174 O O . GLU A 1 397 ? -20.621 13.527 19.519 1.00 88.69 397 GLU A O 1
ATOM 3179 N N . VAL A 1 398 ? -20.257 13.557 21.746 1.00 83.69 398 VAL A N 1
ATOM 3180 C CA . VAL A 1 398 ? -21.657 13.704 22.170 1.00 83.69 398 VAL A CA 1
ATOM 3181 C C . VAL A 1 398 ? -21.886 15.047 22.861 1.00 83.69 398 VAL A C 1
ATOM 3183 O O . VAL A 1 398 ? -21.021 15.536 23.588 1.00 83.69 398 VAL A O 1
ATOM 3186 N N . HIS A 1 399 ? -23.053 15.647 22.637 1.00 77.19 399 HIS A N 1
ATOM 3187 C CA . HIS A 1 399 ? -23.517 16.816 23.383 1.00 77.19 399 HIS A CA 1
ATOM 3188 C C . HIS A 1 399 ? -23.967 16.429 24.806 1.00 77.19 399 HIS A C 1
ATOM 3190 O O . HIS A 1 399 ? -24.089 15.250 25.141 1.00 77.19 399 HIS A O 1
ATOM 3196 N N . GLU A 1 400 ? -24.235 17.428 25.655 1.00 73.25 400 GLU A N 1
ATOM 3197 C CA . GLU A 1 400 ? -24.689 17.232 27.047 1.00 73.25 400 GLU A CA 1
ATOM 3198 C C . GLU A 1 400 ? -26.019 16.457 27.159 1.00 73.25 400 GLU A C 1
ATOM 3200 O O . GLU A 1 400 ? -26.292 15.839 28.186 1.00 73.25 400 GLU A O 1
ATOM 3205 N N . ASP A 1 401 ? -26.830 16.452 26.098 1.00 69.81 401 ASP A N 1
ATOM 3206 C CA . ASP A 1 401 ? -28.077 15.686 25.971 1.00 69.81 401 ASP A CA 1
ATOM 3207 C C . ASP A 1 401 ? -27.871 14.221 25.525 1.00 69.81 401 ASP A C 1
ATOM 3209 O O . ASP A 1 401 ? -28.832 13.455 25.434 1.00 69.81 401 ASP A O 1
ATOM 3213 N N . GLY A 1 402 ? -26.623 13.813 25.269 1.00 70.50 402 GLY A N 1
ATOM 3214 C CA . GLY A 1 402 ? -26.252 12.476 24.808 1.00 70.50 402 GLY A CA 1
ATOM 3215 C C . GLY A 1 402 ? -26.367 12.257 23.295 1.00 70.50 402 GLY A C 1
ATOM 3216 O O . GLY A 1 402 ? -26.174 11.127 22.842 1.00 70.50 402 GLY A O 1
ATOM 3217 N N . ILE A 1 403 ? -26.661 13.293 22.500 1.00 73.75 403 ILE A N 1
ATOM 3218 C CA . ILE A 1 403 ? -26.736 13.186 21.036 1.00 73.75 403 ILE A CA 1
ATOM 3219 C C . ILE A 1 403 ? -25.331 13.282 20.427 1.00 73.75 403 ILE A C 1
ATOM 3221 O O . ILE A 1 403 ? -24.603 14.249 20.646 1.00 73.75 403 ILE A O 1
ATOM 3225 N N . GLY A 1 404 ? -24.957 12.284 19.621 1.00 79.81 404 GLY A N 1
ATOM 3226 C CA . GLY A 1 404 ? -23.710 12.290 18.854 1.00 79.81 404 GLY A CA 1
ATOM 3227 C C . GLY A 1 404 ? -23.727 13.318 17.722 1.00 79.81 404 GLY A C 1
ATOM 3228 O O . GLY A 1 404 ? -24.624 13.281 16.878 1.00 79.81 404 GLY A O 1
ATOM 3229 N N . TYR A 1 405 ? -22.731 14.207 17.683 1.00 87.12 405 TYR A N 1
ATOM 3230 C CA . TYR A 1 405 ? -22.634 15.286 16.690 1.00 87.12 405 TYR A CA 1
ATOM 3231 C C . TYR A 1 405 ? -21.403 15.179 15.772 1.00 87.12 405 TYR A C 1
ATOM 3233 O O . TYR A 1 405 ? -21.468 15.641 14.631 1.00 87.12 405 TYR A O 1
ATOM 3241 N N . VAL A 1 406 ? -20.319 14.517 16.200 1.00 91.25 406 VAL A N 1
ATOM 3242 C CA . VAL A 1 406 ? -19.186 14.120 15.336 1.00 91.25 406 VAL A CA 1
ATOM 3243 C C . VAL A 1 406 ? -18.859 12.648 15.563 1.00 91.25 406 VAL A C 1
ATOM 3245 O O . VAL A 1 406 ? -18.634 12.236 16.694 1.00 91.25 406 VAL A O 1
ATOM 3248 N N . ALA A 1 407 ? -18.788 11.848 14.498 1.00 90.81 407 ALA A N 1
ATOM 3249 C CA . ALA A 1 407 ? -18.430 10.429 14.576 1.00 90.81 407 ALA A CA 1
ATOM 3250 C C . ALA A 1 407 ? -17.437 10.029 13.477 1.00 90.81 407 ALA A C 1
ATOM 3252 O O . ALA A 1 407 ? -17.534 10.486 12.337 1.00 90.81 407 ALA A O 1
ATOM 3253 N N . ASN A 1 408 ? -16.508 9.125 13.799 1.00 90.50 408 ASN A N 1
ATOM 3254 C CA . ASN A 1 408 ? -15.505 8.619 12.859 1.00 90.50 408 ASN A CA 1
ATOM 3255 C C . ASN A 1 408 ? -15.755 7.144 12.524 1.00 90.50 408 ASN A C 1
ATOM 3257 O O . ASN A 1 408 ? -15.511 6.262 13.348 1.00 90.50 408 ASN A O 1
ATOM 3261 N N . PHE A 1 409 ? -16.164 6.859 11.284 1.00 88.81 409 PHE A N 1
ATOM 3262 C CA . PHE A 1 409 ? -16.414 5.499 10.801 1.00 88.81 409 PHE A CA 1
ATOM 3263 C C . PHE A 1 409 ? -15.520 5.167 9.597 1.00 88.81 409 PHE A C 1
ATOM 3265 O O . PHE A 1 409 ? -15.574 5.813 8.548 1.00 88.81 409 PHE A O 1
ATOM 3272 N N . LEU A 1 410 ? -14.678 4.137 9.741 1.00 87.75 410 LEU A N 1
ATOM 3273 C CA . LEU A 1 410 ? -13.681 3.694 8.753 1.00 87.75 410 LEU A CA 1
ATOM 3274 C C . LEU A 1 410 ? -12.688 4.797 8.313 1.00 87.75 410 LEU A C 1
ATOM 3276 O O . LEU A 1 410 ? -11.613 4.931 8.899 1.00 87.75 410 LEU A O 1
ATOM 3280 N N . SER A 1 411 ? -13.016 5.546 7.256 1.00 88.06 411 SER A N 1
ATOM 3281 C CA . SER A 1 411 ? -12.217 6.646 6.674 1.00 88.06 411 SER A CA 1
ATOM 3282 C C . SER A 1 411 ? -13.060 7.899 6.404 1.00 88.06 411 SER A C 1
ATOM 3284 O O . SER A 1 411 ? -12.711 8.718 5.554 1.00 88.06 411 SER A O 1
ATOM 3286 N N . MET A 1 412 ? -14.189 8.021 7.099 1.00 90.81 412 MET A N 1
ATOM 3287 C CA . MET A 1 412 ? -15.140 9.118 6.988 1.00 90.81 412 MET A CA 1
ATOM 3288 C C . MET A 1 412 ? -15.412 9.700 8.374 1.00 90.81 412 MET A C 1
ATOM 3290 O O . MET A 1 412 ? -15.715 8.952 9.305 1.00 90.81 412 MET A O 1
ATOM 3294 N N . THR A 1 413 ? -15.336 11.021 8.483 1.00 92.38 413 THR A N 1
ATOM 3295 C CA . THR A 1 413 ? -15.929 11.768 9.594 1.00 92.38 413 THR A CA 1
ATOM 3296 C C . THR A 1 413 ? -17.334 12.174 9.168 1.00 92.38 413 THR A C 1
ATOM 3298 O O . THR A 1 413 ? -17.531 12.625 8.037 1.00 92.38 413 THR A O 1
ATOM 3301 N N . ILE A 1 414 ? -18.310 11.983 10.050 1.00 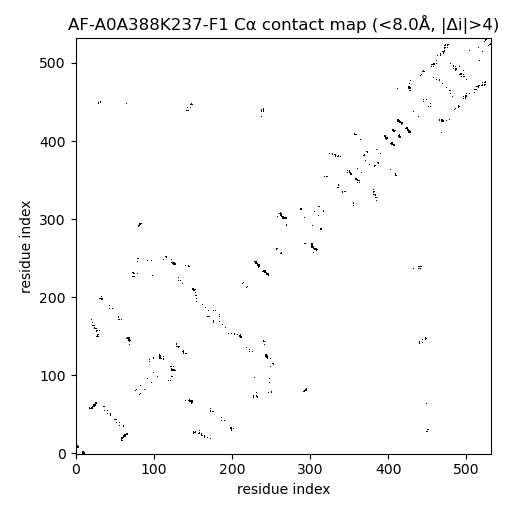90.88 414 ILE A N 1
ATOM 3302 C CA . ILE A 1 414 ? -19.685 12.467 9.908 1.00 90.88 414 ILE A CA 1
ATOM 3303 C C . ILE A 1 414 ? -19.860 13.585 10.932 1.00 90.88 414 ILE A C 1
ATOM 3305 O O . ILE A 1 414 ? -19.569 13.372 12.107 1.00 90.88 414 ILE A O 1
ATOM 3309 N N . THR A 1 415 ? -20.339 14.750 10.503 1.00 91.12 415 THR A N 1
ATOM 3310 C CA . THR A 1 415 ? -20.603 15.901 11.376 1.00 91.12 415 THR A CA 1
ATOM 3311 C C . THR A 1 415 ? -22.038 16.363 11.179 1.00 91.12 415 THR A C 1
ATOM 3313 O O . THR A 1 415 ? -22.414 16.756 10.075 1.00 91.12 415 THR A O 1
ATOM 3316 N N . VAL A 1 416 ? -22.849 16.321 12.234 1.00 88.00 416 VAL A N 1
ATOM 3317 C CA . VAL A 1 416 ? -24.225 16.833 12.218 1.00 88.00 416 VAL A CA 1
ATOM 3318 C C . VAL A 1 416 ? -24.177 18.360 12.157 1.00 88.00 416 VAL A C 1
ATOM 3320 O O . VAL A 1 416 ? -23.574 19.002 13.012 1.00 88.00 416 VAL A O 1
ATOM 3323 N N . THR A 1 417 ? -24.801 18.950 11.136 1.00 85.44 417 THR A N 1
ATOM 3324 C CA . THR A 1 417 ? -24.846 20.408 10.932 1.00 85.44 417 THR A CA 1
ATOM 3325 C C . THR A 1 417 ? -26.112 21.042 11.493 1.00 85.44 417 THR A C 1
ATOM 3327 O O . THR A 1 417 ? -26.080 22.194 11.914 1.00 85.44 417 THR A O 1
ATOM 3330 N N . SER A 1 418 ? -27.220 20.299 11.528 1.00 82.56 418 SER A N 1
ATOM 3331 C CA . SER A 1 418 ? -28.449 20.705 12.211 1.00 82.56 418 SER A CA 1
ATOM 3332 C C . SER A 1 418 ? -29.219 19.464 12.672 1.00 82.56 418 SER A C 1
ATOM 3334 O O . SER A 1 418 ? -29.815 18.776 11.838 1.00 82.56 418 SER A O 1
ATOM 3336 N N . PRO A 1 419 ? -29.257 19.173 13.988 1.00 76.38 419 PRO A N 1
ATOM 3337 C CA . PRO A 1 419 ? -30.062 18.078 14.533 1.00 76.38 419 PRO A CA 1
ATOM 3338 C C . PRO A 1 419 ? -31.563 18.247 14.254 1.00 76.38 419 PRO A C 1
ATOM 3340 O O . PRO A 1 419 ? -32.269 17.262 14.070 1.00 76.38 419 PRO A O 1
ATOM 3343 N N . ILE A 1 420 ? -32.045 19.495 14.184 1.00 78.50 420 ILE A N 1
ATOM 3344 C CA . ILE A 1 420 ? -33.460 19.833 13.955 1.00 78.50 420 ILE A CA 1
ATOM 3345 C C . ILE A 1 420 ? -33.875 19.531 12.509 1.00 78.50 420 ILE A C 1
ATOM 3347 O O . ILE A 1 420 ? -34.961 19.012 12.269 1.00 78.50 420 ILE A O 1
ATOM 3351 N N . GLU A 1 421 ? -33.012 19.844 11.541 1.00 80.06 421 GLU A N 1
ATOM 3352 C CA . GLU A 1 421 ? -33.275 19.600 10.115 1.00 80.06 421 GLU A CA 1
ATOM 3353 C C . GLU A 1 421 ? -32.836 18.195 9.662 1.00 80.06 421 GLU A C 1
ATOM 3355 O O . GLU A 1 421 ? -33.096 17.805 8.524 1.00 80.06 421 GLU A O 1
ATOM 3360 N N . GLY A 1 422 ? -32.145 17.442 10.525 1.00 78.06 422 GLY A N 1
ATOM 3361 C CA . GLY A 1 422 ? -31.543 16.152 10.187 1.00 78.06 422 GLY A CA 1
ATOM 3362 C C . GLY A 1 422 ? -30.391 16.258 9.181 1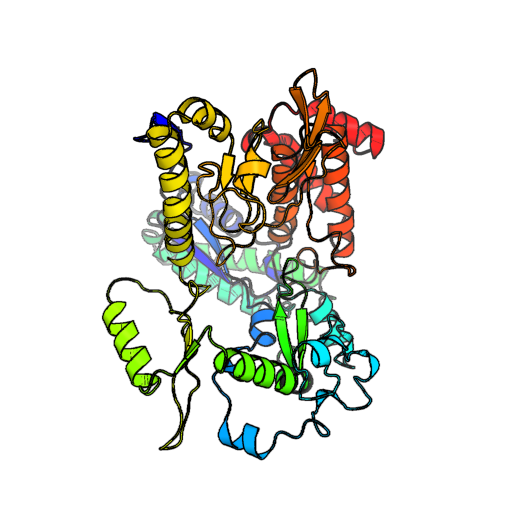.00 78.06 422 GLY A C 1
ATOM 3363 O O . GLY A 1 422 ? -30.122 15.298 8.457 1.00 78.06 422 GLY A O 1
ATOM 3364 N N . THR A 1 423 ? -29.728 17.417 9.090 1.00 84.88 423 THR A N 1
ATOM 3365 C CA . THR A 1 423 ? -28.638 17.643 8.130 1.00 84.88 423 THR A CA 1
ATOM 3366 C C . THR A 1 423 ? -27.280 17.299 8.730 1.00 84.88 423 THR A C 1
ATOM 3368 O O . THR A 1 423 ? -26.996 17.566 9.901 1.00 84.88 423 THR A O 1
ATOM 3371 N N . TYR A 1 424 ? -26.423 16.706 7.903 1.00 89.06 424 TYR A N 1
ATOM 3372 C CA . TYR A 1 424 ? -25.046 16.372 8.239 1.00 89.06 424 TYR A CA 1
ATOM 3373 C C . TYR A 1 424 ? -24.140 16.551 7.020 1.00 89.06 424 TYR A C 1
ATOM 3375 O O . TYR A 1 424 ? -24.589 16.480 5.872 1.00 89.06 424 TYR A O 1
ATOM 3383 N N . ILE A 1 425 ? -22.850 16.733 7.282 1.00 90.00 425 ILE A N 1
ATOM 3384 C CA . ILE A 1 425 ? -21.786 16.686 6.284 1.00 90.00 425 ILE A CA 1
ATOM 3385 C C . ILE A 1 425 ? -20.862 15.498 6.535 1.00 90.00 425 ILE A C 1
ATOM 3387 O O . ILE A 1 425 ? -20.780 14.963 7.643 1.00 90.00 425 ILE A O 1
ATOM 3391 N N . THR A 1 426 ? -20.154 15.088 5.490 1.00 92.00 426 THR A N 1
ATOM 3392 C CA . THR A 1 426 ? -19.136 14.044 5.547 1.00 92.00 426 THR A CA 1
ATOM 3393 C C . THR A 1 426 ? -17.824 14.546 4.964 1.00 92.00 426 THR A C 1
ATOM 3395 O O . THR A 1 426 ? -17.803 15.289 3.977 1.00 92.00 426 THR A O 1
ATOM 3398 N N . SER A 1 427 ? -16.714 14.143 5.578 1.00 91.88 427 SER A N 1
ATOM 3399 C CA . SER A 1 427 ? -15.354 14.523 5.187 1.00 91.88 427 SER A CA 1
ATOM 3400 C C . SER A 1 427 ? -14.385 13.344 5.339 1.00 91.88 427 SER A C 1
ATOM 3402 O O . SER A 1 427 ? -14.724 12.300 5.905 1.00 91.88 427 SER A O 1
ATOM 3404 N N . GLN A 1 428 ? -13.183 13.461 4.768 1.00 91.00 428 GLN A N 1
ATOM 3405 C CA . GLN A 1 428 ? -12.195 12.385 4.816 1.00 91.00 428 GLN A CA 1
ATOM 3406 C C . GLN A 1 428 ? -11.541 12.289 6.200 1.00 91.00 428 GLN A C 1
ATOM 3408 O O . GLN A 1 428 ? -10.813 13.190 6.608 1.00 91.00 428 GLN A O 1
ATOM 3413 N N . PHE A 1 429 ? -11.697 11.139 6.858 1.00 89.88 429 PHE A N 1
ATOM 3414 C CA . PHE A 1 429 ? -10.943 10.808 8.065 1.00 89.88 429 PHE A CA 1
ATOM 3415 C C . PHE A 1 429 ? -9.675 10.026 7.712 1.00 89.88 429 PHE A C 1
ATOM 3417 O O . PHE A 1 429 ? -9.731 8.979 7.055 1.00 89.88 429 PHE A O 1
ATOM 3424 N N . ASP A 1 430 ? -8.521 10.504 8.175 1.00 86.44 430 ASP A N 1
ATOM 3425 C CA . ASP A 1 430 ? -7.239 9.817 8.034 1.00 86.44 430 ASP A CA 1
ATOM 3426 C C . ASP A 1 430 ? -6.637 9.528 9.414 1.00 86.44 430 ASP A C 1
ATOM 3428 O O . ASP A 1 430 ? -5.891 10.347 9.936 1.00 86.44 430 ASP A O 1
ATOM 3432 N N . LYS A 1 431 ? -6.865 8.311 9.942 1.00 83.25 431 LYS A N 1
ATOM 3433 C CA . LYS A 1 431 ? -6.291 7.782 11.207 1.00 83.25 431 LYS A CA 1
ATOM 3434 C C . LYS A 1 431 ? -4.752 7.940 11.332 1.00 83.25 431 LYS A C 1
ATOM 3436 O O . LYS A 1 431 ? -4.184 7.611 12.366 1.00 83.25 431 LYS A O 1
ATOM 3441 N N . ARG A 1 432 ? -4.049 8.382 10.277 1.00 83.81 432 ARG A N 1
ATOM 3442 C CA . ARG A 1 432 ? -2.603 8.656 10.241 1.00 83.81 432 ARG A CA 1
ATOM 3443 C C . ARG A 1 432 ? -2.218 10.116 10.521 1.00 83.81 432 ARG A C 1
ATOM 3445 O O . ARG A 1 432 ? -1.028 10.424 10.422 1.00 83.81 432 ARG A O 1
ATOM 3452 N N . THR A 1 433 ? -3.160 11.025 10.777 1.00 82.94 433 THR A N 1
ATOM 3453 C CA . THR A 1 433 ? -2.850 12.387 11.265 1.00 82.94 433 THR A CA 1
ATOM 3454 C C . THR A 1 433 ? -2.404 12.367 12.721 1.00 82.94 433 THR A C 1
ATOM 3456 O O . THR A 1 433 ? -1.462 13.067 13.080 1.00 82.94 433 THR A O 1
ATOM 3459 N N . ASP A 1 434 ? -3.001 11.485 13.521 1.00 83.50 434 ASP A N 1
ATOM 3460 C CA . ASP A 1 434 ? -2.933 11.547 14.987 1.00 83.50 434 ASP A CA 1
ATOM 3461 C C . ASP A 1 434 ? -1.838 10.634 15.570 1.00 83.50 434 ASP A C 1
ATOM 3463 O O . ASP A 1 434 ? -1.715 10.461 16.778 1.00 83.50 434 ASP A O 1
ATOM 3467 N N . LEU A 1 435 ? -1.009 10.041 14.703 1.00 83.88 435 LEU A N 1
ATOM 3468 C CA . LEU A 1 435 ? 0.023 9.069 15.081 1.00 83.88 435 LEU A CA 1
ATOM 3469 C C . LEU A 1 435 ? 1.248 9.687 15.781 1.00 83.88 435 LEU A C 1
ATOM 3471 O O . LEU A 1 435 ? 2.125 8.950 16.220 1.00 83.88 435 LEU A O 1
ATOM 3475 N N . GLY A 1 436 ? 1.362 11.017 15.849 1.00 87.12 436 GLY A N 1
ATOM 3476 C CA . GLY A 1 436 ? 2.501 11.711 16.475 1.00 87.12 436 GLY A CA 1
ATOM 3477 C C . GLY A 1 436 ? 3.831 11.628 15.705 1.00 87.12 436 GLY A C 1
ATOM 3478 O O . GLY A 1 436 ? 4.832 12.183 16.150 1.00 87.12 436 GLY A O 1
ATOM 3479 N N . PHE A 1 437 ? 3.859 10.978 14.538 1.00 88.62 437 PHE A N 1
ATOM 3480 C CA . PHE A 1 437 ? 5.014 10.899 13.637 1.00 88.62 437 PHE A CA 1
ATOM 3481 C C . PHE A 1 437 ? 4.587 11.092 12.176 1.00 88.62 437 PHE A C 1
ATOM 3483 O O . PHE A 1 437 ? 3.414 10.949 11.840 1.00 88.62 437 PHE A O 1
ATOM 3490 N N . SER A 1 438 ? 5.541 11.380 11.283 1.00 88.69 438 SER A N 1
ATOM 3491 C CA . SER A 1 438 ? 5.278 11.462 9.839 1.00 88.69 438 SER A CA 1
ATOM 3492 C C . SER A 1 438 ? 5.413 10.076 9.188 1.00 88.69 438 SER A C 1
ATOM 3494 O O . SER A 1 438 ? 6.529 9.561 9.082 1.00 88.69 438 SER A O 1
ATOM 3496 N N . PRO A 1 439 ? 4.314 9.415 8.774 1.00 89.94 439 PRO A N 1
ATOM 3497 C CA . PRO A 1 439 ? 4.387 8.081 8.191 1.00 89.94 439 PRO A CA 1
ATOM 3498 C C . PRO A 1 439 ? 4.926 8.127 6.757 1.00 89.94 439 PRO A C 1
ATOM 3500 O O . PRO A 1 439 ? 4.739 9.106 6.034 1.00 89.94 439 PRO A O 1
ATOM 3503 N N . CYS A 1 440 ? 5.502 7.019 6.285 1.00 89.38 440 CYS A N 1
ATOM 3504 C CA . CYS A 1 440 ? 5.944 6.876 4.895 1.00 89.38 440 CYS A CA 1
ATOM 3505 C C . CYS A 1 440 ? 4.740 6.813 3.929 1.00 89.38 440 CYS A C 1
ATOM 3507 O O . CYS A 1 440 ? 4.321 5.740 3.492 1.00 89.38 440 CYS A O 1
ATOM 3509 N N . ARG A 1 441 ? 4.142 7.962 3.592 1.00 84.00 441 ARG A N 1
ATOM 3510 C CA . ARG A 1 441 ? 2.980 8.056 2.693 1.00 84.00 441 ARG A CA 1
ATOM 3511 C C . ARG A 1 441 ? 3.407 7.795 1.246 1.00 84.00 441 ARG A C 1
ATOM 3513 O O . ARG A 1 441 ? 4.261 8.496 0.720 1.00 84.00 441 ARG A O 1
ATOM 3520 N N . PHE A 1 442 ? 2.751 6.833 0.595 1.00 88.19 442 PHE A N 1
ATOM 3521 C CA . PHE A 1 442 ? 2.942 6.459 -0.818 1.00 88.19 442 PHE A CA 1
ATOM 3522 C C . PHE A 1 442 ? 4.360 5.954 -1.176 1.00 88.19 442 PHE A C 1
ATOM 3524 O O . PHE A 1 442 ? 5.213 5.742 -0.320 1.00 88.19 442 PHE A O 1
ATOM 3531 N N . MET A 1 443 ? 4.587 5.656 -2.460 1.00 87.38 443 MET A N 1
ATOM 3532 C CA . MET A 1 443 ? 5.858 5.128 -2.972 1.00 87.38 443 MET A CA 1
ATOM 3533 C C . MET A 1 443 ? 6.736 6.261 -3.512 1.00 87.38 443 MET A C 1
ATOM 3535 O O . MET A 1 443 ? 6.263 7.039 -4.336 1.00 87.38 443 MET A O 1
ATOM 3539 N N . LYS A 1 444 ? 8.021 6.314 -3.134 1.00 90.50 444 LYS A N 1
ATOM 3540 C CA . LYS A 1 444 ? 8.989 7.292 -3.669 1.00 90.50 444 LYS A CA 1
ATOM 3541 C C . LYS A 1 444 ? 9.190 7.152 -5.187 1.00 90.50 444 LYS A C 1
ATOM 3543 O O . LYS A 1 444 ? 9.271 6.046 -5.721 1.00 90.50 444 LYS A O 1
ATOM 3548 N N . PHE A 1 445 ? 9.405 8.276 -5.876 1.00 89.75 445 PHE A N 1
ATOM 3549 C CA . PHE A 1 445 ? 9.710 8.357 -7.314 1.00 89.75 445 PHE A CA 1
ATOM 3550 C C . PHE A 1 445 ? 10.968 7.575 -7.729 1.00 89.75 445 PHE A C 1
ATOM 3552 O O . PHE A 1 445 ? 11.106 7.201 -8.895 1.00 89.75 445 PHE A O 1
ATOM 3559 N N . LYS A 1 446 ? 11.908 7.345 -6.803 1.00 88.44 446 LYS A N 1
ATOM 3560 C CA . LYS A 1 446 ? 13.155 6.604 -7.060 1.00 88.44 446 LYS A CA 1
ATOM 3561 C C . LYS A 1 446 ? 12.982 5.076 -7.074 1.00 88.44 446 LYS A C 1
ATOM 3563 O O . LYS A 1 446 ? 13.865 4.406 -7.594 1.00 88.44 446 LYS A O 1
ATOM 3568 N N . SER A 1 447 ? 11.852 4.549 -6.594 1.00 92.38 447 SER A N 1
ATOM 3569 C CA . SER A 1 447 ? 11.513 3.119 -6.648 1.00 92.38 447 SER A CA 1
ATOM 3570 C C . SER A 1 447 ? 11.564 2.565 -8.081 1.00 92.38 447 SER A C 1
ATOM 3572 O O . SER A 1 447 ? 11.191 3.253 -9.037 1.00 92.38 447 SER A O 1
ATOM 3574 N N . ASN A 1 448 ? 11.994 1.312 -8.250 1.00 94.44 448 ASN A N 1
ATOM 3575 C CA . ASN A 1 448 ? 12.049 0.612 -9.538 1.00 94.44 448 ASN A CA 1
ATOM 3576 C C . ASN A 1 448 ? 10.666 0.106 -9.980 1.00 94.44 448 ASN A C 1
ATOM 3578 O O . ASN A 1 448 ? 10.435 -1.087 -10.177 1.00 94.44 448 ASN A O 1
ATOM 3582 N N . ARG A 1 449 ? 9.735 1.047 -10.130 1.00 92.44 449 ARG A N 1
ATOM 3583 C CA . ARG A 1 449 ? 8.366 0.839 -10.603 1.00 92.44 449 ARG A CA 1
ATOM 3584 C C . ARG A 1 449 ? 8.063 1.829 -11.724 1.00 92.44 449 ARG A C 1
ATOM 3586 O O . ARG A 1 449 ? 8.696 2.881 -11.793 1.00 92.44 449 ARG A O 1
ATOM 3593 N N . SER A 1 450 ? 7.084 1.533 -12.581 1.00 91.94 450 SER A N 1
ATOM 3594 C CA . SER A 1 450 ? 6.628 2.525 -13.561 1.00 91.94 450 SER A CA 1
ATOM 3595 C C . SER A 1 450 ? 6.041 3.753 -12.856 1.00 91.94 450 SER A C 1
ATOM 3597 O O . SER A 1 450 ? 5.092 3.632 -12.073 1.00 91.94 450 SER A O 1
ATOM 3599 N N . ILE A 1 451 ? 6.548 4.942 -13.200 1.00 91.75 451 ILE A N 1
ATOM 3600 C CA . ILE A 1 451 ? 6.042 6.251 -12.758 1.00 91.75 451 ILE A CA 1
ATOM 3601 C C . ILE A 1 451 ? 4.533 6.330 -12.996 1.00 91.75 451 ILE A C 1
ATOM 3603 O O . ILE A 1 451 ? 3.784 6.781 -12.128 1.00 91.75 451 ILE A O 1
ATOM 3607 N N . LYS A 1 452 ? 4.073 5.860 -14.165 1.00 89.88 452 LYS A N 1
ATOM 3608 C CA . LYS A 1 452 ? 2.653 5.870 -14.529 1.00 89.88 452 LYS A CA 1
ATOM 3609 C C . LYS A 1 452 ? 1.806 5.090 -13.526 1.00 89.88 452 LYS A C 1
ATOM 3611 O O . LYS A 1 452 ? 0.707 5.542 -13.227 1.00 89.88 452 LYS A O 1
ATOM 3616 N N . GLN A 1 453 ? 2.288 3.951 -13.024 1.00 89.25 453 GLN A N 1
ATOM 3617 C CA . GLN A 1 453 ? 1.555 3.166 -12.032 1.00 89.25 453 GLN A CA 1
ATOM 3618 C C . GLN A 1 453 ? 1.608 3.818 -10.647 1.00 89.25 453 GLN A C 1
ATOM 3620 O O . GLN A 1 453 ? 0.581 3.885 -9.981 1.00 89.25 453 GLN A O 1
ATOM 3625 N N . SER A 1 454 ? 2.759 4.354 -10.232 1.00 91.75 454 SER A N 1
ATOM 3626 C CA . SER A 1 454 ? 2.870 5.069 -8.952 1.00 91.75 454 SER A CA 1
ATOM 3627 C C . SER A 1 454 ? 1.937 6.285 -8.891 1.00 91.75 454 SER A C 1
ATOM 3629 O O . SER A 1 454 ? 1.292 6.510 -7.873 1.00 91.75 454 SER A O 1
ATOM 3631 N N . LEU A 1 455 ? 1.769 7.015 -10.001 1.00 93.94 455 LEU A N 1
ATOM 3632 C CA . LEU A 1 455 ? 0.819 8.129 -10.100 1.00 93.94 455 LEU A CA 1
ATOM 3633 C C . LEU A 1 455 ? -0.663 7.704 -10.053 1.00 93.94 455 LEU A C 1
ATOM 3635 O O . LEU A 1 455 ? -1.506 8.548 -9.761 1.00 93.94 455 LEU A O 1
ATOM 3639 N N . GLN A 1 456 ? -1.018 6.432 -10.299 1.00 91.81 456 GLN A N 1
ATOM 3640 C CA . GLN A 1 456 ? -2.423 5.984 -10.216 1.00 91.81 456 GLN A CA 1
ATOM 3641 C C . GLN A 1 456 ? -2.994 6.072 -8.797 1.00 91.81 456 GLN A C 1
ATOM 3643 O O . GLN A 1 456 ? -4.214 6.108 -8.653 1.00 91.81 456 GLN A O 1
ATOM 3648 N N . ILE A 1 457 ? -2.149 6.177 -7.765 1.00 92.25 457 ILE A N 1
ATOM 3649 C CA . ILE A 1 457 ? -2.614 6.403 -6.394 1.00 92.25 457 ILE A CA 1
ATOM 3650 C C . ILE A 1 457 ? -3.420 7.703 -6.270 1.00 92.25 457 ILE A C 1
ATOM 3652 O O . ILE A 1 457 ? -4.408 7.734 -5.548 1.00 92.25 457 ILE A O 1
ATOM 3656 N N . ILE A 1 458 ? -3.081 8.729 -7.062 1.00 95.31 458 ILE A N 1
ATOM 3657 C CA . ILE A 1 458 ? -3.823 9.995 -7.134 1.00 95.31 458 ILE A CA 1
ATOM 3658 C C . ILE A 1 458 ? -5.249 9.746 -7.632 1.00 95.31 458 ILE A C 1
ATOM 3660 O O . ILE A 1 458 ? -6.191 10.291 -7.073 1.00 95.31 458 ILE A O 1
ATOM 3664 N N . THR A 1 459 ? -5.434 8.886 -8.641 1.00 94.31 459 THR A N 1
ATOM 3665 C CA . THR A 1 459 ? -6.775 8.513 -9.115 1.00 94.31 459 THR A CA 1
ATOM 3666 C C . THR A 1 459 ? -7.583 7.826 -8.017 1.00 94.31 459 THR A C 1
ATOM 3668 O O . THR A 1 459 ? -8.742 8.177 -7.831 1.00 94.31 459 THR A O 1
ATOM 3671 N N . THR A 1 460 ? -6.981 6.908 -7.255 1.00 91.94 460 THR A N 1
ATOM 3672 C CA . THR A 1 460 ? -7.669 6.241 -6.138 1.00 91.94 460 THR A CA 1
ATOM 3673 C C . THR A 1 460 ? -8.028 7.216 -5.016 1.00 91.94 460 THR A C 1
ATOM 3675 O O . THR A 1 460 ? -9.144 7.165 -4.516 1.00 91.94 460 THR A O 1
ATOM 3678 N N . GLN A 1 461 ? -7.120 8.118 -4.628 1.00 93.06 461 GLN A N 1
ATOM 3679 C CA . GLN A 1 461 ? -7.369 9.093 -3.559 1.00 93.06 461 GLN A CA 1
ATOM 3680 C C . GLN A 1 461 ? -8.408 10.147 -3.969 1.00 93.06 461 GLN A C 1
ATOM 3682 O O . GLN A 1 461 ? -9.345 10.383 -3.218 1.00 93.06 461 GLN A O 1
ATOM 3687 N N . VAL A 1 462 ? -8.329 10.702 -5.185 1.00 93.38 462 VAL A N 1
ATOM 3688 C CA . VAL A 1 462 ? -9.357 11.628 -5.699 1.00 93.38 462 VAL A CA 1
ATOM 3689 C C . VAL A 1 462 ? -10.717 10.932 -5.809 1.00 93.38 462 VAL A C 1
ATOM 3691 O O . VAL A 1 462 ? -11.719 11.508 -5.403 1.00 93.38 462 VAL A O 1
ATOM 3694 N N . ALA A 1 463 ? -10.777 9.689 -6.301 1.00 91.44 463 ALA A N 1
ATOM 3695 C CA . ALA A 1 463 ? -12.030 8.933 -6.343 1.00 91.44 463 ALA A CA 1
ATOM 3696 C C . ALA A 1 463 ? -12.596 8.663 -4.937 1.00 91.44 463 ALA A C 1
ATOM 3698 O O . ALA A 1 463 ? -13.801 8.769 -4.744 1.00 91.44 463 ALA A O 1
ATOM 3699 N N . GLN A 1 464 ? -11.742 8.361 -3.952 1.00 90.62 464 GLN A N 1
ATOM 3700 C CA . GLN A 1 464 ? -12.150 8.189 -2.556 1.00 90.62 464 GLN A CA 1
ATOM 3701 C C . GLN A 1 464 ? -12.743 9.480 -1.972 1.00 90.62 464 GLN A C 1
ATOM 3703 O O . GLN A 1 464 ? -13.820 9.429 -1.391 1.00 90.62 464 GLN A O 1
ATOM 3708 N N . ILE A 1 465 ? -12.101 10.632 -2.186 1.00 92.19 465 ILE A N 1
ATOM 3709 C CA . ILE A 1 465 ? -12.612 11.940 -1.739 1.00 92.19 465 ILE A CA 1
ATOM 3710 C C . ILE A 1 465 ? -13.982 12.241 -2.364 1.00 92.19 465 ILE A C 1
ATOM 3712 O O . ILE A 1 465 ? -14.900 12.634 -1.654 1.00 92.19 465 ILE A O 1
ATOM 3716 N N . LEU A 1 466 ? -14.154 11.983 -3.666 1.00 90.00 466 LEU A N 1
ATOM 3717 C CA . LEU A 1 466 ? -15.430 12.177 -4.374 1.00 90.00 466 LEU A CA 1
ATOM 3718 C C . LEU A 1 466 ? -16.572 11.260 -3.893 1.00 90.00 466 LEU A C 1
ATOM 3720 O O . LEU A 1 466 ? -17.731 11.558 -4.172 1.00 90.00 466 LEU A O 1
ATOM 3724 N N . MET A 1 467 ? -16.258 10.144 -3.227 1.00 87.50 467 MET A N 1
ATOM 3725 C CA . MET A 1 467 ? -17.252 9.245 -2.621 1.00 87.50 467 MET A CA 1
ATOM 3726 C C . MET A 1 467 ? -17.539 9.577 -1.151 1.00 87.50 467 MET A C 1
ATOM 3728 O O . MET A 1 467 ? -18.618 9.245 -0.670 1.00 87.50 467 MET A O 1
ATOM 3732 N N . ILE A 1 468 ? -16.576 10.169 -0.433 1.00 89.94 468 ILE A N 1
ATOM 3733 C CA . ILE A 1 468 ? -16.662 10.407 1.016 1.00 89.94 468 ILE A CA 1
ATOM 3734 C C . ILE A 1 468 ? -17.145 11.819 1.340 1.00 89.94 468 ILE A C 1
ATOM 3736 O O . ILE A 1 468 ? -17.951 11.974 2.251 1.00 89.94 468 ILE A O 1
ATOM 3740 N N . CYS A 1 469 ? -16.673 12.849 0.639 1.00 91.25 469 CYS A N 1
ATOM 3741 C CA . CYS A 1 469 ? -17.062 14.220 0.955 1.00 91.25 469 CYS A CA 1
ATOM 3742 C C . CYS A 1 469 ? -18.510 14.515 0.524 1.00 91.25 469 CYS A C 1
ATOM 3744 O O . CYS A 1 469 ? -18.965 14.042 -0.520 1.00 91.25 469 CYS A O 1
ATOM 3746 N N . SER A 1 470 ? -19.214 15.339 1.301 1.00 90.12 470 SER A N 1
ATOM 3747 C CA . SER A 1 470 ? -20.516 15.921 0.927 1.00 90.12 470 SER A CA 1
ATOM 3748 C C . SER A 1 470 ? -20.425 17.400 0.534 1.00 90.12 470 SER A C 1
ATOM 3750 O O . SER A 1 470 ? -21.327 17.912 -0.123 1.00 90.12 470 SER A O 1
ATOM 3752 N N . ASP A 1 471 ? -19.344 18.077 0.929 1.00 88.75 471 ASP A N 1
ATOM 3753 C CA . ASP A 1 471 ? -19.088 19.499 0.691 1.00 88.75 471 ASP A CA 1
ATOM 3754 C C . ASP A 1 471 ? -18.003 19.719 -0.398 1.00 88.75 471 ASP A C 1
ATOM 3756 O O . ASP A 1 471 ? -16.930 19.100 -0.323 1.00 88.75 471 ASP A O 1
ATOM 3760 N N . PRO A 1 472 ? -18.248 20.565 -1.425 1.00 89.44 472 PRO A N 1
ATOM 3761 C CA . PRO A 1 472 ? -17.281 20.828 -2.489 1.00 89.44 472 PRO A CA 1
ATOM 3762 C C . PRO A 1 472 ? -15.967 21.472 -2.035 1.00 89.44 472 PRO A C 1
ATOM 3764 O O . PRO A 1 472 ? -14.926 21.150 -2.615 1.00 89.44 472 PRO A O 1
ATOM 3767 N N . GLU A 1 473 ? -15.983 22.359 -1.034 1.00 90.50 473 GLU A N 1
ATOM 3768 C CA . GLU A 1 473 ? -14.766 23.035 -0.558 1.00 90.50 473 GLU A CA 1
ATOM 3769 C C . GLU A 1 473 ? -13.866 22.061 0.206 1.00 90.50 473 GLU A C 1
ATOM 3771 O O . GLU A 1 473 ? -12.679 21.933 -0.096 1.00 90.50 473 GLU A O 1
ATOM 3776 N N . SER A 1 474 ? -14.445 21.268 1.106 1.00 89.81 474 SER A N 1
ATOM 3777 C CA . SER A 1 474 ? -13.783 20.157 1.793 1.00 89.81 474 SER A CA 1
ATOM 3778 C C . SER A 1 474 ? -13.183 19.161 0.798 1.00 89.81 474 SER A C 1
ATOM 3780 O O . SER A 1 474 ? -12.020 18.777 0.924 1.00 89.81 474 SER A O 1
ATOM 3782 N N . ALA A 1 475 ? -13.925 18.789 -0.252 1.00 91.94 475 ALA A N 1
ATOM 3783 C CA . ALA A 1 475 ? -13.405 17.934 -1.319 1.00 91.94 475 ALA A CA 1
ATOM 3784 C C . ALA A 1 475 ? -12.224 18.579 -2.074 1.00 91.94 475 ALA A C 1
ATOM 3786 O O . ALA A 1 475 ? -11.236 17.900 -2.366 1.00 91.94 475 ALA A O 1
ATOM 3787 N N . ALA A 1 476 ? -12.288 19.881 -2.374 1.00 92.81 476 ALA A N 1
ATOM 3788 C CA . ALA A 1 476 ? -11.190 20.617 -2.999 1.00 92.81 476 ALA A CA 1
ATOM 3789 C C . ALA A 1 476 ? -9.940 20.655 -2.099 1.00 92.81 476 ALA A C 1
ATOM 3791 O O . ALA A 1 476 ? -8.834 20.380 -2.574 1.00 92.81 476 ALA A O 1
ATOM 3792 N N . ASN A 1 477 ? -10.123 20.907 -0.801 1.00 92.94 477 ASN A N 1
ATOM 3793 C CA . ASN A 1 477 ? -9.060 20.951 0.201 1.00 92.94 477 ASN A CA 1
ATOM 3794 C C . ASN A 1 477 ? -8.346 19.593 0.341 1.00 92.94 477 ASN A C 1
ATOM 3796 O O . ASN A 1 477 ? -7.114 19.540 0.306 1.00 92.94 477 ASN A O 1
ATOM 3800 N N . GLU A 1 478 ? -9.078 18.474 0.415 1.00 92.94 478 GLU A N 1
ATOM 3801 C CA . GLU A 1 478 ? -8.453 17.140 0.450 1.00 92.94 478 GLU A CA 1
ATOM 3802 C C . GLU A 1 478 ? -7.725 16.794 -0.860 1.00 92.94 478 GLU A C 1
ATOM 3804 O O . GLU A 1 478 ? -6.617 16.251 -0.839 1.00 92.94 478 GLU A O 1
ATOM 3809 N N . ILE A 1 479 ? -8.286 17.162 -2.020 1.00 94.12 479 ILE A N 1
ATOM 3810 C CA . ILE A 1 479 ? -7.624 16.952 -3.319 1.00 94.12 479 ILE A CA 1
ATOM 3811 C C . ILE A 1 479 ? -6.312 17.750 -3.395 1.00 94.12 479 ILE A C 1
ATOM 3813 O O . ILE A 1 479 ? -5.308 17.236 -3.901 1.00 94.12 479 ILE A O 1
ATOM 3817 N N . ALA A 1 480 ? -6.293 18.976 -2.863 1.00 93.50 480 ALA A N 1
ATOM 3818 C CA . ALA A 1 480 ? -5.106 19.823 -2.813 1.00 93.50 480 ALA A CA 1
ATOM 3819 C C . ALA A 1 480 ? -3.972 19.220 -1.973 1.00 93.50 480 ALA A C 1
ATOM 3821 O O . ALA A 1 480 ? -2.815 19.315 -2.385 1.00 93.50 480 ALA A O 1
ATOM 3822 N N . LYS A 1 481 ? -4.273 18.512 -0.874 1.00 92.88 481 LYS A N 1
ATOM 3823 C CA . LYS A 1 481 ? -3.267 17.834 -0.027 1.00 92.88 481 LYS A CA 1
ATOM 3824 C C . LYS A 1 481 ? -2.534 16.680 -0.730 1.00 92.88 481 LYS A C 1
ATOM 3826 O O . LYS A 1 481 ? -1.394 16.374 -0.376 1.00 92.88 481 LYS A O 1
ATOM 3831 N N . ILE A 1 482 ? -3.132 16.047 -1.748 1.00 93.25 482 ILE A N 1
ATOM 3832 C CA . ILE A 1 482 ? -2.515 14.902 -2.449 1.00 93.25 482 ILE A CA 1
ATOM 3833 C C . ILE A 1 482 ? -1.227 15.310 -3.180 1.00 93.25 482 ILE A C 1
ATOM 3835 O O . ILE A 1 482 ? -0.255 14.549 -3.201 1.00 93.25 482 ILE A O 1
ATOM 3839 N N . VAL A 1 483 ? -1.202 16.482 -3.822 1.00 92.50 483 VAL A N 1
ATOM 3840 C CA . VAL A 1 483 ? -0.073 16.859 -4.688 1.00 92.50 483 VAL A CA 1
ATOM 3841 C C . VAL A 1 483 ? 1.204 17.194 -3.904 1.00 92.50 483 VAL A C 1
ATOM 3843 O O . VAL A 1 483 ? 2.234 16.630 -4.280 1.00 92.50 483 VAL A O 1
ATOM 3846 N N . PRO A 1 484 ? 1.181 17.983 -2.810 1.00 92.81 484 PRO A N 1
ATOM 3847 C CA . PRO A 1 484 ? 2.325 18.156 -1.911 1.00 92.81 484 PRO A CA 1
ATOM 3848 C C . PRO A 1 484 ? 2.891 16.823 -1.406 1.00 92.81 484 PRO A C 1
ATOM 3850 O O . PRO A 1 484 ? 4.076 16.557 -1.602 1.00 92.81 484 PRO A O 1
ATOM 3853 N N . ALA A 1 485 ? 2.039 15.914 -0.916 1.00 91.56 485 ALA A N 1
ATOM 3854 C CA . ALA A 1 485 ? 2.470 14.587 -0.464 1.00 91.56 485 ALA A CA 1
ATOM 3855 C C . ALA A 1 485 ? 3.129 13.753 -1.586 1.00 91.56 485 ALA A C 1
ATOM 3857 O O . ALA A 1 485 ? 4.028 12.950 -1.342 1.00 91.56 485 ALA A O 1
ATOM 3858 N N . MET A 1 486 ? 2.733 13.935 -2.850 1.00 93.94 486 MET A N 1
ATOM 3859 C CA . MET A 1 486 ? 3.424 13.317 -3.991 1.00 93.94 486 MET A CA 1
ATOM 3860 C C . MET A 1 486 ? 4.724 14.057 -4.370 1.00 93.94 486 MET A C 1
ATOM 3862 O O . MET A 1 486 ? 5.678 13.421 -4.821 1.00 93.94 486 MET A O 1
ATOM 3866 N N . MET A 1 487 ? 4.816 15.370 -4.160 1.00 94.00 487 MET A N 1
ATOM 3867 C CA . MET A 1 487 ? 6.039 16.154 -4.386 1.00 94.00 487 MET A CA 1
ATOM 3868 C C . MET A 1 487 ? 7.139 15.827 -3.367 1.00 94.00 487 MET A C 1
ATOM 3870 O O . MET A 1 487 ? 8.283 15.624 -3.766 1.00 94.00 487 MET A O 1
ATOM 3874 N N . GLU A 1 488 ? 6.793 15.638 -2.091 1.00 91.94 488 GLU A N 1
ATOM 3875 C CA . GLU A 1 488 ? 7.679 15.105 -1.031 1.00 91.94 488 GLU A CA 1
ATOM 3876 C C . GLU A 1 488 ? 8.213 13.694 -1.346 1.00 91.94 488 GLU A C 1
ATOM 3878 O O . GLU A 1 488 ? 9.243 13.238 -0.836 1.00 91.94 488 GLU A O 1
ATOM 3883 N N . ASN A 1 489 ? 7.515 12.978 -2.228 1.00 91.56 489 ASN A N 1
ATOM 3884 C CA . ASN A 1 489 ? 7.935 11.690 -2.762 1.00 91.56 489 ASN A CA 1
ATOM 3885 C C . ASN A 1 489 ? 8.767 11.797 -4.054 1.00 91.56 489 ASN A C 1
ATOM 3887 O O . ASN A 1 489 ? 9.176 10.770 -4.600 1.00 91.56 489 ASN A O 1
ATOM 3891 N N . GLY A 1 490 ? 9.069 13.011 -4.521 1.00 93.12 490 GLY A N 1
ATOM 3892 C CA . GLY A 1 490 ? 9.915 13.298 -5.681 1.00 93.12 490 GLY A CA 1
ATOM 3893 C C . GLY A 1 490 ? 9.184 13.343 -7.026 1.00 93.12 490 GLY A C 1
ATOM 3894 O O . GLY A 1 490 ? 9.841 13.280 -8.065 1.00 93.12 490 GLY A O 1
ATOM 3895 N N . PHE A 1 491 ? 7.848 13.418 -7.046 1.00 94.81 491 PHE A N 1
ATOM 3896 C CA . PHE A 1 491 ? 7.079 13.550 -8.289 1.00 94.81 491 PHE A CA 1
ATOM 3897 C C . PHE A 1 491 ? 6.881 15.021 -8.680 1.00 94.81 491 PHE A C 1
ATOM 3899 O O . PHE A 1 491 ? 6.647 15.886 -7.841 1.00 94.81 491 PHE A O 1
ATOM 3906 N N . ALA A 1 492 ? 6.915 15.310 -9.982 1.00 94.94 492 ALA A N 1
ATOM 3907 C CA . ALA A 1 492 ? 6.670 16.657 -10.489 1.00 94.94 492 ALA A CA 1
ATOM 3908 C C . ALA A 1 492 ? 5.192 17.063 -10.334 1.00 94.94 492 ALA A C 1
ATOM 3910 O O . ALA A 1 492 ? 4.303 16.370 -10.838 1.00 94.94 492 ALA A O 1
ATOM 3911 N N . ALA A 1 493 ? 4.935 18.232 -9.736 1.00 95.06 493 ALA A N 1
ATOM 3912 C CA . ALA A 1 493 ? 3.594 18.771 -9.476 1.00 95.06 493 ALA A CA 1
ATOM 3913 C C . ALA A 1 493 ? 2.657 18.703 -10.699 1.00 95.06 493 ALA A C 1
ATOM 3915 O O . ALA A 1 493 ? 1.543 18.191 -10.618 1.00 95.06 493 ALA A O 1
ATOM 3916 N N . GLY A 1 494 ? 3.136 19.141 -11.870 1.00 94.62 494 GLY A N 1
ATOM 3917 C CA . GLY A 1 494 ? 2.363 19.129 -13.119 1.00 94.62 494 GLY A CA 1
ATOM 3918 C C . GLY A 1 494 ? 2.049 17.730 -13.673 1.00 94.62 494 GLY A C 1
ATOM 3919 O O . GLY A 1 494 ? 1.123 17.582 -14.472 1.00 94.62 494 GLY A O 1
ATOM 3920 N N . ALA A 1 495 ? 2.777 16.687 -13.259 1.00 94.62 495 ALA A N 1
ATOM 3921 C CA . ALA A 1 495 ? 2.421 15.299 -13.559 1.00 94.62 495 ALA A CA 1
ATOM 3922 C C . ALA A 1 495 ? 1.322 14.797 -12.610 1.00 94.62 495 ALA A C 1
ATOM 3924 O O . ALA A 1 495 ? 0.370 14.162 -13.066 1.00 94.62 495 ALA A O 1
ATOM 3925 N N . CYS A 1 496 ? 1.411 15.145 -11.323 1.00 95.81 496 CYS A N 1
ATOM 3926 C CA . CYS A 1 496 ? 0.401 14.825 -10.315 1.00 95.81 496 CYS A CA 1
ATOM 3927 C C . CYS A 1 496 ? -0.949 15.484 -10.640 1.00 95.81 496 CYS A C 1
ATOM 3929 O O . CYS A 1 496 ? -1.956 14.788 -10.798 1.00 95.81 496 CYS A O 1
ATOM 3931 N N . TRP A 1 497 ? -0.958 16.803 -10.869 1.00 95.00 497 TRP A N 1
ATOM 3932 C CA . TRP A 1 497 ? -2.165 17.553 -11.233 1.00 95.00 497 TRP A CA 1
ATOM 3933 C C . TRP A 1 497 ? -2.817 17.053 -12.521 1.00 95.00 497 TRP A C 1
ATOM 3935 O O . TRP A 1 497 ? -4.040 16.984 -12.601 1.00 95.00 497 TRP A O 1
ATOM 3945 N N . ARG A 1 498 ? -2.031 16.614 -13.512 1.00 95.06 498 ARG A N 1
ATOM 3946 C CA . ARG A 1 498 ? -2.563 16.010 -14.745 1.00 95.06 498 ARG A CA 1
ATOM 3947 C C . ARG A 1 498 ? -3.382 14.745 -14.470 1.00 95.06 498 ARG A C 1
ATOM 3949 O O . ARG A 1 498 ? -4.370 14.507 -15.163 1.00 95.06 498 ARG A O 1
ATOM 3956 N N . VAL A 1 499 ? -2.999 13.940 -13.477 1.00 95.38 499 VAL A N 1
ATOM 3957 C CA . VAL A 1 499 ? -3.757 12.743 -13.073 1.00 95.38 499 VAL A CA 1
ATOM 3958 C C . VAL A 1 499 ? -4.974 13.113 -12.223 1.00 95.38 499 VAL A C 1
ATOM 3960 O O . VAL A 1 499 ? -6.049 12.562 -12.465 1.00 95.38 499 VAL A O 1
ATOM 3963 N N . GLY A 1 500 ? -4.854 14.089 -11.317 1.00 93.75 500 GLY A N 1
ATOM 3964 C CA . GLY A 1 500 ? -5.989 14.632 -10.557 1.00 93.75 500 GLY A CA 1
ATOM 3965 C C . GLY A 1 500 ? -7.086 15.184 -11.475 1.00 93.75 500 GLY A C 1
ATOM 3966 O O . GLY A 1 500 ? -8.199 14.659 -11.498 1.00 93.75 500 GLY A O 1
ATOM 3967 N N . LYS A 1 501 ? -6.737 16.137 -12.350 1.00 92.81 501 LYS A N 1
ATOM 3968 C CA . LYS A 1 501 ? -7.624 16.695 -13.388 1.00 92.81 501 LYS A CA 1
ATOM 3969 C C . LYS A 1 501 ? -8.225 15.620 -14.288 1.00 92.81 501 LYS A C 1
ATOM 3971 O O . LYS A 1 501 ? -9.427 15.622 -14.536 1.00 92.81 501 LYS A O 1
ATOM 3976 N N . LYS A 1 502 ? -7.426 14.649 -14.755 1.00 93.69 502 LYS A N 1
ATOM 3977 C CA . LYS A 1 502 ? -7.957 13.527 -15.546 1.00 93.69 502 LYS A CA 1
ATOM 3978 C C . LYS A 1 502 ? -8.995 12.724 -14.756 1.00 93.69 502 LYS A C 1
ATOM 3980 O O . LYS A 1 502 ? -9.987 12.302 -15.345 1.00 93.69 502 LYS A O 1
ATOM 3985 N N . THR A 1 503 ? -8.786 12.515 -13.461 1.00 92.94 503 THR A N 1
ATOM 3986 C CA . THR A 1 503 ? -9.738 11.799 -12.601 1.00 92.94 503 THR A CA 1
ATOM 3987 C C . THR A 1 503 ? -11.035 12.600 -12.460 1.00 92.94 503 THR A C 1
ATOM 3989 O O . THR A 1 503 ? -12.093 12.055 -12.752 1.00 92.94 503 THR A O 1
ATOM 3992 N N . LEU A 1 504 ? -10.956 13.912 -12.199 1.00 91.12 504 LEU A N 1
ATOM 3993 C CA . LEU A 1 504 ? -12.113 14.824 -12.166 1.00 91.12 504 LEU A CA 1
ATOM 3994 C C . LEU A 1 504 ? -12.870 14.912 -13.505 1.00 91.12 504 LEU A C 1
ATOM 3996 O O . LEU A 1 504 ? -14.094 15.021 -13.521 1.00 91.12 504 LEU A O 1
ATOM 4000 N N . ARG A 1 505 ? -12.184 14.827 -14.652 1.00 90.94 505 ARG A N 1
ATOM 4001 C CA . ARG A 1 505 ? -12.833 14.757 -15.979 1.00 90.94 505 ARG A CA 1
ATOM 4002 C C . ARG A 1 505 ? -13.562 13.430 -16.221 1.00 90.94 505 ARG A C 1
ATOM 4004 O O . ARG A 1 505 ? -14.485 13.384 -17.023 1.00 90.94 505 ARG A O 1
ATOM 4011 N N . ASN A 1 506 ? -13.179 12.368 -15.514 1.00 90.19 506 ASN A N 1
ATOM 4012 C CA . ASN A 1 506 ? -13.803 11.044 -15.583 1.00 90.19 506 ASN A CA 1
ATOM 4013 C C . ASN A 1 506 ? -14.570 10.698 -14.292 1.00 90.19 506 ASN A C 1
ATOM 4015 O O . ASN A 1 506 ? -14.785 9.522 -14.011 1.00 90.19 506 ASN A O 1
ATOM 4019 N N . ALA A 1 507 ? -14.980 11.707 -13.510 1.00 86.94 507 ALA A N 1
ATOM 4020 C CA . ALA A 1 507 ? -15.618 11.524 -12.206 1.00 86.94 507 ALA A CA 1
ATOM 4021 C C . ALA A 1 507 ? -16.843 10.595 -12.269 1.00 86.94 507 ALA A C 1
ATOM 4023 O O . ALA A 1 507 ? -17.003 9.744 -11.405 1.00 86.94 507 ALA A O 1
ATOM 4024 N N . HIS A 1 508 ? -17.633 10.670 -13.346 1.00 84.38 508 HIS A N 1
ATOM 4025 C CA . HIS A 1 508 ? -18.795 9.807 -13.599 1.00 84.38 508 HIS A CA 1
ATOM 4026 C C . HIS A 1 508 ? -18.508 8.291 -13.500 1.00 84.38 508 HIS A C 1
ATOM 4028 O O . HIS A 1 508 ? -19.415 7.525 -13.185 1.00 84.38 508 HIS A O 1
ATOM 4034 N N . LEU A 1 509 ? -17.264 7.843 -13.726 1.00 83.19 509 LEU A N 1
ATOM 4035 C CA . LEU A 1 509 ? -16.863 6.435 -13.575 1.00 83.19 509 LEU A CA 1
ATOM 4036 C C . LEU A 1 509 ? -16.806 5.966 -12.113 1.00 83.19 509 LEU A C 1
ATOM 4038 O O . LEU A 1 509 ? -16.798 4.762 -11.864 1.00 83.19 509 LEU A O 1
ATOM 4042 N N . TYR A 1 510 ? -16.740 6.902 -11.166 1.00 79.00 510 TYR A N 1
ATOM 4043 C CA . TYR A 1 510 ? -16.577 6.651 -9.733 1.00 79.00 510 TYR A CA 1
ATOM 4044 C C . TYR A 1 510 ? -17.853 6.940 -8.931 1.00 79.00 510 TYR A C 1
ATOM 4046 O O . TYR A 1 510 ? -17.809 6.859 -7.712 1.00 79.00 510 TYR A O 1
ATOM 4054 N N . GLN A 1 511 ? -18.966 7.261 -9.610 1.00 67.69 511 GLN A N 1
ATOM 4055 C CA . GLN A 1 511 ? -20.265 7.598 -9.007 1.00 67.69 511 GLN A CA 1
ATOM 4056 C C . GLN A 1 511 ? -20.133 8.578 -7.824 1.00 67.69 511 GLN A C 1
ATOM 4058 O O . GLN A 1 511 ? -20.446 8.201 -6.695 1.00 67.69 511 GLN A O 1
ATOM 4063 N N . PRO A 1 512 ? -19.662 9.824 -8.061 1.00 61.72 512 PRO A N 1
ATOM 4064 C CA . PRO A 1 512 ? -19.760 10.865 -7.048 1.00 61.72 512 PRO A CA 1
ATOM 4065 C C . PRO A 1 512 ? -21.214 10.981 -6.589 1.00 61.72 512 PRO A C 1
ATOM 4067 O O . PRO A 1 512 ? -22.146 10.770 -7.372 1.00 61.72 512 PRO A O 1
ATOM 4070 N N . SER A 1 513 ? -21.368 11.301 -5.311 1.00 58.09 513 SER A N 1
ATOM 4071 C CA . SER A 1 513 ? -22.636 11.583 -4.646 1.00 58.09 513 SER A CA 1
ATOM 4072 C C . SER A 1 513 ? -23.264 12.889 -5.182 1.00 58.09 513 SER A C 1
ATOM 4074 O O . SER A 1 513 ? -23.041 13.291 -6.323 1.00 58.09 513 SER A O 1
ATOM 4076 N N . SER A 1 514 ? -24.045 13.592 -4.362 1.00 61.72 514 SER A N 1
ATOM 4077 C CA . SER A 1 514 ? -24.624 14.915 -4.654 1.00 61.72 514 SER A CA 1
ATOM 4078 C C . SER A 1 514 ? -23.609 16.006 -5.050 1.00 61.72 514 SER A C 1
ATOM 4080 O O . SER A 1 514 ? -24.010 17.085 -5.486 1.00 61.72 514 SER A O 1
ATOM 4082 N N . LEU A 1 515 ? -22.305 15.746 -4.929 1.00 74.94 515 LEU A N 1
ATOM 4083 C CA . LEU A 1 515 ? -21.235 16.678 -5.260 1.00 74.94 515 LEU A CA 1
ATOM 4084 C C . LEU A 1 515 ? -21.148 17.033 -6.755 1.00 74.94 515 LEU A C 1
ATOM 4086 O O . LEU A 1 515 ? -20.706 16.248 -7.602 1.00 74.94 515 LEU A O 1
ATOM 4090 N N . SER A 1 516 ? -21.443 18.297 -7.068 1.00 84.88 516 SER A N 1
ATOM 4091 C CA . SER A 1 516 ? -21.173 18.873 -8.385 1.00 84.88 516 SER A CA 1
ATOM 4092 C C . SER A 1 516 ? -19.668 19.006 -8.632 1.00 84.88 516 SER A C 1
ATOM 4094 O O . SER A 1 516 ? -18.986 19.875 -8.089 1.00 84.88 516 SER A O 1
ATOM 4096 N N . VAL A 1 517 ? -19.147 18.178 -9.538 1.00 85.81 517 VAL A N 1
ATOM 4097 C CA . VAL A 1 517 ? -17.744 18.212 -9.993 1.00 85.81 517 VAL A CA 1
ATOM 4098 C C . VAL A 1 517 ? -17.363 19.566 -10.605 1.00 85.81 517 VAL A C 1
ATOM 4100 O O . VAL A 1 517 ? -16.185 19.921 -10.609 1.00 85.81 517 VAL A O 1
ATOM 4103 N N . HIS A 1 518 ? -18.335 20.330 -11.114 1.00 87.25 518 HIS A N 1
ATOM 4104 C CA . HIS A 1 518 ? -18.109 21.698 -11.575 1.00 87.25 518 HIS A CA 1
ATOM 4105 C C . HIS A 1 518 ? -17.746 22.621 -10.405 1.00 87.25 518 HIS A C 1
ATOM 4107 O O . HIS A 1 518 ? -16.698 23.259 -10.462 1.00 87.25 518 HIS A O 1
ATOM 4113 N N . VAL A 1 519 ? -18.528 22.585 -9.320 1.00 89.19 519 VAL A N 1
ATOM 4114 C CA . VAL A 1 519 ? -18.297 23.390 -8.107 1.00 89.19 519 VAL A CA 1
ATOM 4115 C C . VAL A 1 519 ? -16.984 22.994 -7.421 1.00 89.19 519 VAL A C 1
ATOM 4117 O O . VAL A 1 519 ? -16.234 23.863 -7.001 1.00 89.19 519 VAL A O 1
ATOM 4120 N N . ILE A 1 520 ? -16.613 21.706 -7.402 1.00 88.44 520 ILE A N 1
ATOM 4121 C CA . ILE A 1 520 ? -15.291 21.280 -6.890 1.00 88.44 520 ILE A CA 1
ATOM 4122 C C . ILE A 1 520 ? -14.144 21.891 -7.712 1.00 88.44 520 ILE A C 1
ATOM 4124 O O . ILE A 1 520 ? -13.124 22.291 -7.153 1.00 88.44 520 ILE A O 1
ATOM 4128 N N . ARG A 1 521 ? -14.269 21.963 -9.047 1.00 88.88 521 ARG A N 1
ATOM 4129 C CA . ARG A 1 521 ? -13.239 22.602 -9.890 1.00 88.88 521 ARG A CA 1
ATOM 4130 C C . ARG A 1 521 ? -13.204 24.111 -9.705 1.00 88.88 521 ARG A C 1
ATOM 4132 O O . ARG A 1 521 ? -12.119 24.683 -9.748 1.00 88.88 521 ARG A O 1
ATOM 4139 N N . GLU A 1 522 ? -14.355 24.735 -9.498 1.00 90.00 522 GLU A N 1
ATOM 4140 C CA . GLU A 1 522 ? -14.451 26.152 -9.163 1.00 90.00 522 GLU A CA 1
ATOM 4141 C C . GLU A 1 522 ? -13.769 26.436 -7.818 1.00 90.00 522 GLU A C 1
ATOM 4143 O O . GLU A 1 522 ? -12.862 27.259 -7.776 1.00 90.00 522 GLU A O 1
ATOM 4148 N N . ALA A 1 523 ? -14.057 25.662 -6.767 1.00 90.00 523 ALA A N 1
ATOM 4149 C CA . ALA A 1 523 ? -13.367 25.745 -5.477 1.00 90.00 523 ALA A CA 1
ATOM 4150 C C . ALA A 1 523 ? -11.843 25.529 -5.610 1.00 90.00 523 ALA A C 1
ATOM 4152 O O . ALA A 1 523 ? -11.059 26.337 -5.117 1.00 90.00 523 ALA A O 1
ATOM 4153 N N . LEU A 1 524 ? -11.391 24.514 -6.360 1.00 90.06 524 LEU A N 1
ATOM 4154 C CA . LEU A 1 524 ? -9.962 24.310 -6.665 1.00 90.06 524 LEU A CA 1
ATOM 4155 C C . LEU A 1 524 ? -9.331 25.486 -7.440 1.00 90.06 524 LEU A C 1
ATOM 4157 O O . LEU A 1 524 ? -8.138 25.758 -7.289 1.00 90.06 524 LEU A O 1
ATOM 4161 N N . THR A 1 525 ? -10.108 26.185 -8.270 1.00 90.62 525 THR A N 1
ATOM 4162 C CA . THR A 1 525 ? -9.649 27.367 -9.013 1.00 90.62 525 THR A CA 1
ATOM 4163 C C . THR A 1 525 ? -9.578 28.591 -8.102 1.00 90.62 525 THR A C 1
ATOM 4165 O O . THR A 1 525 ? -8.561 29.278 -8.096 1.00 90.62 525 THR A O 1
ATOM 4168 N N . ASN A 1 526 ? -10.609 28.826 -7.291 1.00 89.38 526 ASN A N 1
ATOM 4169 C CA . ASN A 1 526 ? -10.743 29.999 -6.429 1.00 89.38 526 ASN A CA 1
ATOM 4170 C C . ASN A 1 526 ? -9.785 29.950 -5.227 1.00 89.38 526 ASN A C 1
ATOM 4172 O O . ASN A 1 526 ? -9.143 30.949 -4.920 1.00 89.38 526 ASN A O 1
ATOM 4176 N N . ILE A 1 527 ? -9.651 28.788 -4.577 1.00 88.69 527 ILE A N 1
ATOM 4177 C CA . ILE A 1 527 ? -8.825 28.611 -3.370 1.00 88.69 527 ILE A CA 1
ATOM 4178 C C . ILE A 1 527 ? -7.338 28.442 -3.731 1.00 88.69 527 ILE A C 1
ATOM 4180 O O . ILE A 1 527 ? -6.466 28.961 -3.037 1.00 88.69 527 ILE A O 1
ATOM 4184 N N . TYR A 1 528 ? -7.031 27.721 -4.818 1.00 87.25 528 TYR A N 1
ATOM 4185 C CA . TYR A 1 528 ? -5.662 27.275 -5.127 1.00 87.25 528 TYR A CA 1
ATOM 4186 C C . TYR A 1 528 ? -5.133 27.696 -6.511 1.00 87.25 528 TYR A C 1
ATOM 4188 O O . TYR A 1 528 ? -4.011 27.332 -6.870 1.00 87.25 528 TYR A O 1
ATOM 4196 N N . GLY A 1 529 ? -5.906 28.432 -7.318 1.00 85.38 529 GLY A N 1
ATOM 4197 C CA . GLY A 1 529 ? -5.496 28.870 -8.660 1.00 85.38 529 GLY A CA 1
ATOM 4198 C C . GLY A 1 529 ? -5.407 27.748 -9.706 1.00 85.38 529 GLY A C 1
ATOM 4199 O O . GLY A 1 529 ? -4.747 27.912 -10.735 1.00 85.38 529 GLY A O 1
ATOM 4200 N N . ILE A 1 530 ? -6.024 26.583 -9.467 1.00 80.31 530 ILE A N 1
ATOM 4201 C CA . ILE A 1 530 ? -5.857 25.385 -10.308 1.00 80.31 530 ILE A CA 1
ATOM 4202 C C . ILE A 1 530 ? -6.839 25.400 -11.493 1.00 80.31 530 ILE A C 1
ATOM 4204 O O . ILE A 1 530 ? -7.825 24.667 -11.522 1.00 80.31 530 ILE A O 1
ATOM 4208 N N . VAL A 1 531 ? -6.524 26.200 -12.514 1.00 75.31 531 VAL A N 1
ATOM 4209 C CA . VAL A 1 531 ? -7.243 26.225 -13.807 1.00 75.31 531 VAL A CA 1
ATOM 4210 C C . VAL A 1 531 ? -7.053 24.895 -14.564 1.00 75.31 531 VAL A C 1
ATOM 4212 O O . VAL A 1 531 ? -5.988 24.291 -14.442 1.00 75.31 531 VAL A O 1
ATOM 4215 N N . ASP A 1 532 ? -8.056 24.423 -15.325 1.00 61.44 532 ASP A N 1
ATOM 4216 C CA . ASP A 1 532 ? -8.156 23.087 -15.981 1.00 61.44 532 ASP A CA 1
ATOM 4217 C C . ASP A 1 532 ? -7.077 22.776 -17.053 1.00 61.44 532 ASP A C 1
ATOM 4219 O O . ASP A 1 532 ? -6.632 23.670 -17.792 1.00 61.44 532 ASP A O 1
#

=== Feature glossary ===
The record interleaves many kinds of information about one protein. Here is each kind framed as the question it answers.

Q: What does the local fold look like, residue by residue?
A: A 3Di character summarizes, for each residue, the relative orientation of the Cα frame of its nearest spatial neighbor. Because it encodes fold topology rather than chemistry, 3Di alignments detect remote structural similarity that sequence alignment misses.

Q: Which residues are in helices, strands, or loops?
A: Secondary structure is the local, repeating backbone conformation. DSSP classifies it into eight states by reading the hydrogen-bond network: three helix types (H, G, I), two β types (E, B), two non-regular types (T, S), and unstructured coil (-).

Q: How big and how compact is the whole molecule?
A: Three whole-structure scalars: the radius of gyration (RMS distance of Cα from centroid, in Å), the count of Cα–Cα contacts (pairs closer than 8 Å and separated by more than four residues in sequence — i.e. tertiary, not local, contacts), and the bounding-box dimensions. Together they distinguish compact globular folds from extended fibres or disordered chains.

Q: How confident is the AlphaFold model at each residue?
A: For AlphaFold models, the B-factor field carries pLDDT — the model's own estimate of local accuracy on a 0–100 scale. Regions with pLDDT<50 should be treated as essentially unmodeled; they often correspond to intrinsically disordered segments.

Q: What family and function is it annotated with?
A: Functional annotations link the protein to curated databases. InterPro entries identify conserved domains and families by matching the sequence against member-database signatures (Pfam, PROSITE, CDD, …). Gene Ontology (GO) terms describe molecular function, biological process, and cellular component in a controlled vocabulary. CATH places the structure in a hierarchical fold classification (Class/Architecture/Topology/Homologous-superfamily). The organism is the source species.

Q: What known structures does this most resemble?
A: Nearest PDB neighbors are the top structural matches found by Foldseek when searching this structure against the entire Protein Data Bank. Each hit reports a TM-score (0 to 1; >0.5 almost always implies the same fold) and an E-value. These are *structural* homologs — they may share no detectable sequence similarity.

Q: Which residues are buried vs exposed?
A: Solvent-accessible surface area (SASA) is the area in Å² traced out by the centre of a 1.4 Å probe sphere (a water molecule) rolled over the protein's van der Waals surface (Shrake–Rupley / Lee–Richards construction). Buried residues have near-zero SASA; fully exposed residues can exceed 200 Å². The total SASA scales roughly with the number of surface residues.

Q: What are the backbone torsion angles?
A: φ (phi) and ψ (psi) are the two rotatable backbone dihedrals per residue: φ is the C(i-1)–N–Cα–C torsion, ψ is the N–Cα–C–N(i+1) torsion, both in degrees on (−180°, 180°]. α-helical residues cluster near (−60°, −45°); β-strand residues near (−120°, +130°). A Ramachandran plot is simply a scatter of (φ, ψ) for every residue.

Q: Are the domains correctly placed relative to each other?
A: Predicted aligned error is AlphaFold's pairwise confidence. Unlike pLDDT (per-residue), PAE is per-residue-pair and captures whether two parts of the structure are correctly placed relative to each other. Units are ångströms of expected positional error.

Q: What if only a Cα trace is available?
A: P-SEA three-state annotation labels each residue as helix, strand, or coil based purely on the geometry of the Cα trace. It serves as a fallback when the full backbone (and thus DSSP) is unavailable.

Q: What is the amino-acid chain?
A: This is the polypeptide sequence — one letter per residue, N-terminus first. Length ranges from a few dozen residues for small domains to over a thousand for large multi-domain proteins.

Q: What do the rendered images show?
A: The six renders are orthographic views along the three Cartesian axes in both directions. Representation (cartoon, sticks, or surface) and color scheme (sequence-rainbow or by-chain) vary across proteins so the training set covers all the common visualization conventions.

Q: What do the diagnostic plots show?
A: Plot images: a contact map (which residues are close in 3D, as an N×N binary image), a Ramachandran scatter (backbone torsion angles, revealing secondary-structure composition at a glance), and — for AlphaFold structures — a PAE heatmap (pairwise prediction confidence).

Q: How mobile is each atom in the crystal?
A: B-factor (Debye–Waller factor) reflects atomic displacement in the crystal lattice. It is an experimental observable (units Å²), not a prediction; low values mean the atom is pinned down, high values mean it moves or is heterogeneous across the crystal.

Q: Where is each backbone atom in 3D?
A: The mmCIF table is the protein's shape written out atom by atom. For each backbone N, Cα, C, and carbonyl O, it records an (x, y, z) coordinate triple in Å plus the residue type, chain letter, and residue number.